Protein AF-A0AAD6D9A3-F1 (afdb_monomer)

Mean predicted aligned error: 15.15 Å

Nearest PDB structures (foldseek):
  5equ-assembly3_C  TM=4.553E-01  e=7.707E-03  Streptomyces nogalater
  7dt0-assembly3_D  TM=5.065E-01  e=2.645E-02  uncultured bacterium esnapd13
  7jm5-assembly1_A  TM=3.868E-01  e=4.249E-02  Homo sapiens
  2w2i-assembly2_B  TM=4.807E-01  e=2.343E-01  Homo sapiens

Solvent-accessible surface area (backbone atoms only — not comparable to full-atom values): 32080 Å² total; per-residue (Å²): 107,74,70,57,54,50,52,56,56,58,62,75,72,69,74,68,67,70,63,54,54,51,56,63,53,60,73,64,76,77,80,86,85,83,78,92,77,90,83,85,87,84,87,83,90,82,90,81,89,79,89,87,84,86,86,81,85,82,84,86,80,87,81,81,89,83,89,84,89,83,89,80,91,74,90,80,81,90,78,93,83,84,84,78,60,74,75,53,54,61,63,82,54,82,74,80,88,50,95,35,45,83,79,39,43,68,55,51,54,35,54,55,68,49,52,40,68,77,28,71,72,47,42,48,49,51,52,51,48,40,59,60,68,36,63,86,58,47,49,70,66,60,48,48,56,51,45,34,59,72,75,43,91,78,66,87,82,63,55,69,71,57,52,51,52,51,53,51,49,57,45,58,67,51,66,77,65,58,81,73,71,73,65,79,67,86,64,63,67,43,51,49,68,53,49,40,47,76,72,59,86,35,78,62,51,58,57,43,27,71,57,29,28,47,39,79,38,78,54,68,44,37,69,44,51,76,69,44,48,42,63,48,49,42,53,54,64,71,72,50,54,82,89,51,36,63,64,54,50,47,51,56,51,50,49,52,48,56,54,51,65,41,33,55,61,58,50,41,48,53,27,42,71,38,90,82,51,63,76,52,47,33,58,54,81,60,73,47,78,52,93,80,74,81,74,52,84,59,27,33,27,55,68,47,58,57,69,55,52,53,43,35,65,74,70,69,48,83,61,37,42,36,33,39,37,32,43,68,53,100,60,68,62,49,64,36,45,34,35,40,40,47,82,66,52,59,52,55,48,48,62,73,74,53,76,94,73,79,63,83,85,68,72,65,42,73,72,51,71,69,54,37,74,71,49,45,73,72,46,77,42,84,41,38,57,27,18,37,36,40,33,39,32,71,22,33,30,30,54,66,46,59,64,41,93,41,40,48,73,47,41,36,38,52,41,37,92,84,61,43,34,39,62,84,67,58,57,41,41,43,66,48,74,30,40,70,90,42,42,94,84,34,50,68,66,40,56,26,82,84,62,57,96,60,71,55,58,57,80,83,73,72,54,81,90,64,62,79,75,66,72,41,55,45,20,24,22,27,52,31,74,34,59,67,80,38,68,62,22,41,52,46,46,38,36,56,43,21,72,50,65,65,57,19,51,52,51,38,50,52,40,52,51,58,45,52,55,49,50,52,52,46,53,51,51,53,62,72,67,51,92,75,88,125

pLDDT: mean 73.83, std 22.61, range [26.81, 98.12]

Sequence (534 aa):
MANDVQRLLDGISGTSAHERNRKRNASRSLVAKDKCGTCRLEQNEEGSNLDEQPSIQQHLGESSSMTFGKEGIGNVQTESSHLVSLTSIAHGADLPCCDCSSICFPLITLISTGYLAKSSIMKYRTVRWIQIVSWQCVCDFHLRALADIIMGPSLDNPCRVRLIRALETYYGCHITISPTKSVPALTGMASRQQLFARLTDLSLSLEMWEQTGVLYMPAFFDYLREAGIFQRVELILSKIRPEERVSITQKCYDLLCETIKQDPAYYALVVACREDQNWKLLHRPEITAPHGSIMKLDDVTFSVANHQLQQMVEENEKGDIQSTVIFPSAVNTSKLRVLPCSGENWKTWIKNSHPSELSPNQWSWSWNENMASCFGDPLEISAHVGDLIITQPHTLRWPYTFASNNVINISQSRLDNNCETLENGLEGWWAQLAISKNSPRYGEICFGTRHGTLNYHMRDHIHDELRIGAKSALGEALTGLRKWTDKKVISECNLVLGLDDIAAATFIRRVRTDVLLELNQVLNMLENSTPGQF

Structure (mmCIF, N/CA/C/O backbone):
data_AF-A0AAD6D9A3-F1
#
_entry.id   AF-A0AAD6D9A3-F1
#
loop_
_atom_site.group_PDB
_atom_site.id
_atom_site.type_symbol
_atom_site.label_atom_id
_atom_site.label_alt_id
_atom_site.label_comp_id
_atom_site.label_asym_id
_atom_site.label_entity_id
_atom_site.label_seq_id
_atom_site.pdbx_PDB_ins_code
_atom_site.Cartn_x
_atom_site.Cartn_y
_atom_site.Cartn_z
_atom_site.occupancy
_atom_site.B_iso_or_equiv
_atom_site.auth_seq_id
_atom_site.auth_comp_id
_atom_site.auth_asym_id
_atom_site.auth_atom_id
_atom_site.pdbx_PDB_model_num
ATOM 1 N N . MET A 1 1 ? -8.253 29.884 -11.101 1.00 41.47 1 MET A N 1
ATOM 2 C CA . MET A 1 1 ? -8.716 29.111 -9.922 1.00 41.47 1 MET A CA 1
ATOM 3 C C . MET A 1 1 ? -10.149 28.599 -10.071 1.00 41.47 1 MET A C 1
ATOM 5 O O . MET A 1 1 ? -10.278 27.409 -10.298 1.00 41.47 1 MET A O 1
ATOM 9 N N . ALA A 1 2 ? -11.217 29.413 -10.028 1.00 28.91 2 ALA A N 1
ATOM 10 C CA . ALA A 1 2 ? -12.596 28.886 -10.156 1.00 28.91 2 ALA A CA 1
ATOM 11 C C . ALA A 1 2 ? -12.890 28.215 -11.522 1.00 28.91 2 ALA A C 1
ATOM 13 O O . ALA A 1 2 ? -13.521 27.164 -11.574 1.00 28.91 2 ALA A O 1
ATOM 14 N N . ASN A 1 3 ? -12.351 28.762 -12.618 1.00 31.81 3 ASN A N 1
ATOM 15 C CA . ASN A 1 3 ? -12.524 28.196 -13.964 1.00 31.81 3 ASN A CA 1
ATOM 16 C C . ASN A 1 3 ? -11.700 26.919 -14.217 1.00 31.81 3 ASN A C 1
ATOM 18 O O . ASN A 1 3 ? -12.071 26.120 -15.074 1.00 31.81 3 ASN A O 1
ATOM 22 N N . ASP A 1 4 ? -10.613 26.704 -13.472 1.00 38.03 4 ASP A N 1
ATOM 23 C CA . ASP A 1 4 ? -9.765 25.509 -13.610 1.00 38.03 4 ASP A CA 1
ATOM 24 C C . ASP A 1 4 ? -10.363 24.328 -12.837 1.00 38.03 4 ASP A C 1
ATOM 26 O O . ASP A 1 4 ? -10.355 23.201 -13.325 1.00 38.03 4 ASP A O 1
ATOM 30 N N . VAL A 1 5 ? -10.980 24.605 -11.680 1.00 39.50 5 VAL A N 1
ATOM 31 C CA . VAL A 1 5 ? -11.753 23.621 -10.906 1.00 39.50 5 VAL A CA 1
ATOM 32 C C . VAL A 1 5 ? -12.999 23.178 -11.680 1.00 39.50 5 VAL A C 1
ATOM 34 O O . VAL A 1 5 ? -13.279 21.985 -11.736 1.00 39.50 5 VAL A O 1
ATOM 37 N N . GLN A 1 6 ? -13.703 24.098 -12.349 1.00 38.44 6 GLN A N 1
ATOM 38 C CA . GLN A 1 6 ? -14.875 23.744 -13.157 1.00 38.44 6 GLN A CA 1
ATOM 39 C C . GLN A 1 6 ? -14.503 22.884 -14.380 1.00 38.44 6 GLN A C 1
ATOM 41 O O . GLN A 1 6 ? -15.161 21.883 -14.641 1.00 38.44 6 GLN A O 1
ATOM 46 N N . ARG A 1 7 ? -13.387 23.179 -15.068 1.00 44.47 7 ARG A N 1
ATOM 47 C CA . ARG A 1 7 ? -12.877 22.334 -16.169 1.00 44.47 7 ARG A CA 1
ATOM 48 C C . ARG A 1 7 ? -12.436 20.940 -15.708 1.00 44.47 7 ARG A C 1
ATOM 50 O O . ARG A 1 7 ? -12.625 19.977 -16.448 1.00 44.47 7 ARG A O 1
ATOM 57 N N . LEU A 1 8 ? -11.887 20.822 -14.496 1.00 41.78 8 LEU A N 1
ATOM 58 C CA . LEU A 1 8 ? -11.573 19.538 -13.857 1.00 41.78 8 LEU A CA 1
ATOM 59 C C . LEU A 1 8 ? -12.842 18.721 -13.564 1.00 41.78 8 LEU A C 1
ATOM 61 O O . LEU A 1 8 ? -12.860 17.519 -13.804 1.00 41.78 8 LEU A O 1
ATOM 65 N N . LEU A 1 9 ? -13.918 19.362 -13.100 1.00 40.59 9 LEU A N 1
ATOM 66 C CA . LEU A 1 9 ? -15.198 18.697 -12.819 1.00 40.59 9 LEU A CA 1
ATOM 67 C C . LEU A 1 9 ? -15.950 18.285 -14.099 1.00 40.59 9 LEU A C 1
ATOM 69 O O . LEU A 1 9 ? -16.542 17.202 -14.151 1.00 40.59 9 LEU A O 1
ATOM 73 N N . ASP A 1 10 ? -15.871 19.102 -15.149 1.00 41.25 10 ASP A N 1
ATOM 74 C CA . ASP A 1 10 ? -16.540 18.841 -16.427 1.00 41.25 10 ASP A CA 1
ATOM 75 C C . ASP A 1 10 ? -15.812 17.753 -17.251 1.00 41.25 10 ASP A C 1
ATOM 77 O O . ASP A 1 10 ? -16.459 16.958 -17.935 1.00 41.25 10 ASP A O 1
ATOM 81 N N . GLY A 1 11 ? -14.481 17.638 -17.132 1.00 40.84 11 GLY A N 1
ATOM 82 C CA . GLY A 1 11 ? -13.681 16.590 -17.788 1.00 40.84 11 GLY A CA 1
ATOM 83 C C . GLY A 1 11 ? -13.859 15.184 -17.196 1.00 40.84 11 GLY A C 1
ATOM 84 O O . GLY A 1 11 ? -13.738 14.192 -17.913 1.00 40.84 11 GLY A O 1
ATOM 85 N N . ILE A 1 12 ? -14.216 15.085 -15.912 1.00 42.97 12 ILE A N 1
ATOM 86 C CA . ILE A 1 12 ? -14.445 13.808 -15.206 1.00 42.97 12 ILE A CA 1
ATOM 87 C C . ILE A 1 12 ? -15.835 13.219 -15.529 1.00 42.97 12 ILE A C 1
ATOM 89 O O . ILE A 1 12 ? -16.083 12.030 -15.321 1.00 42.97 12 ILE A O 1
ATOM 93 N N . SER A 1 13 ? -16.747 14.023 -16.083 1.00 37.25 13 SER A N 1
ATOM 94 C CA . SER A 1 13 ? -18.152 13.644 -16.290 1.00 37.25 13 SER A CA 1
ATOM 95 C C . SER A 1 13 ? -18.464 13.053 -17.676 1.00 37.25 13 SER A C 1
ATOM 97 O O . SER A 1 13 ? -19.612 12.699 -17.936 1.00 37.25 13 SER A O 1
ATOM 99 N N . GLY A 1 14 ? -17.483 12.904 -18.576 1.00 37.72 14 GLY A N 1
ATOM 100 C CA . GLY A 1 14 ? -17.780 12.615 -19.984 1.00 37.72 14 GLY A CA 1
ATOM 101 C C . GLY A 1 14 ? -16.706 11.848 -20.746 1.00 37.72 14 GLY A C 1
ATOM 102 O O . GLY A 1 14 ? -16.023 12.414 -21.587 1.00 37.72 14 GLY A O 1
ATOM 103 N N . THR A 1 15 ? -16.562 10.551 -20.473 1.00 38.28 15 THR A N 1
ATOM 104 C CA . THR A 1 15 ? -16.339 9.445 -21.437 1.00 38.28 15 THR A CA 1
ATOM 105 C C . THR A 1 15 ? -15.990 8.205 -20.624 1.00 38.28 15 THR A C 1
ATOM 107 O O . THR A 1 15 ? -15.039 8.216 -19.851 1.00 38.28 15 THR A O 1
ATOM 110 N N . SER A 1 16 ? -16.771 7.129 -20.751 1.00 41.50 16 SER A N 1
ATOM 111 C CA . SER A 1 16 ? -16.500 5.922 -19.969 1.00 41.50 16 SER A CA 1
ATOM 112 C C . SER A 1 16 ? -15.110 5.369 -20.322 1.00 41.50 16 SER A C 1
ATOM 114 O O . SER A 1 16 ? -14.811 5.110 -21.493 1.00 41.50 16 SER A O 1
ATOM 116 N N . ALA A 1 17 ? -14.261 5.172 -19.308 1.00 46.41 17 ALA A N 1
ATOM 117 C CA . ALA A 1 17 ? -12.988 4.447 -19.414 1.00 46.41 17 ALA A CA 1
ATOM 118 C C . ALA A 1 17 ? -13.158 3.089 -20.136 1.00 46.41 17 ALA A C 1
ATOM 120 O O . ALA A 1 17 ? -12.257 2.611 -20.833 1.00 46.41 17 ALA A O 1
ATOM 121 N N . HIS A 1 18 ? -14.379 2.553 -20.067 1.00 44.69 18 HIS A N 1
ATOM 122 C CA . HIS A 1 18 ? -14.876 1.352 -20.720 1.00 44.69 18 HIS A CA 1
ATOM 123 C C . HIS A 1 18 ? -14.589 1.283 -22.233 1.00 44.69 18 HIS A C 1
ATOM 125 O O . HIS A 1 18 ? -14.196 0.230 -22.738 1.00 44.69 18 HIS A O 1
ATOM 131 N N . GLU A 1 19 ? -14.725 2.384 -22.982 1.00 41.53 19 GLU A N 1
ATOM 132 C CA . GLU A 1 19 ? -14.571 2.355 -24.447 1.00 41.53 19 GLU A CA 1
ATOM 133 C C . GLU A 1 19 ? -13.105 2.491 -24.901 1.00 41.53 19 GLU A C 1
ATOM 135 O O . GLU A 1 19 ? -12.712 1.974 -25.952 1.00 41.53 19 GLU A O 1
ATOM 140 N N . ARG A 1 20 ? -12.254 3.117 -24.076 1.00 52.19 20 ARG A N 1
ATOM 141 C CA . ARG A 1 20 ? -10.817 3.272 -24.361 1.00 52.19 20 ARG A CA 1
ATOM 142 C C . ARG A 1 20 ? -10.013 2.021 -23.997 1.00 52.19 20 ARG A C 1
ATOM 144 O O . ARG A 1 20 ? -9.158 1.624 -24.792 1.00 52.19 20 ARG A O 1
ATOM 151 N N . ASN A 1 21 ? -10.333 1.351 -22.884 1.00 47.00 21 ASN A N 1
ATOM 152 C CA . ASN A 1 21 ? -9.737 0.052 -22.535 1.00 47.00 21 ASN A CA 1
ATOM 153 C C . ASN A 1 21 ? -10.054 -1.013 -23.594 1.00 47.00 21 ASN A C 1
ATOM 155 O O . ASN A 1 21 ? -9.178 -1.783 -23.991 1.00 47.00 21 ASN A O 1
ATOM 159 N N . ARG A 1 22 ? -11.267 -0.984 -24.161 1.00 48.00 22 ARG A N 1
ATOM 160 C CA . ARG A 1 22 ? -11.660 -1.871 -25.263 1.00 48.00 22 ARG A CA 1
ATOM 161 C C . ARG A 1 22 ? -10.844 -1.620 -26.538 1.00 48.00 22 ARG A C 1
ATOM 163 O O . ARG A 1 22 ? -10.408 -2.580 -27.167 1.00 48.00 22 ARG A O 1
ATOM 170 N N . LYS A 1 23 ? -10.573 -0.355 -26.893 1.00 46.94 23 LYS A N 1
ATOM 171 C CA . LYS A 1 23 ? -9.744 0.004 -28.064 1.00 46.94 23 LYS A CA 1
ATOM 172 C C . LYS A 1 23 ? -8.260 -0.337 -27.886 1.00 46.94 23 LYS A C 1
ATOM 174 O O . LYS A 1 23 ? -7.646 -0.798 -28.841 1.00 46.94 23 LYS A O 1
ATOM 179 N N . ARG A 1 24 ? -7.680 -0.164 -26.690 1.00 51.62 24 ARG A N 1
ATOM 180 C CA . ARG A 1 24 ? -6.279 -0.556 -26.421 1.00 51.62 24 ARG A CA 1
ATOM 181 C C . ARG A 1 24 ? -6.085 -2.077 -26.403 1.00 51.62 24 ARG A C 1
ATOM 183 O O . ARG A 1 24 ? -5.089 -2.557 -26.938 1.00 51.62 24 ARG A O 1
ATOM 190 N N . ASN A 1 25 ? -7.045 -2.831 -25.864 1.00 45.28 25 ASN A N 1
ATOM 191 C CA . ASN A 1 25 ? -6.951 -4.294 -25.790 1.00 45.28 25 ASN A CA 1
ATOM 192 C C . ASN A 1 25 ? -7.296 -4.990 -27.120 1.00 45.28 25 ASN A C 1
ATOM 194 O O . ASN A 1 25 ? -6.674 -5.997 -27.452 1.00 45.28 25 ASN A O 1
ATOM 198 N N . ALA A 1 26 ? -8.203 -4.431 -27.934 1.00 42.03 26 ALA A N 1
ATOM 199 C CA . ALA A 1 26 ? -8.508 -4.963 -29.268 1.00 42.03 26 ALA A CA 1
ATOM 200 C C . ALA A 1 26 ? -7.289 -4.945 -30.212 1.00 42.03 26 ALA A C 1
ATOM 202 O O . ALA A 1 26 ? -7.118 -5.864 -31.011 1.00 42.03 26 ALA A O 1
ATOM 203 N N . SER A 1 27 ? -6.388 -3.968 -30.066 1.00 39.47 27 SER A N 1
ATOM 204 C CA . SER A 1 27 ? -5.149 -3.881 -30.853 1.00 39.47 27 SER A CA 1
ATOM 205 C C . SER A 1 27 ? -4.090 -4.935 -30.489 1.00 39.47 27 SER A C 1
ATOM 207 O O . SER A 1 27 ? -3.119 -5.084 -31.224 1.00 39.47 27 SER A O 1
ATOM 209 N N . ARG A 1 28 ? -4.252 -5.683 -29.385 1.00 43.69 28 ARG A N 1
ATOM 210 C CA . ARG A 1 28 ? -3.309 -6.737 -28.954 1.00 43.69 28 ARG A CA 1
ATOM 211 C C . ARG A 1 28 ? -3.729 -8.160 -29.344 1.00 43.69 28 ARG A C 1
ATOM 213 O O . ARG A 1 28 ? -2.902 -9.061 -29.294 1.00 43.69 28 ARG A O 1
ATOM 220 N N . SER A 1 29 ? -4.966 -8.372 -29.798 1.00 33.06 29 SER A N 1
ATOM 221 C CA . SER A 1 29 ? -5.498 -9.707 -30.132 1.00 33.06 29 SER A CA 1
ATOM 222 C C . SER A 1 29 ? -5.136 -10.218 -31.543 1.00 33.06 29 SER A C 1
ATOM 224 O O . SER A 1 29 ? -5.596 -11.291 -31.928 1.00 33.06 29 SER A O 1
ATOM 226 N N . LEU A 1 30 ? -4.345 -9.482 -32.333 1.00 30.80 30 LEU A N 1
ATOM 227 C CA . LEU A 1 30 ? -4.098 -9.787 -33.755 1.00 30.80 30 LEU A CA 1
ATOM 228 C C . LEU A 1 30 ? -2.642 -10.120 -34.122 1.00 30.80 30 LEU A C 1
ATOM 230 O O . LEU A 1 30 ? -2.318 -10.178 -35.303 1.00 30.80 30 LEU A O 1
ATOM 234 N N . VAL A 1 31 ? -1.769 -10.407 -33.153 1.00 37.91 31 VAL A N 1
ATOM 235 C CA . VAL A 1 31 ? -0.396 -10.862 -33.443 1.00 37.91 31 VAL A CA 1
ATOM 236 C C . VAL A 1 31 ? -0.137 -12.204 -32.768 1.00 37.91 31 VAL A C 1
ATOM 238 O O . VAL A 1 31 ? 0.454 -12.285 -31.698 1.00 37.91 31 VAL A O 1
ATOM 241 N N . ALA A 1 32 ? -0.606 -13.274 -33.405 1.00 35.81 32 ALA A N 1
ATOM 242 C CA . ALA A 1 32 ? -0.166 -14.634 -33.117 1.00 35.81 32 ALA A CA 1
ATOM 243 C C . ALA A 1 32 ? -0.307 -15.494 -34.376 1.00 35.81 32 ALA A C 1
ATOM 245 O O . ALA A 1 32 ? -1.321 -16.161 -34.577 1.00 35.81 32 ALA A O 1
ATOM 246 N N . LYS A 1 33 ? 0.721 -15.419 -35.226 1.00 36.72 33 LYS A N 1
ATOM 247 C CA . LYS A 1 33 ? 1.265 -16.456 -36.119 1.00 36.72 33 LYS A CA 1
ATOM 248 C C . LYS A 1 33 ? 1.955 -15.744 -37.271 1.00 36.72 33 LYS A C 1
ATOM 250 O O . LYS A 1 33 ? 1.293 -15.361 -38.220 1.00 36.72 33 LYS A O 1
ATOM 255 N N . ASP A 1 34 ? 3.276 -15.636 -37.200 1.00 31.72 34 ASP A N 1
ATOM 256 C CA . ASP A 1 34 ? 4.059 -15.897 -38.397 1.00 31.72 34 ASP A CA 1
ATOM 257 C C . ASP A 1 34 ? 5.424 -16.481 -38.062 1.00 31.72 34 ASP A C 1
ATOM 259 O O . ASP A 1 34 ? 5.999 -16.273 -36.994 1.00 31.72 34 ASP A O 1
ATOM 263 N N . LYS A 1 35 ? 5.826 -17.368 -38.964 1.00 33.12 35 LYS A N 1
ATOM 264 C CA . LYS A 1 35 ? 6.856 -18.381 -38.804 1.00 33.12 35 LYS A CA 1
ATOM 265 C C . LYS A 1 35 ? 8.262 -17.799 -38.923 1.00 33.12 35 LYS A C 1
ATOM 267 O O . LYS A 1 35 ? 8.531 -16.918 -39.728 1.00 33.12 35 LYS A O 1
ATOM 272 N N . CYS A 1 36 ? 9.140 -18.435 -38.153 1.00 31.38 36 CYS A N 1
ATOM 273 C CA . CYS A 1 36 ? 10.573 -18.624 -38.348 1.00 31.38 36 CYS A CA 1
ATOM 274 C C . CYS A 1 36 ? 11.073 -18.378 -39.789 1.00 31.38 36 CYS A C 1
ATOM 276 O O . CYS A 1 36 ? 10.655 -19.063 -40.724 1.00 31.38 36 CYS A O 1
ATOM 278 N N . GLY A 1 37 ? 12.020 -17.446 -39.921 1.00 27.98 37 GLY A N 1
ATOM 279 C CA . GLY A 1 37 ? 12.795 -17.178 -41.127 1.00 27.98 37 GLY A CA 1
ATOM 280 C C . GLY A 1 37 ? 14.183 -16.651 -40.753 1.00 27.98 37 GLY A C 1
ATOM 281 O O . GLY A 1 37 ? 14.322 -15.600 -40.142 1.00 27.98 37 GLY A O 1
ATOM 282 N N . THR A 1 38 ? 15.181 -17.455 -41.082 1.00 34.44 38 THR A N 1
ATOM 283 C CA . THR A 1 38 ? 16.637 -17.353 -40.911 1.00 34.44 38 THR A CA 1
ATOM 284 C C . THR A 1 38 ? 17.266 -16.019 -41.347 1.00 34.44 38 THR A C 1
ATOM 286 O O . THR A 1 38 ? 16.927 -15.556 -42.425 1.00 34.44 38 THR A O 1
ATOM 289 N N . CYS A 1 39 ? 18.254 -15.505 -40.588 1.00 28.75 39 CYS A N 1
ATOM 290 C CA . CYS A 1 39 ? 19.415 -14.669 -41.006 1.00 28.75 39 CYS A CA 1
ATOM 291 C C . CYS A 1 39 ? 20.336 -14.509 -39.769 1.00 28.75 39 CYS A C 1
ATOM 293 O O . CYS A 1 39 ? 19.919 -13.919 -38.782 1.00 28.75 39 CYS A O 1
ATOM 295 N N . ARG A 1 40 ? 21.432 -15.257 -39.584 1.00 29.08 40 ARG A N 1
ATOM 296 C CA . ARG A 1 40 ? 22.797 -15.164 -40.154 1.00 29.08 40 ARG A CA 1
ATOM 297 C C . ARG A 1 40 ? 23.509 -13.810 -39.936 1.00 29.08 40 ARG A C 1
ATOM 299 O O . ARG A 1 40 ? 23.244 -12.861 -40.652 1.00 29.08 40 ARG A O 1
ATOM 306 N N . LEU A 1 41 ? 24.410 -13.842 -38.942 1.00 31.73 41 LEU A N 1
ATOM 307 C CA . LEU A 1 41 ? 25.717 -13.181 -38.769 1.00 31.73 41 LEU A CA 1
ATOM 308 C C . LEU A 1 41 ? 25.976 -11.856 -39.495 1.00 31.73 41 LEU A C 1
ATOM 310 O O . LEU A 1 41 ? 26.114 -11.860 -40.710 1.00 31.73 41 LEU A O 1
ATOM 314 N N . GLU A 1 42 ? 26.297 -10.824 -38.714 1.00 30.52 42 GLU A N 1
ATOM 315 C CA . GLU A 1 42 ? 27.498 -10.014 -38.941 1.00 30.52 42 GLU A CA 1
ATOM 316 C C . GLU A 1 42 ? 28.030 -9.499 -37.594 1.00 30.52 42 GLU A C 1
ATOM 318 O O . GLU A 1 42 ? 27.304 -8.927 -36.781 1.00 30.52 42 GLU A O 1
ATOM 323 N N . GLN A 1 43 ? 29.293 -9.834 -37.337 1.00 32.56 43 GLN A N 1
ATOM 324 C CA . GLN A 1 43 ? 30.109 -9.371 -36.223 1.00 32.56 43 GLN A CA 1
ATOM 325 C C . GLN A 1 43 ? 30.563 -7.944 -36.528 1.00 32.56 43 GLN A C 1
ATOM 327 O O . GLN A 1 43 ? 30.951 -7.677 -37.660 1.00 32.56 43 GLN A O 1
ATOM 332 N N . ASN A 1 44 ? 30.592 -7.069 -35.525 1.00 29.48 44 ASN A N 1
ATOM 333 C CA . ASN A 1 44 ? 31.546 -5.966 -35.501 1.00 29.48 44 ASN A CA 1
ATOM 334 C C . ASN A 1 44 ? 32.061 -5.794 -34.073 1.00 29.48 44 ASN A C 1
ATOM 336 O O . ASN A 1 44 ? 31.306 -5.522 -33.140 1.00 29.48 44 ASN A O 1
ATOM 340 N N . GLU A 1 45 ? 33.359 -6.049 -33.949 1.00 35.28 45 GLU A N 1
ATOM 341 C CA . GLU A 1 45 ? 34.210 -5.773 -32.804 1.00 35.28 45 GLU A CA 1
ATOM 342 C C . GLU A 1 45 ? 34.574 -4.287 -32.798 1.00 35.28 45 GLU A C 1
ATOM 344 O O . GLU A 1 45 ? 34.979 -3.763 -33.826 1.00 35.28 45 GLU A O 1
ATOM 349 N N . GLU A 1 46 ? 34.466 -3.642 -31.641 1.00 33.34 46 GLU A N 1
ATOM 350 C CA . GLU A 1 46 ? 35.198 -2.437 -31.218 1.00 33.34 46 GLU A CA 1
ATOM 351 C C . GLU A 1 46 ? 34.863 -2.304 -29.714 1.00 33.34 46 GLU A C 1
ATOM 353 O O . GLU A 1 46 ? 33.700 -2.196 -29.345 1.00 33.34 46 GLU A O 1
ATOM 358 N N . GLY A 1 47 ? 35.751 -2.440 -28.730 1.00 30.58 47 GLY A N 1
ATOM 359 C CA . GLY A 1 47 ? 37.193 -2.253 -28.720 1.00 30.58 47 GLY A CA 1
ATOM 360 C C . GLY A 1 47 ? 37.541 -0.963 -27.978 1.00 30.58 47 GLY A C 1
ATOM 361 O O . GLY A 1 47 ? 38.000 -0.020 -28.606 1.00 30.58 47 GLY A O 1
ATOM 362 N N . SER A 1 48 ? 37.349 -0.900 -26.653 1.00 33.00 48 SER A N 1
ATOM 363 C CA . SER A 1 48 ? 38.015 0.120 -25.826 1.00 33.00 48 SER A CA 1
ATOM 364 C C . SER A 1 48 ? 38.145 -0.311 -24.361 1.00 33.00 48 SER A C 1
ATOM 366 O O . SER A 1 48 ? 37.190 -0.253 -23.586 1.00 33.00 48 SER A O 1
ATOM 368 N N . ASN A 1 49 ? 39.366 -0.726 -24.018 1.00 33.12 49 ASN A N 1
ATOM 369 C CA . ASN A 1 49 ? 39.919 -0.815 -22.669 1.00 33.12 49 ASN A CA 1
ATOM 370 C C . ASN A 1 49 ? 39.988 0.572 -22.025 1.00 33.12 49 ASN A C 1
ATOM 372 O O . ASN A 1 49 ? 40.512 1.481 -22.663 1.00 33.12 49 ASN A O 1
ATOM 376 N N . LEU A 1 50 ? 39.602 0.686 -20.754 1.00 36.84 50 LEU A N 1
ATOM 377 C CA . LEU A 1 50 ? 40.202 1.624 -19.800 1.00 36.84 50 LEU A CA 1
ATOM 378 C C . LEU A 1 50 ? 40.159 0.986 -18.402 1.00 36.84 50 LEU A C 1
ATOM 380 O O . LEU A 1 50 ? 39.141 1.018 -17.713 1.00 36.84 50 LEU A O 1
ATOM 384 N N . ASP A 1 51 ? 41.286 0.378 -18.035 1.00 30.30 51 ASP A N 1
ATOM 385 C CA . ASP A 1 51 ? 41.708 0.168 -16.653 1.00 30.30 51 ASP A CA 1
ATOM 386 C C . ASP A 1 51 ? 42.081 1.523 -16.041 1.00 30.30 51 ASP A C 1
ATOM 388 O O . ASP A 1 51 ? 42.769 2.302 -16.693 1.00 30.30 51 ASP A O 1
ATOM 392 N N . GLU A 1 52 ? 41.671 1.774 -14.795 1.00 34.19 52 GLU A N 1
ATOM 393 C CA . GLU A 1 52 ? 42.485 2.448 -13.767 1.00 34.19 52 GLU A CA 1
ATOM 394 C C . GLU A 1 52 ? 41.717 2.467 -12.428 1.00 34.19 52 GLU A C 1
ATOM 396 O O . GLU A 1 52 ? 40.805 3.262 -12.202 1.00 34.19 52 GLU A O 1
ATOM 401 N N . GLN A 1 53 ? 42.095 1.567 -11.513 1.00 34.06 53 GLN A N 1
ATOM 402 C CA . GLN A 1 53 ? 41.815 1.685 -10.078 1.00 34.06 53 GLN A CA 1
ATOM 403 C C . GLN A 1 53 ? 43.082 2.172 -9.362 1.00 34.06 53 GLN A C 1
ATOM 405 O O . GLN A 1 53 ? 44.146 1.590 -9.581 1.00 34.06 53 GLN A O 1
ATOM 410 N N . PRO A 1 54 ? 42.997 3.146 -8.440 1.00 38.22 54 PRO A N 1
ATOM 411 C CA . PRO A 1 54 ? 44.073 3.401 -7.499 1.00 38.22 54 PRO A CA 1
ATOM 412 C C . PRO A 1 54 ? 43.861 2.635 -6.186 1.00 38.22 54 PRO A C 1
ATOM 414 O O . PRO A 1 54 ? 42.848 2.763 -5.497 1.00 38.22 54 PRO A O 1
ATOM 417 N N . SER A 1 55 ? 44.881 1.858 -5.838 1.00 30.95 55 SER A N 1
ATOM 418 C CA . SER A 1 55 ? 45.075 1.148 -4.577 1.00 30.95 55 SER A CA 1
ATOM 419 C C . SER A 1 55 ? 45.266 2.122 -3.407 1.00 30.95 55 SER A C 1
ATOM 421 O O . SER A 1 55 ? 46.185 2.939 -3.430 1.00 30.95 55 SER A O 1
ATOM 423 N N . ILE A 1 56 ? 44.463 1.998 -2.344 1.00 35.06 56 ILE A N 1
ATOM 424 C CA . ILE A 1 56 ? 44.712 2.668 -1.056 1.00 35.06 56 ILE A CA 1
ATOM 425 C C . ILE A 1 56 ? 45.298 1.648 -0.076 1.00 35.06 56 ILE A C 1
ATOM 427 O O . ILE A 1 56 ? 44.651 0.672 0.300 1.00 35.06 56 ILE A O 1
ATOM 431 N N . GLN A 1 57 ? 46.545 1.895 0.329 1.00 30.80 57 GLN A N 1
ATOM 432 C CA . GLN A 1 57 ? 47.256 1.184 1.390 1.00 30.80 57 GLN A CA 1
ATOM 433 C C . GLN A 1 57 ? 46.664 1.536 2.763 1.00 30.80 57 GLN A C 1
ATOM 435 O O . GLN A 1 57 ? 46.596 2.706 3.137 1.00 30.80 57 GLN A O 1
ATOM 440 N N . GLN A 1 58 ? 46.284 0.520 3.540 1.00 32.22 58 GLN A N 1
ATOM 441 C CA . GLN A 1 58 ? 45.999 0.653 4.968 1.00 32.22 58 GLN A CA 1
ATOM 442 C C . GLN A 1 58 ? 47.293 0.461 5.769 1.00 32.22 58 GLN A C 1
ATOM 444 O O . GLN A 1 58 ? 47.921 -0.596 5.718 1.00 32.22 58 GLN A O 1
ATOM 449 N N . HIS A 1 59 ? 47.681 1.493 6.518 1.00 32.03 59 HIS A N 1
ATOM 450 C CA . HIS A 1 59 ? 48.724 1.421 7.536 1.00 32.03 59 HIS A CA 1
ATOM 451 C C . HIS A 1 59 ? 48.145 0.824 8.827 1.00 32.03 59 HIS A C 1
ATOM 453 O O . HIS A 1 59 ? 47.290 1.428 9.473 1.00 32.03 59 HIS A O 1
ATOM 459 N N . LEU A 1 60 ? 48.642 -0.354 9.206 1.00 32.88 60 LEU A N 1
ATOM 460 C CA . LEU A 1 60 ? 48.527 -0.918 10.550 1.00 32.88 60 LEU A CA 1
ATOM 461 C C . LEU A 1 60 ? 49.507 -0.194 11.481 1.00 32.88 60 LEU A C 1
ATOM 463 O O . LEU A 1 60 ? 50.704 -0.134 11.202 1.00 32.88 60 LEU A O 1
ATOM 467 N N . GLY A 1 61 ? 48.989 0.342 12.584 1.00 28.19 61 GLY A N 1
ATOM 468 C CA . GLY A 1 61 ? 49.768 0.878 13.694 1.00 28.19 61 GLY A CA 1
ATOM 469 C C . GLY A 1 61 ? 49.320 0.229 14.998 1.00 28.19 61 GLY A C 1
ATOM 470 O O . GLY A 1 61 ? 48.394 0.706 15.645 1.00 28.19 61 GLY A O 1
ATOM 471 N N . GLU A 1 62 ? 49.976 -0.868 15.366 1.00 32.44 62 GLU A N 1
ATOM 472 C CA . GLU A 1 62 ? 50.018 -1.378 16.736 1.00 3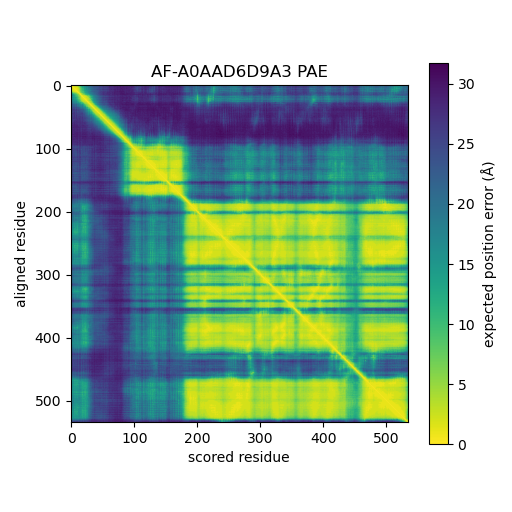2.44 62 GLU A CA 1
ATOM 473 C C . GLU A 1 62 ? 50.973 -0.510 17.564 1.00 32.44 62 GLU A C 1
ATOM 475 O O . GLU A 1 62 ? 52.057 -0.187 17.080 1.00 32.44 62 GLU A O 1
ATOM 480 N N . SER A 1 63 ? 50.619 -0.177 18.812 1.00 29.64 63 SER A N 1
ATOM 481 C CA . SER A 1 63 ? 51.576 0.086 19.906 1.00 29.64 63 SER A CA 1
ATOM 482 C C . SER A 1 63 ? 50.880 0.181 21.274 1.00 29.64 63 SER A C 1
ATOM 484 O O . SER A 1 63 ? 50.272 1.187 21.620 1.00 29.64 63 SER A O 1
ATOM 486 N N . SER A 1 64 ? 50.997 -0.911 22.030 1.00 28.69 64 SER A N 1
ATOM 487 C CA . SER A 1 64 ? 51.352 -1.031 23.453 1.00 28.69 64 SER A CA 1
ATOM 488 C C . SER A 1 64 ? 51.085 0.097 24.468 1.00 28.69 64 SER A C 1
ATOM 490 O O . SER A 1 64 ? 51.688 1.162 24.432 1.00 28.69 64 SER A O 1
ATOM 492 N N . SER A 1 65 ? 50.341 -0.292 25.514 1.00 28.83 65 SER A N 1
ATOM 493 C CA . SER A 1 65 ? 50.796 -0.411 26.917 1.00 28.83 65 SER A CA 1
ATOM 494 C C . SER A 1 65 ? 51.695 0.692 27.503 1.00 28.83 65 SER A C 1
ATOM 496 O O . SER A 1 65 ? 52.893 0.713 27.233 1.00 28.83 65 SER A O 1
ATOM 498 N N . MET A 1 66 ? 51.184 1.393 28.526 1.00 26.81 66 MET A N 1
ATOM 499 C CA . MET A 1 66 ? 51.917 1.592 29.785 1.00 26.81 66 MET A CA 1
ATOM 500 C C . MET A 1 66 ? 50.973 1.690 30.994 1.00 26.81 66 MET A C 1
ATOM 502 O O . MET A 1 66 ? 50.104 2.552 31.085 1.00 26.81 66 MET A O 1
ATOM 506 N N . THR A 1 67 ? 51.200 0.782 31.938 1.00 33.34 67 THR A N 1
ATOM 507 C CA . THR A 1 67 ? 50.814 0.825 33.351 1.00 33.34 67 THR A CA 1
ATOM 508 C C . THR A 1 67 ? 51.588 1.904 34.109 1.00 33.34 67 THR A C 1
ATOM 510 O O . THR A 1 67 ? 52.793 1.987 33.916 1.00 33.34 67 THR A O 1
ATOM 513 N N . PHE A 1 68 ? 50.958 2.604 35.057 1.00 29.64 68 PHE A N 1
ATOM 514 C CA . PHE A 1 68 ? 51.537 2.922 36.376 1.00 29.64 68 PHE A CA 1
ATOM 515 C C . PHE A 1 68 ? 50.421 3.363 37.335 1.00 29.64 68 PHE A C 1
ATOM 517 O O . PHE A 1 68 ? 49.590 4.200 36.995 1.00 29.64 68 PHE A O 1
ATOM 524 N N . GLY A 1 69 ? 50.385 2.750 38.519 1.00 29.55 69 GLY A N 1
ATOM 525 C CA . GLY A 1 69 ? 49.381 3.006 39.549 1.00 29.55 69 GLY A CA 1
ATOM 526 C C . GLY A 1 69 ? 49.734 4.148 40.498 1.00 29.55 69 GLY A C 1
ATOM 527 O O . GLY A 1 69 ? 50.845 4.677 40.471 1.00 29.55 69 GLY A O 1
ATOM 528 N N . LYS A 1 70 ? 48.798 4.457 41.399 1.00 33.72 70 LYS A N 1
ATOM 529 C CA . LYS A 1 70 ? 49.098 4.768 42.800 1.00 33.72 70 LYS A CA 1
ATOM 530 C C . LYS A 1 70 ? 47.843 4.734 43.664 1.00 33.72 70 LYS A C 1
ATOM 532 O O . LYS A 1 70 ? 46.750 5.082 43.235 1.00 33.72 70 LYS A O 1
ATOM 537 N N . GLU A 1 71 ? 48.081 4.250 44.870 1.00 33.88 71 GLU A N 1
ATOM 538 C CA . GLU A 1 71 ? 47.166 3.967 45.963 1.00 33.88 71 GLU A CA 1
ATOM 539 C C . GLU A 1 71 ? 46.421 5.207 46.470 1.00 33.88 71 GLU A C 1
ATOM 541 O O . GLU A 1 71 ? 46.946 6.320 46.473 1.00 33.88 71 GLU A O 1
ATOM 546 N N . GLY A 1 72 ? 45.217 4.972 46.988 1.00 29.25 72 GLY A N 1
ATOM 547 C CA . GLY A 1 72 ? 44.433 5.937 47.747 1.00 29.25 72 GLY A CA 1
ATOM 548 C C . GLY A 1 72 ? 43.455 5.203 48.655 1.00 29.25 72 GLY A C 1
ATOM 549 O O . GLY A 1 72 ? 42.316 4.953 48.280 1.00 29.25 72 GLY A O 1
ATOM 550 N N . ILE A 1 73 ? 43.947 4.810 49.828 1.00 36.09 73 ILE A N 1
ATOM 551 C CA . ILE A 1 73 ? 43.187 4.234 50.941 1.00 36.09 73 ILE A CA 1
ATOM 552 C C . ILE A 1 73 ? 42.172 5.276 51.436 1.00 36.09 73 ILE A C 1
ATOM 554 O O . ILE A 1 73 ? 42.554 6.397 51.763 1.00 36.09 73 ILE A O 1
ATOM 558 N N . GLY A 1 74 ? 40.896 4.900 51.541 1.00 29.34 74 GLY A N 1
ATOM 559 C CA . GLY A 1 74 ? 39.859 5.746 52.130 1.00 29.34 74 GLY A CA 1
ATOM 560 C C . GLY A 1 74 ? 38.599 4.956 52.477 1.00 29.34 74 GLY A C 1
ATOM 561 O O . GLY A 1 74 ? 37.893 4.490 51.592 1.00 29.34 74 GLY A O 1
ATOM 562 N N . ASN A 1 75 ? 38.364 4.797 53.779 1.00 32.88 75 ASN A N 1
ATOM 563 C CA . ASN A 1 75 ? 37.251 4.101 54.427 1.00 32.88 75 ASN A CA 1
ATOM 564 C C . ASN A 1 75 ? 35.871 4.352 53.793 1.00 32.88 75 ASN A C 1
ATOM 566 O O . ASN A 1 75 ? 35.451 5.499 53.668 1.00 32.88 75 ASN A O 1
ATOM 570 N N . VAL A 1 76 ? 35.108 3.279 53.560 1.00 28.67 76 VAL A N 1
ATOM 571 C CA . VAL A 1 76 ? 33.649 3.351 53.389 1.00 28.67 76 VAL A CA 1
ATOM 572 C C . VAL A 1 76 ? 33.001 2.674 54.590 1.00 28.67 76 VAL A C 1
ATOM 574 O O . VAL A 1 76 ? 32.982 1.450 54.707 1.00 28.67 76 VAL A O 1
ATOM 577 N N . GLN A 1 77 ? 32.504 3.506 55.505 1.00 29.58 77 GLN A N 1
ATOM 578 C CA . GLN A 1 77 ? 31.524 3.104 56.501 1.00 29.58 77 GLN A CA 1
ATOM 579 C C . GLN A 1 77 ? 30.188 2.843 55.804 1.00 29.58 77 GLN A C 1
ATOM 581 O O . GLN A 1 77 ? 29.697 3.632 55.001 1.00 29.58 77 GLN A O 1
ATOM 586 N N . THR A 1 78 ? 29.624 1.696 56.143 1.00 34.44 78 THR A N 1
ATOM 587 C CA . THR A 1 78 ? 28.242 1.294 55.925 1.00 34.44 78 THR A CA 1
ATOM 588 C C . THR A 1 78 ? 27.276 2.253 56.615 1.00 34.44 78 THR A C 1
ATOM 590 O O . THR A 1 78 ? 27.220 2.256 57.841 1.00 34.44 78 THR A O 1
ATOM 593 N N . GLU A 1 79 ? 26.445 2.962 55.851 1.00 27.77 79 GLU A N 1
ATOM 594 C CA . GLU A 1 79 ? 25.156 3.457 56.342 1.00 27.77 79 GLU A CA 1
ATOM 595 C C . GLU A 1 79 ? 24.044 3.163 55.331 1.00 27.77 79 GLU A C 1
ATOM 597 O O . GLU A 1 79 ? 23.959 3.699 54.229 1.00 27.77 79 GLU A O 1
ATOM 602 N N . SER A 1 80 ? 23.194 2.232 55.752 1.00 34.06 80 SER A N 1
ATOM 603 C CA . SER A 1 80 ? 21.909 1.881 55.172 1.00 34.06 80 SER A CA 1
ATOM 604 C C . SER A 1 80 ? 20.872 2.888 55.669 1.00 34.06 80 SER A C 1
ATOM 606 O O . SER A 1 80 ? 20.442 2.787 56.817 1.00 34.06 80 SER A O 1
ATOM 608 N N . SER A 1 81 ? 20.435 3.825 54.826 1.00 36.16 81 SER A N 1
ATOM 609 C CA . SER A 1 81 ? 19.143 4.511 55.002 1.00 36.16 81 SER A CA 1
ATOM 610 C C . SER A 1 81 ? 18.716 5.289 53.750 1.00 36.16 81 SER A C 1
ATOM 612 O O . SER A 1 81 ? 18.955 6.478 53.631 1.00 36.16 81 SER A O 1
ATOM 614 N N . HIS A 1 82 ? 18.021 4.642 52.811 1.00 31.28 82 HIS A N 1
ATOM 615 C CA . HIS A 1 82 ? 17.222 5.362 51.807 1.00 31.28 82 HIS A CA 1
ATOM 616 C C . HIS A 1 82 ? 15.987 4.546 51.410 1.00 31.28 82 HIS A C 1
ATOM 618 O O . HIS A 1 82 ? 15.933 3.917 50.359 1.00 31.28 82 HIS A O 1
ATOM 624 N N . LEU A 1 83 ? 14.964 4.592 52.262 1.00 32.22 83 LEU A N 1
ATOM 625 C CA . LEU A 1 83 ? 13.575 4.409 51.847 1.00 32.22 83 LEU A CA 1
ATOM 626 C C . LEU A 1 83 ? 12.900 5.776 51.953 1.00 32.22 83 LEU A C 1
ATOM 628 O O . LEU A 1 83 ? 12.313 6.133 52.971 1.00 32.22 83 LEU A O 1
ATOM 632 N N . VAL A 1 84 ? 13.051 6.578 50.897 1.00 40.66 84 VAL A N 1
ATOM 633 C CA . VAL A 1 84 ? 12.256 7.794 50.715 1.00 40.66 84 VAL A CA 1
ATOM 634 C C . VAL A 1 84 ? 10.849 7.338 50.344 1.00 40.66 84 VAL A C 1
ATOM 636 O O . VAL A 1 84 ? 10.630 6.751 49.287 1.00 40.66 84 VAL A O 1
ATOM 639 N N . SER A 1 85 ? 9.903 7.567 51.251 1.00 39.22 85 SER A N 1
ATOM 640 C CA . SER A 1 85 ? 8.485 7.305 51.023 1.00 39.22 85 SER A CA 1
ATOM 641 C C . SER A 1 85 ? 8.012 8.106 49.807 1.00 39.22 85 SER A C 1
ATOM 643 O O . SER A 1 85 ? 8.052 9.334 49.826 1.00 39.22 85 SER A O 1
ATOM 645 N N . LEU A 1 86 ? 7.528 7.430 48.760 1.00 43.22 86 LEU A N 1
ATOM 646 C CA . LEU A 1 86 ? 7.025 8.039 47.515 1.00 43.22 86 LEU A CA 1
ATOM 647 C C . LEU A 1 86 ? 5.898 9.069 47.736 1.00 43.22 86 LEU A C 1
ATOM 649 O O . LEU A 1 86 ? 5.613 9.878 46.856 1.00 43.22 86 LEU A O 1
ATOM 653 N N . THR A 1 87 ? 5.290 9.104 48.923 1.00 41.06 87 THR A N 1
ATOM 654 C CA . THR A 1 87 ? 4.363 10.166 49.330 1.00 41.06 87 THR A CA 1
ATOM 655 C C . THR A 1 87 ? 5.026 11.539 49.494 1.00 41.06 87 THR A C 1
ATOM 657 O O . THR A 1 87 ? 4.328 12.540 49.363 1.00 41.06 87 THR A O 1
ATOM 660 N N . SER A 1 88 ? 6.346 11.633 49.718 1.00 44.81 88 SER A N 1
ATOM 661 C CA . SER A 1 88 ? 7.044 12.927 49.818 1.00 44.81 88 SER A CA 1
ATOM 662 C C . SER A 1 88 ? 7.321 13.574 48.456 1.00 44.81 88 SER A C 1
ATOM 664 O O . SER A 1 88 ? 7.530 14.780 48.387 1.00 44.81 88 SER A O 1
ATOM 666 N N . ILE A 1 89 ? 7.270 12.811 47.357 1.00 50.41 89 ILE A N 1
ATOM 667 C CA . ILE A 1 89 ? 7.480 13.330 45.992 1.00 50.41 89 ILE A CA 1
ATOM 668 C C . ILE A 1 89 ? 6.265 14.147 45.516 1.00 50.41 89 ILE A C 1
ATOM 670 O O . ILE A 1 89 ? 6.400 15.058 44.705 1.00 50.41 89 ILE A O 1
ATOM 674 N N . ALA A 1 90 ? 5.080 13.908 46.087 1.00 45.19 90 ALA A N 1
ATOM 675 C CA . ALA A 1 90 ? 3.888 14.714 45.818 1.00 45.19 90 ALA A CA 1
ATOM 676 C C . ALA A 1 90 ? 3.948 16.126 46.443 1.00 45.19 90 ALA A C 1
ATOM 678 O O . ALA A 1 90 ? 3.052 16.936 46.205 1.00 45.19 90 ALA A O 1
ATOM 679 N N . HIS A 1 91 ? 4.964 16.436 47.258 1.00 43.06 91 HIS A N 1
ATOM 680 C CA . HIS A 1 91 ? 5.155 17.736 47.909 1.00 43.06 91 HIS A CA 1
ATOM 681 C C . HIS A 1 91 ? 6.525 18.329 47.549 1.00 43.06 91 HIS A C 1
ATOM 683 O O . HIS A 1 91 ? 7.410 18.447 48.388 1.00 43.06 91 HIS A O 1
ATOM 689 N N . GLY A 1 92 ? 6.688 18.719 46.282 1.00 46.12 92 GLY A N 1
ATOM 690 C CA . GLY A 1 92 ? 7.659 19.745 45.878 1.00 46.12 92 GLY A CA 1
ATOM 691 C C . GLY A 1 92 ? 9.146 19.380 45.922 1.00 46.12 92 GLY A C 1
ATOM 692 O O . GLY A 1 92 ? 9.964 20.288 45.837 1.00 46.12 92 GLY A O 1
ATOM 693 N N . ALA A 1 93 ? 9.517 18.104 46.039 1.00 51.44 93 ALA A N 1
ATOM 694 C CA . ALA A 1 93 ? 10.902 17.695 45.813 1.00 51.44 93 ALA A CA 1
ATOM 695 C C . ALA A 1 93 ? 11.197 17.695 44.304 1.00 51.44 93 ALA A C 1
ATOM 697 O O . ALA A 1 93 ? 10.475 17.048 43.540 1.00 51.44 93 ALA A O 1
ATOM 698 N N . ASP A 1 94 ? 12.239 18.420 43.891 1.00 57.78 94 ASP A N 1
ATOM 699 C CA . ASP A 1 94 ? 12.707 18.482 42.506 1.00 57.78 94 ASP A CA 1
ATOM 700 C C . ASP A 1 94 ? 12.912 17.064 41.958 1.00 57.78 94 ASP A C 1
ATOM 702 O O . ASP A 1 94 ? 13.768 16.311 42.432 1.00 57.78 94 ASP A O 1
ATOM 706 N N . LEU A 1 95 ? 12.096 16.668 40.973 1.00 61.69 95 LEU A N 1
ATOM 707 C CA . LEU A 1 95 ? 12.325 15.410 40.271 1.00 61.69 95 LEU A CA 1
ATOM 708 C C . LEU A 1 95 ? 13.699 15.494 39.590 1.00 61.69 95 LEU A C 1
ATOM 710 O O . LEU A 1 95 ? 13.964 16.482 38.901 1.00 61.69 95 LEU A O 1
ATOM 714 N N . PRO A 1 96 ? 14.559 14.471 39.723 1.00 67.75 96 PRO A N 1
ATOM 715 C CA . PRO A 1 96 ? 15.840 14.463 39.037 1.00 67.75 96 PRO A CA 1
ATOM 716 C C . PRO A 1 96 ? 15.612 14.591 37.526 1.00 67.75 96 PRO A C 1
ATOM 718 O O . PRO A 1 96 ? 14.878 13.801 36.925 1.00 67.75 96 PRO A O 1
ATOM 721 N N . CYS A 1 97 ? 16.235 15.598 36.912 1.00 72.94 97 CYS A N 1
ATOM 722 C CA . CYS A 1 97 ? 16.207 15.797 35.468 1.00 72.94 97 CYS A CA 1
ATOM 723 C C . CYS A 1 97 ? 16.822 14.570 34.776 1.00 72.94 97 CYS A C 1
ATOM 725 O O . CYS A 1 97 ? 18.037 14.402 34.777 1.00 72.94 97 CYS A O 1
ATOM 727 N N . CYS A 1 98 ? 15.990 13.697 34.199 1.00 84.19 98 CYS A N 1
ATOM 728 C CA . CYS A 1 98 ? 16.448 12.658 33.274 1.00 84.19 98 CYS A CA 1
ATOM 729 C C . CYS A 1 98 ? 16.422 13.179 31.832 1.00 84.19 98 CYS A C 1
ATOM 731 O O . CYS A 1 98 ? 15.570 13.998 31.470 1.00 84.19 98 CYS A O 1
ATOM 733 N N . ASP A 1 99 ? 17.236 12.574 30.968 1.00 76.44 99 ASP A N 1
ATOM 734 C CA . ASP A 1 99 ? 17.183 12.777 29.509 1.00 76.44 99 ASP A CA 1
ATOM 735 C C . ASP A 1 99 ? 15.824 12.386 28.901 1.00 76.44 99 ASP A C 1
ATOM 737 O O . ASP A 1 99 ? 15.441 12.833 27.822 1.00 76.44 99 ASP A O 1
ATOM 741 N N . CYS A 1 100 ? 15.052 11.575 29.625 1.00 83.06 100 CYS A N 1
ATOM 742 C CA . CYS A 1 100 ? 13.710 11.155 29.255 1.00 83.06 100 CYS A CA 1
ATOM 743 C C . CYS A 1 100 ? 12.612 12.193 29.548 1.00 83.06 100 CYS A C 1
ATOM 745 O O . CYS A 1 100 ? 11.454 11.953 29.214 1.00 83.06 100 CYS A O 1
ATOM 747 N N . SER A 1 101 ? 12.937 13.323 30.185 1.00 75.81 101 SER A N 1
ATOM 748 C CA . SER A 1 101 ? 11.967 14.295 30.718 1.00 75.81 101 SER A CA 1
ATOM 749 C C . SER A 1 101 ? 11.050 14.903 29.656 1.00 75.81 101 SER A C 1
ATOM 751 O O . SER A 1 101 ? 9.857 15.054 29.907 1.00 75.81 101 SER A O 1
ATOM 753 N N . SER A 1 102 ? 11.560 15.176 28.453 1.00 76.12 102 SER A N 1
ATOM 754 C CA . SER A 1 102 ? 10.767 15.709 27.335 1.00 76.12 102 SER A CA 1
ATOM 755 C C . SER A 1 102 ? 9.700 14.724 26.849 1.00 76.12 102 SER A C 1
ATOM 757 O O . SER A 1 102 ? 8.563 15.113 26.594 1.00 76.12 102 SER A O 1
ATOM 759 N N . ILE A 1 103 ? 10.038 13.433 26.791 1.00 71.62 103 ILE A N 1
ATOM 760 C CA . ILE A 1 103 ? 9.115 12.357 26.410 1.00 71.62 103 ILE A CA 1
ATOM 761 C C . ILE A 1 103 ? 8.170 12.040 27.573 1.00 71.62 103 ILE A C 1
ATOM 763 O O . ILE A 1 103 ? 6.975 11.845 27.375 1.00 71.62 103 ILE A O 1
ATOM 767 N N . CYS A 1 104 ? 8.694 12.026 28.799 1.00 82.06 104 CYS A N 1
ATOM 768 C CA . CYS A 1 104 ? 7.974 11.656 30.013 1.00 82.06 104 CYS A CA 1
ATOM 769 C C . CYS A 1 104 ? 7.170 12.808 30.621 1.00 82.06 104 CYS A C 1
ATOM 771 O O . CYS A 1 104 ? 6.525 12.591 31.641 1.00 82.06 104 CYS A O 1
ATOM 773 N N . PHE A 1 105 ? 7.151 14.004 30.027 1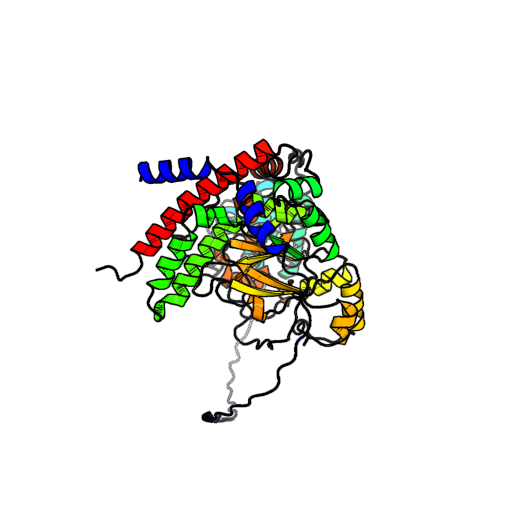.00 83.25 105 PHE A N 1
ATOM 774 C CA . PHE A 1 105 ? 6.437 15.158 30.581 1.00 83.25 105 PHE A CA 1
ATOM 775 C C . PHE A 1 105 ? 4.961 14.866 30.925 1.00 83.25 105 PHE A C 1
ATOM 777 O O . PHE A 1 105 ? 4.537 15.211 32.034 1.00 83.25 105 PHE A O 1
ATOM 784 N N . PRO A 1 106 ? 4.172 14.166 30.077 1.00 81.81 106 PRO A N 1
ATOM 785 C CA . PRO A 1 106 ? 2.808 13.785 30.439 1.00 81.81 106 PRO A CA 1
ATOM 786 C C . PRO A 1 106 ? 2.758 12.873 31.671 1.00 81.81 106 PRO A C 1
ATOM 788 O O . PRO A 1 106 ? 1.913 13.060 32.543 1.00 81.81 106 PRO A O 1
ATOM 791 N N . LEU A 1 107 ? 3.683 11.913 31.773 1.00 87.06 107 LEU A N 1
ATOM 792 C CA . LEU A 1 107 ? 3.792 11.014 32.920 1.00 87.06 107 LEU A CA 1
ATOM 793 C C . LEU A 1 107 ? 4.178 11.780 34.188 1.00 87.06 107 LEU A C 1
ATOM 795 O O . LEU A 1 107 ? 3.494 11.637 35.195 1.00 87.06 107 LEU A O 1
ATOM 799 N N . ILE A 1 108 ? 5.209 12.625 34.126 1.00 87.69 108 ILE A N 1
ATOM 800 C CA . ILE A 1 108 ? 5.659 13.474 35.238 1.00 87.69 108 ILE A CA 1
ATOM 801 C C . ILE A 1 108 ? 4.488 14.318 35.747 1.00 87.69 108 ILE A C 1
ATOM 803 O O . ILE A 1 108 ? 4.162 14.271 36.927 1.00 87.69 108 ILE A O 1
ATOM 807 N N . THR A 1 109 ? 3.773 14.991 34.844 1.00 87.00 109 THR A N 1
ATOM 808 C CA . THR A 1 109 ? 2.598 15.810 35.181 1.00 87.00 109 THR A CA 1
ATOM 809 C C . THR A 1 109 ? 1.505 14.989 35.878 1.00 87.00 109 THR A C 1
ATOM 811 O O . THR A 1 109 ? 0.924 15.417 36.879 1.00 87.00 109 THR A O 1
ATOM 814 N N . LEU A 1 110 ? 1.222 13.780 35.384 1.00 87.75 110 LEU A N 1
ATOM 815 C CA . LEU A 1 110 ? 0.209 12.889 35.961 1.00 87.75 110 LEU A CA 1
ATOM 816 C C . LEU A 1 110 ? 0.614 12.322 37.329 1.00 87.75 110 LEU A C 1
ATOM 818 O O . LEU A 1 110 ? -0.255 12.111 38.181 1.00 87.75 110 LEU A O 1
ATOM 822 N N . ILE A 1 111 ? 1.911 12.086 37.539 1.00 87.88 111 ILE A N 1
ATOM 823 C CA . ILE A 1 111 ? 2.478 11.652 38.818 1.00 87.88 111 ILE A CA 1
ATOM 824 C C . ILE A 1 111 ? 2.416 12.803 39.828 1.00 87.88 111 ILE A C 1
ATOM 826 O O . ILE A 1 111 ? 1.838 12.634 40.900 1.00 87.88 111 ILE A O 1
ATOM 830 N N . SER A 1 112 ? 2.928 13.985 39.473 1.00 86.25 112 SER A N 1
ATOM 831 C CA . SER A 1 112 ? 3.009 15.152 40.363 1.00 86.25 112 SER A CA 1
ATOM 832 C C . SER A 1 112 ? 1.639 15.659 40.815 1.00 86.25 112 SER A C 1
ATOM 834 O O . SER A 1 112 ? 1.482 16.099 41.948 1.00 86.25 112 SER A O 1
ATOM 836 N N . THR A 1 113 ? 0.615 15.561 39.963 1.00 88.88 113 THR A N 1
ATOM 837 C CA . THR A 1 113 ? -0.763 15.945 40.323 1.00 88.88 113 THR A CA 1
ATOM 838 C C . THR A 1 113 ? -1.476 14.910 41.203 1.00 88.88 113 THR A C 1
ATOM 840 O O . THR A 1 113 ? -2.585 15.159 41.681 1.00 88.88 113 THR A O 1
ATOM 843 N N . GLY A 1 114 ? -0.897 13.716 41.381 1.00 86.75 114 GLY A N 1
ATOM 844 C CA . GLY A 1 114 ? -1.534 12.586 42.062 1.00 86.75 114 GLY A CA 1
ATOM 845 C C . GLY A 1 114 ? -2.792 12.063 41.354 1.00 86.75 114 GLY A C 1
ATOM 846 O O . GLY A 1 114 ? -3.497 11.206 41.893 1.00 86.75 114 GLY A O 1
ATOM 847 N N . TYR A 1 115 ? -3.103 12.559 40.151 1.00 85.81 115 TYR A N 1
ATOM 848 C CA . TYR A 1 115 ? -4.305 12.184 39.408 1.00 85.81 115 TYR A CA 1
ATOM 849 C C . TYR A 1 115 ? -4.256 10.715 38.983 1.00 85.81 115 TYR A C 1
ATOM 851 O O . TYR A 1 115 ? -5.264 10.004 39.028 1.00 85.81 115 TYR A O 1
ATOM 859 N N . LEU A 1 116 ? -3.052 10.238 38.660 1.00 86.19 116 LEU A N 1
ATOM 860 C CA . LEU A 1 116 ? -2.808 8.854 38.284 1.00 86.19 116 LEU A CA 1
ATOM 861 C C . LEU A 1 116 ? -3.148 7.870 39.412 1.00 86.19 116 LEU A C 1
ATOM 863 O O . LEU A 1 116 ? -3.701 6.806 39.152 1.00 86.19 116 LEU A O 1
ATOM 867 N N . ALA A 1 117 ? -2.902 8.238 40.672 1.00 87.69 117 ALA A N 1
ATOM 868 C CA . ALA A 1 117 ? -3.216 7.387 41.819 1.00 87.69 117 ALA A CA 1
ATOM 869 C C . ALA A 1 117 ? -4.730 7.184 42.008 1.00 87.69 117 ALA A C 1
ATOM 871 O O . ALA A 1 117 ? -5.157 6.112 42.439 1.00 87.69 117 ALA A O 1
ATOM 872 N N . LYS A 1 118 ? -5.539 8.187 41.642 1.00 87.94 118 LYS A N 1
ATOM 873 C CA . LYS A 1 118 ? -6.984 8.243 41.915 1.00 87.94 118 LYS A CA 1
ATOM 874 C C . LYS A 1 118 ? -7.858 7.596 40.839 1.00 87.94 118 LYS A C 1
ATOM 876 O O . LYS A 1 118 ? -9.032 7.346 41.091 1.00 87.94 118 LYS A O 1
ATOM 881 N N . SER A 1 119 ? -7.330 7.351 39.639 1.00 90.12 119 SER A N 1
ATOM 882 C CA . SER A 1 119 ? -8.146 7.000 38.472 1.00 90.12 119 SER A CA 1
ATOM 883 C C . SER A 1 119 ? -7.612 5.777 37.731 1.00 90.12 119 SER A C 1
ATOM 885 O O . SER A 1 119 ? -6.602 5.852 37.034 1.00 90.12 119 SER A O 1
ATOM 887 N N . SER A 1 120 ? -8.321 4.647 37.827 1.00 85.81 120 SER A N 1
ATOM 888 C CA . SER A 1 120 ? -7.975 3.401 37.119 1.00 85.81 120 SER A CA 1
ATOM 889 C C . SER A 1 120 ? -7.939 3.580 35.598 1.00 85.81 120 SER A C 1
ATOM 891 O O . SER A 1 120 ? -7.045 3.062 34.933 1.00 85.81 120 SER A O 1
ATOM 893 N N . ILE A 1 121 ? -8.851 4.384 35.040 1.00 83.25 121 ILE A N 1
ATOM 894 C CA . ILE A 1 121 ? -8.854 4.704 33.607 1.00 83.25 121 ILE A CA 1
ATOM 895 C C . ILE A 1 121 ? -7.613 5.503 33.195 1.00 83.25 121 ILE A C 1
ATOM 897 O O . ILE A 1 121 ? -7.110 5.312 32.089 1.00 83.25 121 ILE A O 1
ATOM 901 N N . MET A 1 122 ? -7.092 6.370 34.069 1.00 87.19 122 MET A N 1
ATOM 902 C CA . MET A 1 122 ? -5.838 7.074 33.798 1.00 87.19 122 MET A CA 1
ATOM 903 C C . MET A 1 122 ? -4.641 6.148 33.930 1.00 87.19 122 MET A C 1
ATOM 905 O O . MET A 1 122 ? -3.818 6.153 33.027 1.00 87.19 122 MET A O 1
ATOM 909 N N . LYS A 1 123 ? -4.581 5.295 34.964 1.00 91.56 123 LYS A N 1
ATOM 910 C CA . LYS A 1 123 ? -3.535 4.260 35.093 1.00 91.56 123 LYS A CA 1
ATOM 911 C C . LYS A 1 123 ? -3.428 3.439 33.811 1.00 91.56 123 LYS A C 1
ATOM 913 O O . LYS A 1 123 ? -2.360 3.363 33.213 1.00 91.56 123 LYS A O 1
ATOM 918 N N . TYR A 1 124 ? -4.563 2.931 33.333 1.00 87.19 124 TYR A N 1
ATOM 919 C CA . TYR A 1 124 ? -4.660 2.206 32.069 1.00 87.19 124 TYR A CA 1
ATOM 920 C C . TYR A 1 124 ? -4.166 3.028 30.869 1.00 87.19 124 TYR A C 1
ATOM 922 O O . TYR A 1 124 ? -3.329 2.561 30.098 1.00 87.19 124 TYR A O 1
ATOM 930 N N . ARG A 1 125 ? -4.656 4.265 30.700 1.00 82.50 125 ARG A N 1
ATOM 931 C CA . ARG A 1 125 ? -4.261 5.131 29.575 1.00 82.50 125 ARG A CA 1
ATOM 932 C C . ARG A 1 125 ? -2.779 5.488 29.601 1.00 82.50 125 ARG A C 1
ATOM 934 O O . ARG A 1 125 ? -2.178 5.558 28.537 1.00 82.50 125 ARG A O 1
ATOM 941 N N . THR A 1 126 ? -2.202 5.698 30.778 1.00 89.81 126 THR A N 1
ATOM 942 C CA . THR A 1 126 ? -0.786 6.023 30.948 1.00 89.81 126 THR A CA 1
ATOM 943 C C . THR A 1 126 ? 0.096 4.824 30.641 1.00 89.81 126 THR A C 1
ATOM 945 O O . THR A 1 126 ? 1.048 4.978 29.886 1.00 89.81 126 THR A O 1
ATOM 948 N N . VAL A 1 127 ? -0.247 3.628 31.132 1.00 89.62 127 VAL A N 1
ATOM 949 C CA . VAL A 1 127 ? 0.451 2.382 30.761 1.00 89.62 127 VAL A CA 1
ATOM 950 C C . VAL A 1 127 ? 0.411 2.173 29.255 1.00 89.62 127 VAL A C 1
ATOM 952 O O . VAL A 1 127 ? 1.450 1.979 28.635 1.00 89.62 127 VAL A O 1
ATOM 955 N N . ARG A 1 128 ? -0.777 2.305 28.656 1.00 83.62 128 ARG A N 1
ATOM 956 C CA . ARG A 1 128 ? -0.958 2.192 27.208 1.00 83.62 128 ARG A CA 1
ATOM 957 C C . ARG A 1 128 ? -0.145 3.228 26.440 1.00 83.62 128 ARG A C 1
ATOM 959 O O . ARG A 1 128 ? 0.438 2.914 25.414 1.00 83.62 128 ARG A O 1
ATOM 966 N N . TRP A 1 129 ? -0.122 4.471 26.910 1.00 86.12 129 TRP A N 1
ATOM 967 C CA . TRP A 1 129 ? 0.658 5.531 26.280 1.00 86.12 129 TRP A CA 1
ATOM 968 C C . TRP A 1 129 ? 2.159 5.228 26.336 1.00 86.12 129 TRP A C 1
ATOM 970 O O . TRP A 1 129 ? 2.814 5.341 25.307 1.00 86.12 129 TRP A O 1
ATOM 980 N N . ILE A 1 130 ? 2.692 4.767 27.474 1.00 87.31 130 ILE A N 1
ATOM 981 C CA . ILE A 1 130 ? 4.104 4.357 27.555 1.00 87.31 130 ILE A CA 1
ATOM 982 C C . ILE A 1 130 ? 4.385 3.176 26.628 1.00 87.31 130 ILE A C 1
ATOM 984 O O . ILE A 1 130 ? 5.400 3.173 25.940 1.00 87.31 130 ILE A O 1
ATOM 988 N N . GLN A 1 131 ? 3.478 2.203 26.564 1.00 78.50 131 GLN A N 1
ATOM 989 C CA . GLN A 1 131 ? 3.604 1.078 25.645 1.00 78.50 131 GLN A CA 1
ATOM 990 C C . GLN A 1 131 ? 3.671 1.552 24.183 1.00 78.50 131 GLN A C 1
ATOM 992 O O . GLN A 1 131 ? 4.540 1.104 23.439 1.00 78.50 131 GLN A O 1
ATOM 997 N N . ILE A 1 132 ? 2.831 2.521 23.796 1.00 70.06 132 ILE A N 1
ATOM 998 C CA . ILE A 1 132 ? 2.862 3.154 22.468 1.00 70.06 132 ILE A CA 1
ATOM 999 C C . ILE A 1 132 ? 4.175 3.913 22.243 1.00 70.06 132 ILE A C 1
ATOM 1001 O O . ILE A 1 132 ? 4.751 3.810 21.169 1.00 70.06 132 ILE A O 1
ATOM 1005 N N . VAL A 1 133 ? 4.683 4.647 23.232 1.00 71.44 133 VAL A N 1
ATOM 1006 C CA . VAL A 1 133 ? 5.930 5.430 23.115 1.00 71.44 133 VAL A CA 1
ATOM 1007 C C . VAL A 1 133 ? 7.196 4.562 23.234 1.00 71.44 133 VAL A C 1
ATOM 1009 O O . VAL A 1 133 ? 8.284 5.038 22.942 1.00 71.44 133 VAL A O 1
ATOM 1012 N N . SER A 1 134 ? 7.055 3.272 23.554 1.00 78.00 134 SER A N 1
ATOM 1013 C CA . SER A 1 134 ? 8.104 2.318 23.940 1.00 78.00 134 SER A CA 1
ATOM 1014 C C . SER A 1 134 ? 8.566 2.457 25.388 1.00 78.00 134 SER A C 1
ATOM 1016 O O . SER A 1 134 ? 8.986 3.518 25.857 1.00 78.00 134 SER A O 1
ATOM 1018 N N . TRP A 1 135 ? 8.603 1.313 26.079 1.00 85.94 135 TRP A N 1
ATOM 1019 C CA . TRP A 1 135 ? 9.168 1.195 27.418 1.00 85.94 135 TRP A CA 1
ATOM 1020 C C . TRP A 1 135 ? 10.601 1.716 27.483 1.00 85.94 135 TRP A C 1
ATOM 1022 O O . TRP A 1 135 ? 10.962 2.341 28.473 1.00 85.94 135 TRP A O 1
ATOM 1032 N N . GLN A 1 136 ? 11.406 1.494 26.435 1.00 78.31 136 GLN A N 1
ATOM 1033 C CA . GLN A 1 136 ? 12.826 1.868 26.366 1.00 78.31 136 GLN A CA 1
ATOM 1034 C C . GLN A 1 136 ? 13.069 3.372 26.541 1.00 78.31 136 GLN A C 1
ATOM 1036 O O . GLN A 1 136 ? 14.102 3.758 27.079 1.00 78.31 136 GLN A O 1
ATOM 1041 N N . CYS A 1 137 ? 12.096 4.209 26.184 1.00 80.56 137 CYS A N 1
ATOM 1042 C CA . CYS A 1 137 ? 12.203 5.665 26.284 1.00 80.56 137 CYS A CA 1
ATOM 1043 C C . CYS A 1 137 ? 11.915 6.212 27.685 1.00 80.56 137 CYS A C 1
ATOM 1045 O O . CYS A 1 137 ? 12.098 7.403 27.941 1.00 80.56 137 CYS A O 1
ATOM 1047 N N . VAL A 1 138 ? 11.484 5.349 28.605 1.00 87.94 138 VAL A N 1
ATOM 1048 C CA . VAL A 1 138 ? 11.221 5.689 30.002 1.00 87.94 138 VAL A CA 1
ATOM 1049 C C . VAL A 1 138 ? 12.364 5.157 30.855 1.00 87.94 138 VAL A C 1
ATOM 1051 O O . VAL A 1 138 ? 12.612 3.949 30.884 1.00 87.94 138 VAL A O 1
ATOM 1054 N N . CYS A 1 139 ? 13.071 6.040 31.562 1.00 91.31 139 CYS A N 1
ATOM 1055 C CA . CYS A 1 139 ? 14.154 5.624 32.454 1.00 91.31 139 CYS A CA 1
ATOM 1056 C C . CYS A 1 139 ? 13.629 4.741 33.600 1.00 91.31 139 CYS A C 1
ATOM 1058 O O . CYS A 1 139 ? 12.436 4.736 33.915 1.00 91.31 139 CYS A O 1
ATOM 1060 N N . ASP A 1 140 ? 14.527 4.007 34.257 1.00 90.88 140 ASP A N 1
ATOM 1061 C CA . ASP A 1 140 ? 14.157 3.099 35.350 1.00 90.88 140 ASP A CA 1
ATOM 1062 C C . ASP A 1 140 ? 13.439 3.809 36.501 1.00 90.88 140 ASP A C 1
ATOM 1064 O O . ASP A 1 140 ? 12.530 3.238 37.100 1.00 90.88 140 ASP A O 1
ATOM 1068 N N . PHE A 1 141 ? 13.790 5.068 36.775 1.00 91.31 141 PHE A N 1
ATOM 1069 C CA . PHE A 1 141 ? 13.138 5.868 37.810 1.00 91.31 141 PHE A CA 1
ATOM 1070 C C . PHE A 1 141 ? 11.651 6.101 37.505 1.00 91.31 141 PHE A C 1
ATOM 1072 O O . PHE A 1 141 ? 10.794 5.761 38.319 1.00 91.31 141 PHE A O 1
ATOM 1079 N N . HIS A 1 142 ? 11.322 6.613 36.316 1.00 92.25 142 HIS A N 1
ATOM 1080 C CA . HIS A 1 142 ? 9.932 6.865 35.927 1.00 92.25 142 HIS A CA 1
ATOM 1081 C C . HIS A 1 142 ? 9.122 5.580 35.754 1.00 92.25 142 HIS A C 1
ATOM 1083 O O . HIS A 1 142 ? 7.931 5.553 36.066 1.00 92.25 142 HIS A O 1
ATOM 1089 N N . LEU A 1 143 ? 9.767 4.506 35.294 1.00 93.31 143 LEU A N 1
ATOM 1090 C CA . LEU A 1 143 ? 9.122 3.207 35.160 1.00 93.31 143 LEU A CA 1
ATOM 1091 C C . LEU A 1 143 ? 8.757 2.614 36.529 1.00 93.31 143 LEU A C 1
ATOM 1093 O O . LEU A 1 143 ? 7.645 2.112 36.694 1.00 93.31 143 LEU A O 1
ATOM 1097 N N . ARG A 1 144 ? 9.658 2.715 37.518 1.00 92.50 144 ARG A N 1
ATOM 1098 C CA . ARG A 1 144 ? 9.378 2.337 38.914 1.00 92.50 144 ARG A CA 1
ATOM 1099 C C . ARG A 1 144 ? 8.267 3.191 39.506 1.00 92.50 144 ARG A C 1
ATOM 1101 O O . ARG A 1 144 ? 7.299 2.635 40.002 1.00 92.50 144 ARG A O 1
ATOM 1108 N N . ALA A 1 145 ? 8.339 4.514 39.354 1.00 91.94 145 ALA A N 1
ATOM 1109 C CA . ALA A 1 145 ? 7.307 5.412 39.867 1.00 91.94 145 ALA A CA 1
ATOM 1110 C C . ALA A 1 145 ? 5.913 5.074 39.306 1.00 91.94 145 ALA A C 1
ATOM 1112 O O . ALA A 1 145 ? 4.933 5.036 40.049 1.00 91.94 145 ALA A O 1
ATOM 1113 N N . LEU A 1 146 ? 5.814 4.770 38.005 1.00 93.25 146 LEU A N 1
ATOM 1114 C CA . LEU A 1 146 ? 4.563 4.298 37.413 1.00 93.25 146 LEU A CA 1
ATOM 1115 C C . LEU A 1 146 ? 4.112 2.963 38.023 1.00 93.25 146 LEU A C 1
ATOM 1117 O O . LEU A 1 146 ? 2.943 2.816 38.382 1.00 93.25 146 LEU A O 1
ATOM 1121 N N . ALA A 1 147 ? 5.019 1.992 38.117 1.00 93.81 147 ALA A N 1
ATOM 1122 C CA . ALA A 1 147 ? 4.741 0.681 38.690 1.00 93.81 147 ALA A CA 1
ATOM 1123 C C . ALA A 1 147 ? 4.236 0.777 40.133 1.00 93.81 147 ALA A C 1
ATOM 1125 O O . ALA A 1 147 ? 3.217 0.165 40.446 1.00 93.81 147 ALA A O 1
ATOM 1126 N N . ASP A 1 148 ? 4.859 1.609 40.962 1.00 92.50 148 ASP A N 1
ATOM 1127 C CA . ASP A 1 148 ? 4.468 1.821 42.355 1.00 92.50 148 ASP A CA 1
ATOM 1128 C C . ASP A 1 148 ? 3.069 2.442 42.468 1.00 92.50 148 ASP A C 1
ATOM 1130 O O . ASP A 1 148 ? 2.270 2.051 43.317 1.00 92.50 148 ASP A O 1
ATOM 1134 N N . ILE A 1 149 ? 2.710 3.368 41.572 1.00 92.81 149 ILE A N 1
ATOM 1135 C CA . ILE A 1 149 ? 1.367 3.975 41.542 1.00 92.81 149 ILE A CA 1
ATOM 1136 C C . ILE A 1 149 ? 0.286 2.960 41.142 1.00 92.81 149 ILE A C 1
ATOM 1138 O O . ILE A 1 149 ? -0.878 3.062 41.560 1.00 92.81 149 ILE A O 1
ATOM 1142 N N . ILE A 1 150 ? 0.639 2.004 40.286 1.00 92.19 150 ILE A N 1
ATOM 1143 C CA . ILE A 1 150 ? -0.309 1.052 39.707 1.00 92.19 150 ILE A CA 1
ATOM 1144 C C . ILE A 1 150 ? -0.474 -0.183 40.579 1.00 92.19 150 ILE A C 1
ATOM 1146 O O . ILE A 1 150 ? -1.607 -0.569 40.862 1.00 92.19 150 ILE A O 1
ATOM 1150 N N . MET A 1 151 ? 0.637 -0.773 41.002 1.00 91.25 151 MET A N 1
ATOM 1151 C CA . MET A 1 151 ? 0.692 -2.050 41.711 1.00 91.25 151 MET A CA 1
ATOM 1152 C C . MET A 1 151 ? 0.878 -1.882 43.222 1.00 91.25 151 MET A C 1
ATOM 1154 O O . MET A 1 151 ? 0.704 -2.843 43.965 1.00 91.25 151 MET A O 1
ATOM 1158 N N . GLY A 1 152 ? 1.178 -0.665 43.681 1.00 90.50 152 GLY A N 1
ATOM 1159 C CA . GLY A 1 152 ? 1.545 -0.381 45.063 1.00 90.50 152 GLY A CA 1
ATOM 1160 C C . GLY A 1 152 ? 3.047 -0.572 45.319 1.00 90.50 152 GLY A C 1
ATOM 1161 O O . GLY A 1 152 ? 3.743 -1.208 44.524 1.00 90.50 152 GLY A O 1
ATOM 1162 N N . PRO A 1 153 ? 3.560 -0.037 46.440 1.00 83.31 153 PRO A N 1
ATOM 1163 C CA . PRO A 1 153 ? 4.950 -0.207 46.851 1.00 83.31 153 PRO A CA 1
ATOM 1164 C C . PRO A 1 153 ? 5.158 -1.652 47.325 1.00 83.31 153 PRO A C 1
ATOM 1166 O O . PRO A 1 153 ? 4.867 -1.979 48.471 1.00 83.31 153 PRO A O 1
ATOM 1169 N N . SER A 1 154 ? 5.562 -2.555 46.432 1.00 59.47 154 SER A N 1
ATOM 1170 C CA . SER A 1 154 ? 5.600 -3.993 46.758 1.00 59.47 154 SER A CA 1
ATOM 1171 C C . SER A 1 154 ? 6.721 -4.778 46.077 1.00 59.47 154 SER A C 1
ATOM 1173 O O . SER A 1 154 ? 6.792 -5.998 46.238 1.00 59.47 154 SER A O 1
ATOM 1175 N N . LEU A 1 155 ? 7.596 -4.135 45.307 1.00 63.06 155 LEU A N 1
ATOM 1176 C CA . LEU A 1 155 ? 8.682 -4.840 44.637 1.00 63.06 155 LEU A CA 1
ATOM 1177 C C . LEU A 1 155 ? 10.017 -4.343 45.188 1.00 63.06 155 LEU A C 1
ATOM 1179 O O . LEU A 1 155 ? 10.417 -3.212 44.921 1.00 63.06 155 LEU A O 1
ATOM 1183 N N . ASP A 1 156 ? 10.718 -5.207 45.923 1.00 76.44 156 ASP A N 1
ATOM 1184 C CA . ASP A 1 156 ? 12.118 -4.984 46.284 1.00 76.44 156 ASP A CA 1
ATOM 1185 C C . ASP A 1 156 ? 12.947 -4.894 44.997 1.00 76.44 156 ASP A C 1
ATOM 1187 O O . ASP A 1 156 ? 13.201 -5.897 44.326 1.00 76.44 156 ASP A O 1
ATOM 1191 N N . ASN A 1 157 ? 13.292 -3.658 44.625 1.00 76.00 157 ASN A N 1
ATOM 1192 C CA . ASN A 1 157 ? 14.145 -3.269 43.500 1.00 76.00 157 ASN A CA 1
ATOM 1193 C C . ASN A 1 157 ? 14.045 -4.188 42.258 1.00 76.00 157 ASN A C 1
ATOM 1195 O O . ASN A 1 157 ? 15.031 -4.813 41.851 1.00 76.00 157 ASN A O 1
ATOM 1199 N N . PRO A 1 158 ? 12.858 -4.305 41.636 1.00 84.50 158 PRO A N 1
ATOM 1200 C CA . PRO A 1 158 ? 12.670 -5.171 40.486 1.00 84.50 158 PRO A CA 1
ATOM 1201 C C . PRO A 1 158 ? 13.542 -4.682 39.331 1.00 84.50 158 PRO A C 1
ATOM 1203 O O . PRO A 1 158 ? 13.611 -3.485 39.029 1.00 84.50 158 PRO A O 1
ATOM 1206 N N . CYS A 1 159 ? 14.183 -5.624 38.639 1.00 90.56 159 CYS A N 1
ATOM 1207 C CA . CYS A 1 159 ? 14.845 -5.296 37.388 1.00 90.56 159 CYS A CA 1
ATOM 1208 C C . CYS A 1 159 ? 13.812 -4.775 36.375 1.00 90.56 159 CYS A C 1
ATOM 1210 O O . CYS A 1 159 ? 12.640 -5.166 36.382 1.00 90.56 159 CYS A O 1
ATOM 1212 N N . ARG A 1 160 ? 14.266 -3.909 35.470 1.00 91.50 160 ARG A N 1
ATOM 1213 C CA . ARG A 1 160 ? 13.453 -3.246 34.445 1.00 91.50 160 ARG A CA 1
ATOM 1214 C C . ARG A 1 160 ? 12.494 -4.182 33.703 1.00 91.50 160 ARG A C 1
ATOM 1216 O O . ARG A 1 160 ? 11.320 -3.868 33.542 1.00 91.50 160 ARG A O 1
ATOM 1223 N N . VAL A 1 161 ? 12.971 -5.363 33.305 1.00 84.75 161 VAL A N 1
ATOM 1224 C CA . VAL A 1 161 ? 12.170 -6.369 32.583 1.00 84.75 161 VAL A CA 1
ATOM 1225 C C . VAL A 1 161 ? 10.960 -6.830 33.402 1.00 84.75 161 VAL A C 1
ATOM 1227 O O . VAL A 1 161 ? 9.877 -7.014 32.850 1.00 84.75 161 VAL A O 1
ATOM 1230 N N . ARG A 1 162 ? 11.109 -6.993 34.723 1.00 85.81 162 ARG A N 1
ATOM 1231 C CA . ARG A 1 162 ? 9.997 -7.387 35.602 1.00 85.81 162 ARG A CA 1
ATOM 1232 C C . ARG A 1 162 ? 8.972 -6.268 35.753 1.00 85.81 162 ARG A C 1
ATOM 1234 O O . ARG A 1 162 ? 7.784 -6.566 35.751 1.00 85.81 162 ARG A O 1
ATOM 1241 N N . LEU A 1 163 ? 9.418 -5.012 35.832 1.00 92.12 163 LEU A N 1
ATOM 1242 C CA . LEU A 1 163 ? 8.524 -3.848 35.862 1.00 92.12 163 LEU A CA 1
ATOM 1243 C C . LEU A 1 163 ? 7.672 -3.768 34.595 1.00 92.12 163 LEU A C 1
ATOM 1245 O O . LEU A 1 163 ? 6.454 -3.652 34.692 1.00 92.12 163 LEU A O 1
ATOM 1249 N N . ILE A 1 164 ? 8.307 -3.895 33.424 1.00 89.00 164 ILE A N 1
ATOM 1250 C CA . ILE A 1 164 ? 7.621 -3.883 32.124 1.00 89.00 164 ILE A CA 1
ATOM 1251 C C . ILE A 1 164 ? 6.563 -4.985 32.074 1.00 89.00 164 ILE A C 1
ATOM 1253 O O . ILE A 1 164 ? 5.389 -4.689 31.881 1.00 89.00 164 ILE A O 1
ATOM 1257 N N . ARG A 1 165 ? 6.947 -6.239 32.351 1.00 81.50 165 ARG A N 1
ATOM 1258 C CA . ARG A 1 165 ? 6.004 -7.370 32.326 1.00 81.50 165 ARG A CA 1
ATOM 1259 C C . ARG A 1 165 ? 4.830 -7.180 33.279 1.00 81.50 165 ARG A C 1
ATOM 1261 O O . ARG A 1 165 ? 3.706 -7.546 32.949 1.00 81.50 165 ARG A O 1
ATOM 1268 N N . ALA A 1 166 ? 5.072 -6.633 34.466 1.00 88.19 166 ALA A N 1
ATOM 1269 C CA . ALA A 1 166 ? 4.022 -6.431 35.453 1.00 88.19 166 ALA A CA 1
ATOM 1270 C C . ALA A 1 166 ? 3.038 -5.323 35.022 1.00 88.19 166 ALA A C 1
ATOM 1272 O O . ALA A 1 166 ? 1.825 -5.495 35.144 1.00 88.19 166 ALA A O 1
ATOM 127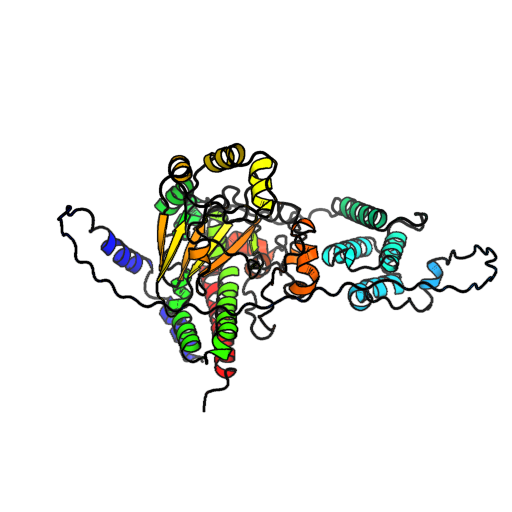3 N N . LEU A 1 167 ? 3.538 -4.238 34.421 1.00 92.56 167 LEU A N 1
ATOM 1274 C CA . LEU A 1 167 ? 2.710 -3.188 33.819 1.00 92.56 167 LEU A CA 1
ATOM 1275 C C . LEU A 1 167 ? 1.924 -3.692 32.597 1.00 92.56 167 LEU A C 1
ATOM 1277 O O . LEU A 1 167 ? 0.746 -3.372 32.451 1.00 92.56 167 LEU A O 1
ATOM 1281 N N . GLU A 1 168 ? 2.536 -4.523 31.754 1.00 86.06 168 GLU A N 1
ATOM 1282 C CA . GLU A 1 168 ? 1.866 -5.180 30.623 1.00 86.06 168 GLU A CA 1
ATOM 1283 C C . GLU A 1 168 ? 0.782 -6.155 31.092 1.00 86.06 168 GLU A C 1
ATOM 1285 O O . GLU A 1 168 ? -0.308 -6.189 30.525 1.00 86.06 168 GLU A O 1
ATOM 1290 N N . THR A 1 169 ? 1.038 -6.891 32.177 1.00 84.81 169 THR A N 1
ATOM 1291 C CA . THR A 1 169 ? 0.043 -7.772 32.806 1.00 84.81 169 THR A CA 1
ATOM 1292 C C . THR A 1 169 ? -1.139 -6.958 33.331 1.00 84.81 169 THR A C 1
ATOM 1294 O O . THR A 1 169 ? -2.290 -7.299 33.063 1.00 84.81 169 THR A O 1
ATOM 1297 N N . TYR A 1 170 ? -0.874 -5.843 34.024 1.00 88.00 170 TYR A N 1
ATOM 1298 C CA . TYR A 1 170 ? -1.917 -4.917 34.472 1.00 88.00 170 TYR A CA 1
ATOM 1299 C C . TYR A 1 170 ? -2.763 -4.403 33.297 1.00 88.00 170 TYR A C 1
ATOM 1301 O O . TYR A 1 170 ? -3.992 -4.400 33.375 1.00 88.00 170 TYR A O 1
ATOM 1309 N N . TYR A 1 171 ? -2.120 -4.014 32.192 1.00 82.88 171 TYR A N 1
ATOM 1310 C CA . TYR A 1 171 ? -2.813 -3.594 30.975 1.00 82.88 171 TYR A CA 1
ATOM 1311 C C . TYR A 1 171 ? -3.700 -4.707 30.406 1.00 82.88 171 TYR A C 1
ATOM 1313 O O . TYR A 1 171 ? -4.896 -4.484 30.213 1.00 82.88 171 TYR A O 1
ATOM 1321 N N . GLY A 1 172 ? -3.150 -5.910 30.213 1.00 73.88 172 GLY A N 1
ATOM 1322 C CA . GLY A 1 172 ? -3.872 -7.066 29.675 1.00 73.88 172 GLY A CA 1
ATOM 1323 C C . GLY A 1 172 ? -5.117 -7.429 30.489 1.00 73.88 172 GLY A C 1
ATOM 1324 O O . GLY A 1 172 ? -6.183 -7.658 29.917 1.00 73.88 172 GLY A O 1
ATOM 1325 N N . CYS A 1 173 ? -5.029 -7.375 31.821 1.00 78.50 173 CYS A N 1
ATOM 1326 C CA . CYS A 1 173 ? -6.162 -7.617 32.721 1.00 78.50 173 CYS A CA 1
ATOM 1327 C C . CYS A 1 173 ? -7.277 -6.562 32.615 1.00 78.50 173 CYS A C 1
ATOM 1329 O O . CYS A 1 173 ? -8.417 -6.842 32.975 1.00 78.50 173 CYS A O 1
ATOM 1331 N N . HIS A 1 174 ? -6.977 -5.350 32.143 1.00 70.69 174 HIS A N 1
ATOM 1332 C CA . HIS A 1 174 ? -7.960 -4.272 32.003 1.00 70.69 174 HIS A CA 1
ATOM 1333 C C . HIS A 1 174 ? -8.599 -4.189 30.610 1.00 70.69 174 HIS A C 1
ATOM 1335 O O . HIS A 1 174 ? -9.666 -3.582 30.477 1.00 70.69 174 HIS A O 1
ATOM 1341 N N . ILE A 1 175 ? -8.017 -4.835 29.594 1.00 61.56 175 ILE A N 1
ATOM 1342 C CA . ILE A 1 175 ? -8.619 -4.955 28.253 1.00 61.56 175 ILE A CA 1
ATOM 1343 C C . ILE A 1 175 ? -9.947 -5.724 28.317 1.00 61.56 175 ILE A C 1
ATOM 1345 O O . ILE A 1 175 ? -10.884 -5.401 27.590 1.00 61.56 175 ILE A O 1
ATOM 1349 N N . THR A 1 176 ? -10.077 -6.680 29.239 1.00 52.06 176 THR A N 1
ATOM 1350 C CA . THR A 1 176 ? -11.276 -7.521 29.387 1.00 52.06 176 THR A CA 1
ATOM 1351 C C . THR A 1 176 ? -12.452 -6.830 30.088 1.00 52.06 176 THR A C 1
ATOM 1353 O O . THR A 1 176 ? -13.559 -7.361 30.060 1.00 52.06 176 THR A O 1
ATOM 1356 N N . ILE A 1 177 ? -12.255 -5.651 30.699 1.00 48.22 177 ILE A N 1
ATOM 1357 C CA . ILE A 1 177 ? -13.255 -5.023 31.589 1.00 48.22 177 ILE A CA 1
ATOM 1358 C C . ILE A 1 177 ? -13.976 -3.828 30.941 1.00 48.22 177 ILE A C 1
ATOM 1360 O O . ILE A 1 177 ? -14.973 -3.347 31.479 1.00 48.22 177 ILE A O 1
ATOM 1364 N N . SER A 1 178 ? -13.565 -3.345 29.763 1.00 44.91 178 SER A N 1
ATOM 1365 C CA . SER A 1 178 ? -14.432 -2.398 29.049 1.00 44.91 178 SER A CA 1
ATOM 1366 C C . SER A 1 178 ? -15.645 -3.153 28.507 1.00 44.91 178 SER A C 1
ATOM 1368 O O . SER A 1 178 ? -15.447 -4.034 27.671 1.00 44.91 178 SER A O 1
ATOM 1370 N N . PRO A 1 179 ? -16.888 -2.820 28.919 1.00 42.00 179 PRO A N 1
ATOM 1371 C CA . PRO A 1 179 ? -18.064 -3.344 28.251 1.00 42.00 179 PRO A CA 1
ATOM 1372 C C . PRO A 1 179 ? -17.932 -2.910 26.800 1.00 42.00 179 PRO A C 1
ATOM 1374 O O . PRO A 1 179 ? -17.989 -1.718 26.483 1.00 42.00 179 PRO A O 1
ATOM 1377 N N . THR A 1 180 ? -17.660 -3.879 25.933 1.00 46.25 180 THR A N 1
ATOM 1378 C CA . THR A 1 180 ? -17.620 -3.697 24.496 1.00 46.25 180 THR A CA 1
ATOM 1379 C C . THR A 1 180 ? -18.997 -3.185 24.106 1.00 46.25 180 THR A C 1
ATOM 1381 O O . THR A 1 180 ? -19.916 -3.965 23.869 1.00 46.25 180 THR A O 1
ATOM 1384 N N . LYS A 1 181 ? -19.171 -1.858 24.049 1.00 47.09 181 LYS A N 1
ATOM 1385 C CA . LYS A 1 181 ? -20.107 -1.277 23.092 1.00 47.09 181 LYS A CA 1
ATOM 1386 C C . LYS A 1 181 ? -19.664 -1.901 21.789 1.00 47.09 181 LYS A C 1
ATOM 1388 O O . LYS A 1 181 ? -18.551 -1.599 21.358 1.00 47.09 181 LYS A O 1
ATOM 1393 N N . SER A 1 182 ? -20.448 -2.859 21.295 1.00 49.03 182 SER A N 1
ATOM 1394 C CA . SER A 1 182 ? -20.119 -3.630 20.109 1.00 49.03 182 SER A CA 1
ATOM 1395 C C . SER A 1 182 ? -19.629 -2.641 19.068 1.00 49.03 182 SER A C 1
ATOM 1397 O O . SER A 1 182 ? -20.340 -1.713 18.667 1.00 49.03 182 SER A O 1
ATOM 1399 N N . VAL A 1 183 ? -18.341 -2.748 18.752 1.00 57.62 183 VAL A N 1
ATOM 1400 C CA . VAL A 1 183 ? -17.775 -2.020 17.628 1.00 57.62 183 VAL A CA 1
ATOM 1401 C C . VAL A 1 183 ? -18.672 -2.407 16.455 1.00 57.62 183 VAL A C 1
ATOM 1403 O O . VAL A 1 183 ? -18.940 -3.605 16.312 1.00 57.62 183 VAL A O 1
ATOM 1406 N N . PRO A 1 184 ? -19.239 -1.441 15.706 1.00 59.31 184 PRO A N 1
ATOM 1407 C CA . PRO A 1 184 ? -20.097 -1.777 14.584 1.00 59.31 184 PRO A CA 1
ATOM 1408 C C . PRO A 1 184 ? -19.339 -2.782 13.720 1.00 59.31 184 PRO A C 1
ATOM 1410 O O . PRO A 1 184 ? -18.218 -2.506 13.298 1.00 59.31 184 PRO A O 1
ATOM 1413 N N . ALA A 1 185 ? -19.883 -3.985 13.566 1.00 71.25 185 ALA A N 1
ATOM 1414 C CA . ALA A 1 185 ? -19.237 -4.982 12.735 1.00 71.25 185 ALA A CA 1
ATOM 1415 C C . ALA A 1 185 ? -19.271 -4.497 11.281 1.00 71.25 185 ALA A C 1
ATOM 1417 O O . ALA A 1 185 ? -20.173 -3.751 10.890 1.00 71.25 185 ALA A O 1
ATOM 1418 N N . LEU A 1 186 ? -18.296 -4.922 10.480 1.00 79.38 186 LEU A N 1
ATOM 1419 C CA . LEU A 1 186 ? -18.383 -4.768 9.033 1.00 79.38 186 LEU A CA 1
ATOM 1420 C C . LEU A 1 186 ? -19.626 -5.547 8.565 1.00 79.38 186 LEU A C 1
ATOM 1422 O O . LEU A 1 186 ? -19.724 -6.753 8.797 1.00 79.38 186 LEU A O 1
ATOM 1426 N N . THR A 1 187 ? -20.615 -4.867 7.989 1.00 79.81 187 THR A N 1
ATOM 1427 C CA . THR A 1 187 ? -21.895 -5.487 7.614 1.00 79.81 187 THR A CA 1
ATOM 1428 C C . THR A 1 187 ? -21.931 -5.727 6.115 1.00 79.81 187 THR A C 1
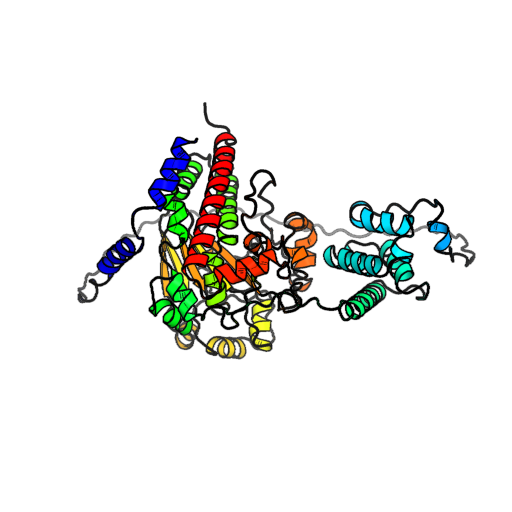ATOM 1430 O O . THR A 1 187 ? -21.936 -4.765 5.353 1.00 79.81 187 THR A O 1
ATOM 1433 N N . GLY A 1 188 ? -22.016 -6.993 5.697 1.00 83.25 188 GLY A N 1
ATOM 1434 C CA . GLY A 1 188 ? -22.268 -7.342 4.296 1.00 83.25 188 GLY A CA 1
ATOM 1435 C C . GLY A 1 188 ? -21.136 -6.929 3.356 1.00 83.25 188 GLY A C 1
ATOM 1436 O O . GLY A 1 188 ? -21.368 -6.184 2.407 1.00 83.25 188 GLY A O 1
ATOM 1437 N N . MET A 1 189 ? -19.916 -7.399 3.626 1.00 92.88 189 MET A N 1
ATOM 1438 C CA . MET A 1 189 ? -18.801 -7.230 2.695 1.00 92.88 189 MET A CA 1
ATOM 1439 C C . MET A 1 189 ? -19.103 -7.953 1.377 1.00 92.88 189 MET A C 1
ATOM 1441 O O . MET A 1 189 ? -19.552 -9.101 1.379 1.00 92.88 189 MET A O 1
ATOM 1445 N N . ALA A 1 190 ? -18.868 -7.269 0.261 1.00 94.06 190 ALA A N 1
ATOM 1446 C CA . ALA A 1 190 ? -18.968 -7.831 -1.073 1.00 94.06 190 ALA A CA 1
ATOM 1447 C C . ALA A 1 190 ? -17.989 -8.999 -1.249 1.00 94.06 190 ALA A C 1
ATOM 1449 O O . ALA A 1 190 ? -16.921 -9.046 -0.635 1.00 94.06 190 ALA A O 1
ATOM 1450 N N . SER A 1 191 ? -18.352 -9.953 -2.108 1.00 94.25 191 SER A N 1
ATOM 1451 C CA . SER A 1 191 ? -17.457 -11.063 -2.438 1.00 94.25 191 SER A CA 1
ATOM 1452 C C . SER A 1 191 ? -16.205 -10.556 -3.161 1.00 94.25 191 SER A C 1
ATOM 1454 O O . SER A 1 191 ? -16.227 -9.502 -3.802 1.00 94.25 191 SER A O 1
ATOM 1456 N N . ARG A 1 192 ? -15.115 -11.337 -3.130 1.00 93.25 192 ARG A N 1
ATOM 1457 C CA . ARG A 1 192 ? -13.903 -11.036 -3.917 1.00 93.25 192 ARG A CA 1
ATOM 1458 C C . ARG A 1 192 ? -14.252 -10.840 -5.390 1.00 93.25 192 ARG A C 1
ATOM 1460 O O . ARG A 1 192 ? -13.812 -9.868 -5.987 1.00 93.25 192 ARG A O 1
ATOM 1467 N N . GLN A 1 193 ? -15.108 -11.698 -5.945 1.00 92.25 193 GLN A N 1
ATOM 1468 C CA . GLN A 1 193 ? -15.589 -11.588 -7.323 1.00 92.25 193 GLN A CA 1
ATOM 1469 C C . GLN A 1 193 ? -16.249 -10.232 -7.586 1.00 92.25 193 GLN A C 1
ATOM 1471 O O . GLN A 1 193 ? -15.946 -9.596 -8.591 1.00 92.25 193 GLN A O 1
ATOM 1476 N N . GLN A 1 194 ? -17.117 -9.770 -6.682 1.00 92.56 194 GLN A N 1
ATOM 1477 C CA . GLN A 1 194 ? -17.793 -8.485 -6.836 1.00 92.56 194 GLN A CA 1
ATOM 1478 C C . GLN A 1 194 ? -16.814 -7.308 -6.709 1.00 92.56 194 GLN A C 1
ATOM 1480 O O . GLN A 1 194 ? -16.874 -6.388 -7.520 1.00 92.56 194 GLN A O 1
ATOM 1485 N N . LEU A 1 195 ? -15.879 -7.345 -5.753 1.00 93.06 195 LEU A N 1
ATOM 1486 C CA . LEU A 1 195 ? -14.850 -6.305 -5.611 1.00 93.06 195 LEU A CA 1
ATOM 1487 C C . LEU A 1 195 ? -13.941 -6.231 -6.848 1.00 93.06 195 LEU A C 1
ATOM 1489 O O . LEU A 1 195 ? -13.680 -5.140 -7.351 1.00 93.06 195 LEU A O 1
ATOM 1493 N N . PHE A 1 196 ? -13.509 -7.376 -7.384 1.00 91.38 196 PHE A N 1
ATOM 1494 C CA . PHE A 1 196 ? -12.745 -7.429 -8.632 1.00 91.38 196 PHE A CA 1
ATOM 1495 C C . PHE A 1 196 ? -13.563 -6.910 -9.812 1.00 91.38 196 PHE A C 1
ATOM 1497 O O . PHE A 1 196 ? -13.073 -6.068 -10.560 1.00 91.38 196 PHE A O 1
ATOM 1504 N N . ALA A 1 197 ? -14.811 -7.354 -9.972 1.00 89.88 197 ALA A N 1
ATOM 1505 C CA . ALA A 1 197 ? -15.675 -6.900 -11.059 1.00 89.88 197 ALA A CA 1
ATOM 1506 C C . ALA A 1 197 ? -15.901 -5.380 -11.015 1.00 89.88 197 ALA A C 1
ATOM 1508 O O . ALA A 1 197 ? -15.882 -4.732 -12.056 1.00 89.88 197 ALA A O 1
ATOM 1509 N N . ARG A 1 198 ? -16.038 -4.806 -9.811 1.00 90.44 198 ARG A N 1
ATOM 1510 C CA . ARG A 1 198 ? -16.190 -3.361 -9.594 1.00 90.44 198 ARG A CA 1
ATOM 1511 C C . ARG A 1 198 ? -14.954 -2.559 -10.009 1.00 90.44 198 ARG A C 1
ATOM 1513 O O . ARG A 1 198 ? -15.096 -1.420 -10.442 1.00 90.44 198 ARG A O 1
ATOM 1520 N N . LEU A 1 199 ? -13.756 -3.110 -9.811 1.00 87.44 199 LEU A N 1
ATOM 1521 C CA . LEU A 1 199 ? -12.499 -2.356 -9.906 1.00 87.44 199 LEU A CA 1
ATOM 1522 C C . LEU A 1 199 ? -11.679 -2.660 -11.158 1.00 87.44 199 LEU A C 1
ATOM 1524 O O . LEU A 1 199 ? -10.856 -1.835 -11.543 1.00 87.44 199 LEU A O 1
ATOM 1528 N N . THR A 1 200 ? -11.853 -3.837 -11.761 1.00 78.31 200 THR A N 1
ATOM 1529 C CA . THR A 1 200 ? -10.909 -4.357 -12.760 1.00 78.31 200 THR A CA 1
ATOM 1530 C C . THR A 1 200 ? -11.459 -4.459 -14.178 1.00 78.31 200 THR A C 1
ATOM 1532 O O . THR A 1 200 ? -10.686 -4.781 -15.071 1.00 78.31 200 THR A O 1
ATOM 1535 N N . ASP A 1 201 ? -12.747 -4.177 -14.422 1.00 71.62 201 ASP A N 1
ATOM 1536 C CA . ASP A 1 201 ? -13.447 -4.385 -15.712 1.00 71.62 201 ASP A CA 1
ATOM 1537 C C . ASP A 1 201 ? -13.281 -5.809 -16.315 1.00 71.62 201 ASP A C 1
ATOM 1539 O O . ASP A 1 201 ? -13.761 -6.091 -17.415 1.00 71.62 201 ASP A O 1
ATOM 1543 N N . LEU A 1 202 ? -12.607 -6.726 -15.613 1.00 68.12 202 LEU A N 1
ATOM 1544 C CA . LEU A 1 202 ? -12.070 -7.976 -16.135 1.00 68.12 202 LEU A CA 1
ATOM 1545 C C . LEU A 1 202 ? -12.406 -9.107 -15.164 1.00 68.12 202 LEU A C 1
ATOM 1547 O O . LEU A 1 202 ? -11.730 -9.339 -14.166 1.00 68.12 202 LEU A O 1
ATOM 1551 N N . SER A 1 203 ? -13.431 -9.883 -15.498 1.00 68.25 203 SER A N 1
ATOM 1552 C CA . SER A 1 203 ? -13.769 -11.118 -14.780 1.00 68.25 203 SER A CA 1
ATOM 1553 C C . SER A 1 203 ? -12.606 -12.123 -14.734 1.00 68.25 203 SER A C 1
ATOM 1555 O O . SER A 1 203 ? -12.492 -12.873 -13.769 1.00 68.25 203 SER A O 1
ATOM 1557 N N . LEU A 1 204 ? -11.706 -12.090 -15.725 1.00 72.50 204 LEU A N 1
ATOM 1558 C CA . LEU A 1 204 ? -10.504 -12.933 -15.798 1.00 72.50 204 LEU A CA 1
ATOM 1559 C C . LEU A 1 204 ? -9.416 -12.549 -14.780 1.00 72.50 204 LEU A C 1
ATOM 1561 O O . LEU A 1 204 ? -8.528 -13.351 -14.502 1.00 72.50 204 LEU A O 1
ATOM 1565 N N . SER A 1 205 ? -9.466 -11.344 -14.203 1.00 81.12 205 SER A N 1
ATOM 1566 C CA . SER A 1 205 ? -8.414 -10.861 -13.302 1.00 81.12 205 SER A CA 1
ATOM 1567 C C . SER A 1 205 ? -8.350 -11.626 -11.984 1.00 81.12 205 SER A C 1
ATOM 1569 O O . SER A 1 205 ? -7.256 -11.811 -11.457 1.00 81.12 205 SER A O 1
ATOM 1571 N N . LEU A 1 206 ? -9.489 -12.098 -11.461 1.00 88.12 206 LEU A N 1
ATOM 1572 C CA . LEU A 1 206 ? -9.490 -12.905 -10.239 1.00 88.12 206 LEU A CA 1
ATOM 1573 C C . LEU A 1 206 ? -8.909 -14.298 -10.494 1.00 88.12 206 LEU A C 1
ATOM 1575 O O . LEU A 1 206 ? -8.100 -14.766 -9.702 1.00 88.12 206 LEU A O 1
ATOM 1579 N N . GLU A 1 207 ? -9.283 -14.934 -11.603 1.00 88.81 207 GLU A N 1
ATOM 1580 C CA . GLU A 1 207 ? -8.757 -16.251 -11.972 1.00 88.81 207 GLU A CA 1
ATOM 1581 C C . GLU A 1 207 ? -7.240 -16.191 -12.188 1.00 88.81 207 GLU A C 1
ATOM 1583 O O . GLU A 1 207 ? -6.500 -16.988 -11.618 1.00 88.81 207 GLU A O 1
ATOM 1588 N N . MET A 1 208 ? -6.759 -15.190 -12.933 1.00 88.69 208 MET A N 1
ATOM 1589 C CA . MET A 1 208 ? -5.323 -14.969 -13.112 1.00 88.69 208 MET A CA 1
ATOM 1590 C C . MET A 1 208 ? -4.603 -14.721 -11.786 1.00 88.69 208 MET A C 1
ATOM 1592 O O . MET A 1 208 ? -3.511 -15.250 -11.578 1.00 88.69 208 MET A O 1
ATOM 1596 N N . TRP A 1 209 ? -5.199 -13.932 -10.889 1.00 91.94 209 TRP A N 1
ATOM 1597 C CA . TRP A 1 209 ? -4.648 -13.695 -9.559 1.00 91.94 209 TRP A CA 1
ATOM 1598 C C . TRP A 1 209 ? -4.540 -14.992 -8.752 1.00 91.94 209 TRP A C 1
ATOM 1600 O O . TRP A 1 209 ? -3.499 -15.252 -8.159 1.00 91.94 209 TRP A O 1
ATOM 1610 N N . GLU A 1 210 ? -5.580 -15.824 -8.753 1.00 90.56 210 GLU A N 1
ATOM 1611 C CA . GLU A 1 210 ? -5.591 -17.103 -8.034 1.00 90.56 210 GLU A CA 1
ATOM 1612 C C . GLU A 1 210 ? -4.609 -18.119 -8.628 1.00 90.56 210 GLU A C 1
ATOM 1614 O O . GLU A 1 210 ? -4.016 -18.901 -7.889 1.00 90.56 210 GLU A O 1
ATOM 1619 N N . GLN A 1 211 ? -4.399 -18.084 -9.945 1.00 88.94 211 GLN A N 1
ATOM 1620 C CA . GLN A 1 211 ? -3.477 -18.984 -10.636 1.00 88.94 211 GLN A CA 1
ATOM 1621 C C . GLN A 1 211 ? -2.016 -18.557 -10.517 1.00 88.94 211 GLN A C 1
ATOM 1623 O O . GLN A 1 211 ? -1.152 -19.409 -10.367 1.00 88.94 211 GLN A O 1
ATOM 1628 N N . THR A 1 212 ? -1.715 -17.264 -10.627 1.00 91.06 212 THR A N 1
ATOM 1629 C CA . THR A 1 212 ? -0.328 -16.781 -10.774 1.00 91.06 212 THR A CA 1
ATOM 1630 C C . THR A 1 212 ? 0.190 -16.038 -9.548 1.00 91.06 212 THR A C 1
ATOM 1632 O O . THR A 1 212 ? 1.395 -15.833 -9.405 1.00 91.06 212 THR A O 1
ATOM 1635 N N . GLY A 1 213 ? -0.711 -15.576 -8.682 1.00 91.81 213 GLY A N 1
ATOM 1636 C CA . GLY A 1 213 ? -0.378 -14.646 -7.612 1.00 91.81 213 GLY A CA 1
ATOM 1637 C C . GLY A 1 213 ? 0.052 -13.267 -8.107 1.00 91.81 213 GLY A C 1
ATOM 1638 O O . GLY A 1 213 ? 0.618 -12.496 -7.337 1.00 91.81 213 GLY A O 1
ATOM 1639 N N . VAL A 1 214 ? -0.180 -12.944 -9.383 1.00 94.25 214 VAL A N 1
ATOM 1640 C CA . VAL A 1 214 ? 0.187 -11.667 -9.997 1.00 94.25 214 VAL A CA 1
ATOM 1641 C C . VAL A 1 214 ? -1.042 -11.049 -10.648 1.00 94.25 214 VAL A C 1
ATOM 1643 O O . VAL A 1 214 ? -1.719 -11.663 -11.469 1.00 94.25 214 VAL A O 1
ATOM 1646 N N . LEU A 1 215 ? -1.319 -9.798 -10.298 1.00 94.94 215 LEU A N 1
ATOM 1647 C CA . LEU A 1 215 ? -2.369 -8.992 -10.900 1.00 94.94 215 LEU A CA 1
ATOM 1648 C C . LEU A 1 215 ? -1.734 -7.767 -11.555 1.00 94.94 215 LEU A C 1
ATOM 1650 O O . LEU A 1 215 ? -1.151 -6.930 -10.873 1.00 94.94 215 LEU A O 1
ATOM 1654 N N . TYR A 1 216 ? -1.874 -7.648 -12.873 1.00 95.00 216 TYR A N 1
ATOM 1655 C CA . TYR A 1 216 ? -1.470 -6.464 -13.627 1.00 95.00 216 TYR A CA 1
ATOM 1656 C C . TYR A 1 216 ? -2.703 -5.681 -14.074 1.00 95.00 216 TYR A C 1
ATOM 1658 O O . TYR A 1 216 ? -3.587 -6.219 -14.742 1.00 95.00 216 TYR A O 1
ATOM 1666 N N . MET A 1 217 ? -2.745 -4.403 -13.713 1.00 94.44 217 MET A N 1
ATOM 1667 C CA . MET A 1 217 ? -3.833 -3.485 -14.007 1.00 94.44 217 MET A CA 1
ATOM 1668 C C . MET A 1 217 ? -3.314 -2.266 -14.770 1.00 94.44 217 MET A C 1
ATOM 1670 O O . MET A 1 217 ? -2.782 -1.332 -14.157 1.00 94.44 217 MET A O 1
ATOM 1674 N N . PRO A 1 218 ? -3.465 -2.249 -16.105 1.00 94.12 218 PRO A N 1
ATOM 1675 C CA . PRO A 1 218 ? -3.077 -1.093 -16.891 1.00 94.12 218 PRO A CA 1
ATOM 1676 C C . PRO A 1 218 ? -3.956 0.108 -16.539 1.00 94.12 218 PRO A C 1
ATOM 1678 O O . PRO A 1 218 ? -5.155 -0.049 -16.299 1.00 94.12 218 PRO A O 1
ATOM 1681 N N . ALA A 1 219 ? -3.373 1.307 -16.553 1.00 93.88 219 ALA A N 1
ATOM 1682 C CA . ALA A 1 219 ? -4.095 2.567 -16.382 1.00 93.88 219 ALA A CA 1
ATOM 1683 C C . ALA A 1 219 ? -4.891 2.696 -15.062 1.00 93.88 219 ALA A C 1
ATOM 1685 O O . ALA A 1 219 ? -5.804 3.517 -14.973 1.00 93.88 219 ALA A O 1
ATOM 1686 N N . PHE A 1 220 ? -4.562 1.930 -14.014 1.00 95.94 220 PHE A N 1
ATOM 1687 C CA . PHE A 1 220 ? -5.302 1.980 -12.744 1.00 95.94 220 PHE A CA 1
ATOM 1688 C C . PHE A 1 220 ? -5.318 3.392 -12.128 1.00 95.94 220 PHE A C 1
ATOM 1690 O O . PHE A 1 220 ? -6.342 3.849 -11.611 1.00 95.94 220 PHE A O 1
ATOM 1697 N N . PHE A 1 221 ? -4.196 4.107 -12.237 1.00 96.81 221 PHE A N 1
ATOM 1698 C CA . PHE A 1 221 ? -4.033 5.482 -11.768 1.00 96.81 221 PHE A CA 1
ATOM 1699 C C . PHE A 1 221 ? -4.128 6.526 -12.895 1.00 96.81 221 PHE A C 1
ATOM 1701 O O . PHE A 1 221 ? -3.670 7.655 -12.719 1.00 96.81 221 PHE A O 1
ATOM 1708 N N . ASP A 1 222 ? -4.747 6.212 -14.044 1.00 94.56 222 ASP A N 1
ATOM 1709 C CA . ASP A 1 222 ? -4.885 7.184 -15.145 1.00 94.56 222 ASP A CA 1
ATOM 1710 C C . ASP A 1 222 ? -5.716 8.417 -14.752 1.00 94.56 222 ASP A C 1
ATOM 1712 O O . ASP A 1 222 ? -5.555 9.466 -15.365 1.00 94.56 222 ASP A O 1
ATOM 1716 N N . TYR A 1 223 ? -6.507 8.372 -13.675 1.00 95.94 223 TYR A N 1
ATOM 1717 C CA . TYR A 1 223 ? -7.176 9.572 -13.155 1.00 95.94 223 TYR A CA 1
ATOM 1718 C C . TYR A 1 223 ? -6.180 10.679 -12.742 1.00 95.94 223 TYR A C 1
ATOM 1720 O O . TYR A 1 223 ? -6.506 11.862 -12.831 1.00 95.94 223 TYR A O 1
ATOM 1728 N N . LEU A 1 224 ? -4.951 10.325 -12.330 1.00 97.19 224 LEU A N 1
ATOM 1729 C CA . LEU A 1 224 ? -3.874 11.292 -12.071 1.00 97.19 224 LEU A CA 1
ATOM 1730 C C . LEU A 1 224 ? -3.394 11.930 -13.382 1.00 97.19 224 LEU A C 1
ATOM 1732 O O . LEU A 1 224 ? -3.178 13.140 -13.451 1.00 97.19 224 LEU A O 1
ATOM 1736 N N . ARG A 1 225 ? -3.274 11.126 -14.444 1.00 95.56 225 ARG A N 1
ATOM 1737 C CA . ARG A 1 225 ? -2.920 11.579 -15.797 1.00 95.56 225 ARG A CA 1
ATOM 1738 C C . ARG A 1 225 ? -3.990 12.496 -16.386 1.00 95.56 225 ARG A C 1
ATOM 1740 O O . ARG A 1 225 ? -3.659 13.510 -16.993 1.00 95.56 225 ARG A O 1
ATOM 1747 N N . GLU A 1 226 ? -5.260 12.135 -16.227 1.00 96.06 226 GLU A N 1
ATOM 1748 C CA . GLU A 1 226 ? -6.410 12.911 -16.703 1.00 96.06 226 GLU A CA 1
ATOM 1749 C C . GLU A 1 226 ? -6.521 14.252 -15.974 1.00 96.06 226 GLU A C 1
ATOM 1751 O O . GLU A 1 226 ? -6.843 15.265 -16.591 1.00 96.06 226 GLU A O 1
ATOM 1756 N N . ALA A 1 227 ? -6.156 14.285 -14.691 1.00 96.69 227 ALA A N 1
ATOM 1757 C CA . ALA A 1 227 ? -6.038 15.512 -13.913 1.00 96.69 227 ALA A CA 1
ATOM 1758 C C . ALA A 1 227 ? -4.769 16.338 -14.224 1.00 96.69 227 ALA A C 1
ATOM 1760 O O . ALA A 1 227 ? -4.554 17.373 -13.595 1.00 96.69 227 ALA A O 1
ATOM 1761 N N . GLY A 1 228 ? -3.917 15.900 -15.159 1.00 96.69 228 GLY A N 1
ATOM 1762 C CA . GLY A 1 228 ? -2.688 16.599 -15.551 1.00 96.69 228 GLY A CA 1
ATOM 1763 C C . GLY A 1 228 ? -1.514 16.451 -14.575 1.00 96.69 228 GLY A C 1
ATOM 1764 O O . GLY A 1 228 ? -0.479 17.087 -14.768 1.00 96.69 228 GLY A O 1
ATOM 1765 N N . ILE A 1 229 ? -1.648 15.629 -13.527 1.00 97.38 229 ILE A N 1
ATOM 1766 C CA . ILE A 1 229 ? -0.636 15.481 -12.470 1.00 97.38 229 ILE A CA 1
ATOM 1767 C C . ILE A 1 229 ? 0.653 14.879 -13.025 1.00 97.38 229 ILE A C 1
ATOM 1769 O O . ILE A 1 229 ? 1.734 15.383 -12.737 1.00 97.38 229 ILE A O 1
ATOM 1773 N N . PHE A 1 230 ? 0.562 13.814 -13.824 1.00 95.81 230 PHE A N 1
ATOM 1774 C CA . PHE A 1 230 ? 1.756 13.135 -14.337 1.00 95.81 230 PHE A CA 1
ATOM 1775 C C . PHE A 1 230 ? 2.578 14.027 -15.263 1.00 95.81 230 PHE A C 1
ATOM 1777 O O . PHE A 1 230 ? 3.780 14.153 -15.063 1.00 95.81 230 PHE A O 1
ATOM 1784 N N . GLN A 1 231 ? 1.928 14.723 -16.194 1.00 94.88 231 GLN A N 1
ATOM 1785 C CA . GLN A 1 231 ? 2.577 15.664 -17.109 1.00 94.88 231 GLN A CA 1
ATOM 1786 C C . GLN A 1 231 ? 3.232 16.814 -16.344 1.00 94.88 231 GLN A C 1
ATOM 1788 O O . GLN A 1 231 ? 4.302 17.299 -16.705 1.00 94.88 231 GLN A O 1
ATOM 1793 N N . ARG A 1 232 ? 2.591 17.254 -15.260 1.00 95.25 232 ARG A N 1
ATOM 1794 C CA . ARG A 1 232 ? 3.124 18.294 -14.392 1.00 95.25 232 ARG A CA 1
ATOM 1795 C C . ARG A 1 232 ? 4.357 17.829 -13.621 1.00 95.25 232 ARG A C 1
ATOM 1797 O O . ARG A 1 232 ? 5.348 18.549 -13.581 1.00 95.25 232 ARG A O 1
ATOM 1804 N N . VAL A 1 233 ? 4.330 16.617 -13.069 1.00 95.06 233 VAL A N 1
ATOM 1805 C CA . VAL A 1 233 ? 5.510 16.008 -12.442 1.00 95.06 233 VAL A CA 1
ATOM 1806 C C . VAL A 1 233 ? 6.637 15.867 -13.468 1.00 95.06 233 VAL A C 1
ATOM 1808 O O . VAL A 1 233 ? 7.740 16.316 -13.193 1.00 95.06 233 VAL A O 1
ATOM 1811 N N . GLU A 1 234 ? 6.376 15.362 -14.676 1.00 93.88 234 GLU A N 1
ATOM 1812 C CA . GLU A 1 234 ? 7.379 15.296 -15.757 1.00 93.88 234 GLU A CA 1
ATOM 1813 C C . GLU A 1 234 ? 7.996 16.669 -16.058 1.00 93.88 234 GLU A C 1
ATOM 1815 O O . GLU A 1 234 ? 9.218 16.794 -16.161 1.00 93.88 234 GLU A O 1
ATOM 1820 N N . LEU A 1 235 ? 7.165 17.715 -16.137 1.00 93.06 235 LEU A N 1
ATOM 1821 C CA . LEU A 1 235 ? 7.615 19.090 -16.343 1.00 93.06 235 LEU A CA 1
ATOM 1822 C C . LEU A 1 235 ? 8.549 19.545 -15.212 1.00 93.06 235 LEU A C 1
ATOM 1824 O O . LEU A 1 235 ? 9.623 20.075 -15.499 1.00 93.06 235 LEU A O 1
ATOM 1828 N N . ILE A 1 236 ? 8.166 19.321 -13.952 1.00 92.19 236 ILE A N 1
ATOM 1829 C CA . ILE A 1 236 ? 8.997 19.609 -12.775 1.00 92.19 236 ILE A CA 1
ATOM 1830 C C . ILE A 1 236 ? 10.339 18.873 -12.900 1.00 92.19 236 ILE A C 1
ATOM 1832 O O . ILE A 1 236 ? 11.387 19.517 -12.907 1.00 92.19 236 ILE A O 1
ATOM 1836 N N . LEU A 1 237 ? 10.315 17.552 -13.112 1.00 91.44 237 LEU A N 1
ATOM 1837 C CA . LEU A 1 237 ? 11.505 16.698 -13.241 1.00 91.44 237 LEU A CA 1
ATOM 1838 C C . LEU A 1 237 ? 12.446 17.125 -14.377 1.00 91.44 237 LEU A C 1
ATOM 1840 O O . LEU A 1 237 ? 13.669 17.027 -14.242 1.00 91.44 237 LEU A O 1
ATOM 1844 N N . SER A 1 238 ? 11.893 17.638 -15.478 1.00 91.12 238 SER A N 1
ATOM 1845 C CA . SER A 1 238 ? 12.670 18.101 -16.632 1.00 91.12 238 SER A CA 1
ATOM 1846 C C . SER A 1 238 ? 13.408 19.424 -16.399 1.00 91.12 238 SER A C 1
ATOM 1848 O O . SER A 1 238 ? 14.442 19.657 -17.022 1.00 91.12 238 SER A O 1
ATOM 1850 N N . LYS A 1 239 ? 12.908 20.280 -15.497 1.00 89.56 239 LYS A N 1
ATOM 1851 C CA . LYS A 1 239 ? 13.441 21.631 -15.242 1.00 89.56 239 LYS A CA 1
ATOM 1852 C C . LYS A 1 239 ? 14.512 21.680 -14.152 1.00 89.56 239 LYS A C 1
ATOM 1854 O O . LYS A 1 239 ? 15.182 22.698 -14.001 1.00 89.56 239 LYS A O 1
ATOM 1859 N N . ILE A 1 240 ? 14.657 20.612 -13.376 1.00 86.31 240 ILE A N 1
ATOM 1860 C CA . ILE A 1 240 ? 15.522 20.595 -12.195 1.00 86.31 240 ILE A CA 1
ATOM 1861 C C . ILE A 1 240 ? 16.988 20.388 -12.578 1.00 86.31 240 ILE A C 1
ATOM 1863 O O . ILE A 1 240 ? 17.322 19.545 -13.416 1.00 86.31 240 ILE A O 1
ATOM 1867 N N . ARG A 1 241 ? 17.871 21.136 -11.906 1.00 85.81 241 ARG A N 1
ATOM 1868 C CA . ARG A 1 241 ? 19.327 20.999 -12.031 1.00 85.81 241 ARG A CA 1
ATOM 1869 C C . ARG A 1 241 ? 19.783 19.607 -11.570 1.00 85.81 241 ARG A C 1
ATOM 1871 O O . ARG A 1 241 ? 19.202 19.066 -10.632 1.00 85.81 241 ARG A O 1
ATOM 1878 N N . PRO A 1 242 ? 20.847 19.030 -12.152 1.00 85.31 242 PRO A N 1
ATOM 1879 C CA . PRO A 1 242 ? 21.331 17.699 -11.770 1.00 85.31 242 PRO A CA 1
ATOM 1880 C C . PRO A 1 242 ? 21.559 17.517 -10.259 1.00 85.31 242 PRO A C 1
ATOM 1882 O O . PRO A 1 242 ? 21.239 16.462 -9.721 1.00 85.31 242 PRO A O 1
ATOM 1885 N N . GLU A 1 243 ? 22.040 18.562 -9.582 1.00 85.38 243 GLU A N 1
ATOM 1886 C CA . GLU A 1 243 ? 22.354 18.592 -8.145 1.00 85.38 243 GLU A CA 1
ATOM 1887 C C . GLU A 1 243 ? 21.117 18.404 -7.247 1.00 85.38 243 GLU A C 1
ATOM 1889 O O . GLU A 1 243 ? 21.170 17.714 -6.233 1.00 85.38 243 GLU A O 1
ATOM 1894 N N . GLU A 1 244 ? 19.979 18.979 -7.636 1.00 82.88 244 GLU A N 1
ATOM 1895 C CA . GLU A 1 244 ? 18.730 18.942 -6.862 1.00 82.88 244 GLU A CA 1
ATOM 1896 C C . GLU A 1 244 ? 17.800 17.804 -7.304 1.00 82.88 244 GLU A C 1
ATOM 1898 O O . GLU A 1 244 ? 16.812 17.492 -6.627 1.00 82.88 244 GLU A O 1
ATOM 1903 N N . ARG A 1 245 ? 18.109 17.168 -8.445 1.00 82.75 245 ARG A N 1
ATOM 1904 C CA . ARG A 1 245 ? 17.239 16.194 -9.111 1.00 82.75 245 ARG A CA 1
ATOM 1905 C C . ARG A 1 245 ? 16.833 15.069 -8.177 1.00 82.75 245 ARG A C 1
ATOM 1907 O O . ARG A 1 245 ? 15.653 14.744 -8.141 1.00 82.75 245 ARG A O 1
ATOM 1914 N N . VAL A 1 246 ? 17.761 14.501 -7.410 1.00 83.19 246 VAL A N 1
ATOM 1915 C CA . VAL A 1 246 ? 17.459 13.375 -6.510 1.00 83.19 246 VAL A CA 1
ATOM 1916 C C . VAL A 1 246 ? 16.446 13.790 -5.439 1.00 83.19 246 VAL A C 1
ATOM 1918 O O . VAL A 1 246 ? 15.418 13.135 -5.288 1.00 83.19 246 VAL A O 1
ATOM 1921 N N . SER A 1 247 ? 16.683 14.918 -4.762 1.00 84.75 247 SER A N 1
ATOM 1922 C CA . SER A 1 247 ? 15.819 15.404 -3.677 1.00 84.75 247 SER A CA 1
ATOM 1923 C C . SER A 1 247 ? 14.409 15.738 -4.167 1.00 84.75 247 SER A C 1
ATOM 1925 O O . SER A 1 247 ? 13.421 15.306 -3.576 1.00 84.75 247 SER A O 1
ATOM 1927 N N . ILE A 1 248 ? 14.286 16.466 -5.279 1.00 87.56 248 ILE A N 1
ATOM 1928 C CA . ILE A 1 248 ? 12.971 16.887 -5.776 1.00 87.56 248 ILE A CA 1
ATOM 1929 C C . ILE A 1 248 ? 12.223 15.733 -6.456 1.00 87.56 248 ILE A C 1
ATOM 1931 O O . ILE A 1 248 ? 11.006 15.627 -6.295 1.00 87.56 248 ILE A O 1
ATOM 1935 N N . THR A 1 249 ? 12.930 14.836 -7.156 1.00 89.44 249 THR A N 1
ATOM 1936 C CA . THR A 1 249 ? 12.326 13.600 -7.686 1.00 89.44 249 THR A CA 1
ATOM 1937 C C . THR A 1 249 ? 11.714 12.793 -6.554 1.00 89.44 249 THR A C 1
ATOM 1939 O O . THR A 1 249 ? 10.551 12.403 -6.636 1.00 89.44 249 THR A O 1
ATOM 1942 N N . GLN A 1 250 ? 12.466 12.629 -5.464 1.00 86.06 250 GLN A N 1
ATOM 1943 C CA . GLN A 1 250 ? 11.990 11.915 -4.292 1.00 86.06 250 GLN A CA 1
ATOM 1944 C C . GLN A 1 250 ? 10.749 12.581 -3.693 1.00 86.06 250 GLN A C 1
ATOM 1946 O O . GLN A 1 250 ? 9.748 11.902 -3.497 1.00 86.06 250 GLN A O 1
ATOM 1951 N N . LYS A 1 251 ? 10.754 13.909 -3.510 1.00 89.00 251 LYS A N 1
ATOM 1952 C CA . LYS A 1 251 ? 9.574 14.655 -3.035 1.00 89.00 251 LYS A CA 1
ATOM 1953 C C . LYS A 1 251 ? 8.349 14.436 -3.926 1.00 89.00 251 LYS A C 1
ATOM 1955 O O . LYS A 1 251 ? 7.264 14.189 -3.414 1.00 89.00 251 LYS A O 1
ATOM 1960 N N . CYS A 1 252 ? 8.504 14.494 -5.250 1.00 92.56 252 CYS A N 1
ATOM 1961 C CA . CYS A 1 252 ? 7.392 14.256 -6.176 1.00 92.56 252 CYS A CA 1
ATOM 1962 C C . CYS A 1 252 ? 6.829 12.837 -6.035 1.00 92.56 252 CYS A C 1
ATOM 1964 O O . CYS A 1 252 ? 5.614 12.650 -6.001 1.00 92.56 252 CYS A O 1
ATOM 1966 N N . TYR A 1 253 ? 7.699 11.832 -5.952 1.00 92.44 253 TYR A N 1
ATOM 1967 C CA . TYR A 1 253 ? 7.271 10.441 -5.824 1.00 92.44 253 TYR A CA 1
ATOM 1968 C C . TYR A 1 253 ? 6.685 10.136 -4.450 1.00 92.44 253 TYR A C 1
ATOM 1970 O O . TYR A 1 253 ? 5.715 9.390 -4.359 1.00 92.44 253 TYR A O 1
ATOM 1978 N N . ASP A 1 254 ? 7.191 10.765 -3.397 1.00 88.75 254 ASP A N 1
ATOM 1979 C CA . ASP A 1 254 ? 6.627 10.665 -2.059 1.00 88.75 254 ASP A CA 1
ATOM 1980 C C . ASP A 1 254 ? 5.193 11.226 -2.020 1.00 88.75 254 ASP A C 1
ATOM 1982 O O . ASP A 1 254 ? 4.291 10.552 -1.525 1.00 88.75 254 ASP A O 1
ATOM 1986 N N . LEU A 1 255 ? 4.940 12.382 -2.650 1.00 92.56 255 LEU A N 1
ATOM 1987 C CA . LEU A 1 255 ? 3.593 12.959 -2.803 1.00 92.56 255 LEU A CA 1
ATOM 1988 C C . LEU A 1 255 ? 2.633 12.033 -3.566 1.00 92.56 255 LEU A C 1
ATOM 1990 O O . LEU A 1 255 ? 1.478 11.834 -3.173 1.00 92.56 255 LEU A O 1
ATOM 1994 N N . LEU A 1 256 ? 3.099 11.447 -4.672 1.00 94.94 256 LEU A N 1
ATOM 1995 C CA . LEU A 1 256 ? 2.310 10.478 -5.436 1.00 94.94 256 LEU A CA 1
ATOM 1996 C C . LEU A 1 256 ? 2.038 9.212 -4.610 1.00 94.94 256 LEU A C 1
ATOM 1998 O O . LEU A 1 256 ? 0.929 8.681 -4.634 1.00 94.94 256 LEU A O 1
ATOM 2002 N N . CYS A 1 257 ? 3.017 8.750 -3.835 1.00 93.00 257 CYS A N 1
ATOM 2003 C CA . CYS A 1 257 ? 2.874 7.604 -2.946 1.00 93.00 257 CYS A CA 1
ATOM 2004 C C . CYS A 1 257 ? 1.854 7.880 -1.828 1.00 93.00 257 CYS A C 1
ATOM 2006 O O . CYS A 1 257 ? 0.973 7.051 -1.598 1.00 93.00 257 CYS A O 1
ATOM 2008 N N . GLU A 1 258 ? 1.893 9.053 -1.183 1.00 91.06 258 GLU A N 1
ATOM 2009 C CA . GLU A 1 258 ? 0.888 9.479 -0.192 1.00 91.06 258 GLU A CA 1
ATOM 2010 C C . GLU A 1 258 ? -0.521 9.541 -0.797 1.00 91.06 258 GLU A C 1
ATOM 2012 O O . GLU A 1 258 ? -1.491 9.113 -0.168 1.00 91.06 258 GLU A O 1
ATOM 2017 N N . THR A 1 259 ? -0.638 10.013 -2.041 1.00 94.69 259 THR A N 1
ATOM 2018 C CA . THR A 1 259 ? -1.901 10.035 -2.793 1.00 94.69 259 THR A CA 1
ATOM 2019 C C . THR A 1 259 ? -2.453 8.626 -3.012 1.00 94.69 259 THR A C 1
ATOM 2021 O O . THR A 1 259 ? -3.634 8.375 -2.775 1.00 94.69 259 THR A O 1
ATOM 2024 N N . ILE A 1 260 ? -1.602 7.687 -3.427 1.00 95.81 260 ILE A N 1
ATOM 2025 C CA . ILE A 1 260 ? -2.001 6.304 -3.709 1.00 95.81 260 ILE A CA 1
ATOM 2026 C C . ILE A 1 260 ? -2.351 5.548 -2.429 1.00 95.81 260 ILE A C 1
ATOM 2028 O O . ILE A 1 260 ? -3.354 4.839 -2.386 1.00 95.81 260 ILE A O 1
ATOM 2032 N N . LYS A 1 261 ? -1.566 5.718 -1.361 1.00 93.50 261 LYS A N 1
ATOM 2033 C CA . LYS A 1 261 ? -1.767 5.022 -0.081 1.00 93.50 261 LYS A CA 1
ATOM 2034 C C . LYS A 1 261 ? -3.141 5.294 0.543 1.00 93.50 261 LYS A C 1
ATOM 2036 O O . LYS A 1 261 ? -3.664 4.441 1.257 1.00 93.50 261 LYS A O 1
ATOM 2041 N N . GLN A 1 262 ? -3.757 6.435 0.256 1.00 94.19 262 GLN A N 1
ATOM 2042 C CA . GLN A 1 262 ? -5.097 6.767 0.748 1.00 94.19 262 GLN A CA 1
ATOM 2043 C C . GLN A 1 262 ? -6.230 6.521 -0.265 1.00 94.19 262 GLN A C 1
ATOM 2045 O O . GLN A 1 262 ? -7.384 6.808 0.058 1.00 94.19 262 GLN A O 1
ATOM 2050 N N . ASP A 1 263 ? -5.940 6.004 -1.467 1.00 97.62 263 ASP A N 1
ATOM 2051 C CA . ASP A 1 263 ? -6.953 5.734 -2.496 1.00 97.62 263 ASP A CA 1
ATOM 2052 C C . ASP A 1 263 ? -7.872 4.564 -2.074 1.00 97.62 263 ASP A C 1
ATOM 2054 O O . ASP A 1 263 ? -7.409 3.421 -1.957 1.00 97.62 263 ASP A O 1
ATOM 2058 N N . PRO A 1 264 ? -9.189 4.795 -1.882 1.00 98.00 264 PRO A N 1
ATOM 2059 C CA . PRO A 1 264 ? -10.096 3.741 -1.443 1.00 98.00 264 PRO A CA 1
ATOM 2060 C C . PRO A 1 264 ? -10.279 2.615 -2.471 1.00 98.00 264 PRO A C 1
ATOM 2062 O O . PRO A 1 264 ? -10.548 1.482 -2.077 1.00 98.00 264 PRO A O 1
ATOM 2065 N N . ALA A 1 265 ? -10.120 2.887 -3.772 1.00 97.50 265 ALA A N 1
ATOM 2066 C CA . ALA A 1 265 ? -10.207 1.855 -4.808 1.00 97.50 265 ALA A CA 1
ATOM 2067 C C . ALA A 1 265 ? -9.004 0.909 -4.751 1.00 97.50 265 ALA A C 1
ATOM 2069 O O . ALA A 1 265 ? -9.162 -0.307 -4.830 1.00 97.50 265 ALA A O 1
ATOM 2070 N N . TYR A 1 266 ? -7.806 1.470 -4.568 1.00 97.62 266 TYR A N 1
ATOM 2071 C CA . TYR A 1 266 ? -6.584 0.696 -4.367 1.00 97.62 266 TYR A CA 1
ATOM 2072 C C . TYR A 1 266 ? -6.679 -0.170 -3.107 1.00 97.62 266 TYR A C 1
ATOM 2074 O O . TYR A 1 266 ? -6.400 -1.367 -3.152 1.00 97.62 266 TYR A O 1
ATOM 2082 N N . TYR A 1 267 ? -7.155 0.406 -2.000 1.00 97.75 267 TYR A N 1
ATOM 2083 C CA . TYR A 1 267 ? -7.420 -0.339 -0.772 1.00 97.75 267 TYR A CA 1
ATOM 2084 C C . TYR A 1 267 ? -8.392 -1.507 -0.992 1.00 97.75 267 TYR A C 1
ATOM 2086 O O . TYR A 1 267 ? -8.082 -2.635 -0.612 1.00 97.75 267 TYR A O 1
ATOM 2094 N N . ALA A 1 268 ? -9.539 -1.261 -1.633 1.00 97.25 268 ALA A N 1
ATOM 2095 C CA . ALA A 1 268 ? -10.536 -2.296 -1.897 1.00 97.25 268 ALA A CA 1
ATOM 2096 C C . ALA A 1 268 ? -9.968 -3.453 -2.725 1.00 97.25 268 ALA A C 1
ATOM 2098 O O . ALA A 1 268 ? -10.245 -4.619 -2.441 1.00 97.25 268 ALA A O 1
ATOM 2099 N N . LEU A 1 269 ? -9.134 -3.129 -3.714 1.00 96.50 269 LEU A N 1
ATOM 2100 C CA . LEU A 1 269 ? -8.461 -4.117 -4.542 1.00 96.50 269 LEU A CA 1
ATOM 2101 C C . LEU A 1 269 ? -7.487 -4.969 -3.725 1.00 96.50 269 LEU A C 1
ATOM 2103 O O . LEU A 1 269 ? -7.494 -6.190 -3.842 1.00 96.50 269 LEU A O 1
ATOM 2107 N N . VAL A 1 270 ? -6.689 -4.349 -2.856 1.00 96.25 270 VAL A N 1
ATOM 2108 C CA . VAL A 1 270 ? -5.738 -5.065 -1.993 1.00 96.25 270 VAL A CA 1
ATOM 2109 C C . VAL A 1 270 ? -6.474 -6.002 -1.036 1.00 96.25 270 VAL A C 1
ATOM 2111 O O . VAL A 1 270 ? -6.074 -7.156 -0.896 1.00 96.25 270 VAL A O 1
ATOM 2114 N N . VAL A 1 271 ? -7.585 -5.558 -0.436 1.00 95.81 271 VAL A N 1
ATOM 2115 C CA . VAL A 1 271 ? -8.448 -6.420 0.394 1.00 95.81 271 VAL A CA 1
ATOM 2116 C C . VAL A 1 271 ? -8.988 -7.600 -0.418 1.00 95.81 271 VAL A C 1
ATOM 2118 O O . VAL A 1 271 ? -8.974 -8.728 0.069 1.00 95.81 271 VAL A O 1
ATOM 2121 N N . ALA A 1 272 ? -9.409 -7.375 -1.665 1.00 94.94 272 ALA A N 1
ATOM 2122 C CA . ALA A 1 272 ? -9.899 -8.438 -2.540 1.00 94.94 272 ALA A CA 1
ATOM 2123 C C . ALA A 1 272 ? -8.796 -9.434 -2.949 1.00 94.94 272 ALA A C 1
ATOM 2125 O O . ALA A 1 272 ? -9.057 -10.634 -3.085 1.00 94.94 272 ALA A O 1
ATOM 2126 N N . CYS A 1 273 ? -7.562 -8.959 -3.130 1.00 94.06 273 CYS A N 1
ATOM 2127 C CA . CYS A 1 273 ? -6.393 -9.791 -3.411 1.00 94.06 273 CYS A CA 1
ATOM 2128 C C . CYS A 1 273 ? -6.028 -10.694 -2.223 1.00 94.06 273 CYS A C 1
ATOM 2130 O O . CYS A 1 273 ? -5.531 -11.805 -2.421 1.00 94.06 273 CYS A O 1
ATOM 2132 N N . ARG A 1 274 ? -6.316 -10.272 -0.987 1.00 91.38 274 ARG A N 1
ATOM 2133 C CA . ARG A 1 274 ? -6.090 -11.109 0.191 1.00 91.38 274 ARG A CA 1
ATOM 2134 C C . ARG A 1 274 ? -7.085 -12.261 0.258 1.00 91.38 274 ARG A C 1
ATOM 2136 O O . ARG A 1 274 ? -8.300 -12.089 0.257 1.00 91.38 274 ARG A O 1
ATOM 2143 N N . GLU A 1 275 ? -6.555 -13.463 0.420 1.00 88.25 275 GLU A N 1
ATOM 2144 C CA . GLU A 1 275 ? -7.369 -14.662 0.603 1.00 88.25 275 GLU A CA 1
ATOM 2145 C C . GLU A 1 275 ? -8.147 -14.669 1.930 1.00 88.25 275 GLU A C 1
ATOM 2147 O O . GLU A 1 275 ? -9.219 -15.258 2.004 1.00 88.25 275 GLU A O 1
ATOM 2152 N N . ASP A 1 276 ? -7.604 -14.056 2.993 1.00 88.88 276 ASP A N 1
ATOM 2153 C CA . ASP A 1 276 ? -8.290 -13.920 4.291 1.00 88.88 276 ASP A CA 1
ATOM 2154 C C . ASP A 1 276 ? -9.312 -12.773 4.317 1.00 88.88 276 ASP A C 1
ATOM 2156 O O . ASP A 1 276 ? -10.016 -12.608 5.312 1.00 88.88 276 ASP A O 1
ATOM 2160 N N . GLN A 1 277 ? -9.372 -11.978 3.241 1.00 89.44 277 GLN A N 1
ATOM 2161 C CA . GLN A 1 277 ? -10.188 -10.774 3.121 1.00 89.44 277 GLN A CA 1
ATOM 2162 C C . GLN A 1 277 ? -10.051 -9.827 4.325 1.00 89.44 277 GLN A C 1
ATOM 2164 O O . GLN A 1 277 ? -11.002 -9.127 4.685 1.00 89.44 277 GLN A O 1
ATOM 2169 N N . ASN A 1 278 ? -8.886 -9.804 4.989 1.00 91.56 278 ASN A N 1
ATOM 2170 C CA . ASN A 1 278 ? -8.717 -8.888 6.103 1.00 91.56 278 ASN A CA 1
ATOM 2171 C C . ASN A 1 278 ? -8.735 -7.451 5.577 1.00 91.56 278 ASN A C 1
ATOM 2173 O O . ASN A 1 278 ? -7.920 -7.046 4.751 1.00 91.56 278 ASN A O 1
ATOM 2177 N N . TRP A 1 279 ? -9.695 -6.691 6.086 1.00 93.12 279 TRP A N 1
ATOM 2178 C CA . TRP A 1 279 ? -9.952 -5.313 5.713 1.00 93.12 279 TRP A CA 1
ATOM 2179 C C . TRP A 1 279 ? -9.142 -4.312 6.550 1.00 93.12 279 TRP A C 1
ATOM 2181 O O . TRP A 1 279 ? -9.054 -3.146 6.187 1.00 93.12 279 TRP A O 1
ATOM 2191 N N . LYS A 1 280 ? -8.520 -4.732 7.652 1.00 93.00 280 LYS A N 1
ATOM 2192 C CA . LYS A 1 280 ? -7.694 -3.881 8.516 1.00 93.00 280 LYS A CA 1
ATOM 2193 C C . LYS A 1 280 ? -6.248 -3.949 8.044 1.00 93.00 280 LYS A C 1
ATOM 2195 O O . LYS A 1 280 ? -5.521 -4.889 8.375 1.00 93.00 280 LYS A O 1
ATOM 2200 N N . LEU A 1 281 ? -5.853 -2.960 7.255 1.00 92.12 281 LEU A N 1
ATOM 2201 C CA . LEU A 1 281 ? -4.545 -2.915 6.609 1.00 92.12 281 LEU A CA 1
ATOM 2202 C C . LEU A 1 281 ? -3.743 -1.702 7.076 1.00 92.12 281 LEU A C 1
ATOM 2204 O O . LEU A 1 281 ? -4.300 -0.679 7.464 1.00 92.12 281 LEU A O 1
ATOM 2208 N N . LEU A 1 282 ? -2.424 -1.802 7.011 1.00 88.94 282 LEU A N 1
ATOM 2209 C CA . LEU A 1 282 ? -1.519 -0.698 7.284 1.00 88.94 282 LEU A CA 1
ATOM 2210 C C . LEU A 1 282 ? -0.438 -0.661 6.210 1.00 88.94 282 LEU A C 1
ATOM 2212 O O . LEU A 1 282 ? 0.162 -1.690 5.897 1.00 88.94 282 LEU A O 1
ATOM 2216 N N . HIS A 1 283 ? -0.177 0.518 5.650 1.00 86.94 283 HIS A N 1
ATOM 2217 C CA . HIS A 1 283 ? 0.969 0.688 4.760 1.00 86.94 283 HIS A CA 1
ATOM 2218 C C . HIS A 1 283 ? 2.256 0.627 5.557 1.00 86.94 283 HIS A C 1
ATOM 2220 O O . HIS A 1 283 ? 2.418 1.350 6.543 1.00 86.94 283 HIS A O 1
ATOM 2226 N N . ARG A 1 284 ? 3.204 -0.183 5.094 1.00 77.75 284 ARG A N 1
ATOM 2227 C CA . ARG A 1 284 ? 4.535 -0.165 5.678 1.00 77.75 284 ARG A CA 1
ATOM 2228 C C . ARG A 1 284 ? 5.313 1.058 5.205 1.00 77.75 284 ARG A C 1
ATOM 2230 O O . ARG A 1 284 ? 5.190 1.467 4.042 1.00 77.75 284 ARG A O 1
ATOM 2237 N N . PRO A 1 285 ? 6.148 1.629 6.083 1.00 69.56 285 PRO A N 1
ATOM 2238 C CA . PRO A 1 285 ? 7.229 2.496 5.654 1.00 69.56 285 PRO A CA 1
ATOM 2239 C C . PRO A 1 285 ? 8.089 1.767 4.621 1.00 69.56 285 PRO A C 1
ATOM 2241 O O . PRO A 1 285 ? 8.338 0.567 4.744 1.00 69.56 285 PRO A O 1
ATOM 2244 N N . GLU A 1 286 ? 8.518 2.487 3.591 1.00 66.81 286 GLU A N 1
ATOM 2245 C CA . GLU A 1 286 ? 9.430 1.921 2.607 1.00 66.81 286 GLU A CA 1
ATOM 2246 C C . GLU A 1 286 ? 10.797 1.741 3.266 1.00 66.81 286 GLU A C 1
ATOM 2248 O O . GLU A 1 286 ? 11.409 2.703 3.734 1.00 66.81 286 GLU A O 1
ATOM 2253 N N . ILE A 1 287 ? 11.244 0.492 3.334 1.00 61.31 287 ILE A N 1
ATOM 2254 C CA . ILE A 1 287 ? 12.559 0.131 3.839 1.00 61.31 287 ILE A CA 1
ATOM 2255 C C . ILE A 1 287 ? 13.463 0.014 2.615 1.00 61.31 287 ILE A C 1
ATOM 2257 O O . ILE A 1 287 ? 13.384 -0.958 1.864 1.00 61.31 287 ILE A O 1
ATOM 2261 N N . THR A 1 288 ? 14.293 1.025 2.369 1.00 57.16 288 THR A N 1
ATOM 2262 C CA . THR A 1 288 ? 15.312 0.940 1.321 1.00 57.16 288 THR A CA 1
ATOM 2263 C C . THR A 1 288 ? 16.404 -0.015 1.784 1.00 57.16 288 THR A C 1
ATOM 2265 O O . THR A 1 288 ? 16.905 0.095 2.903 1.00 57.16 288 THR A O 1
ATOM 2268 N N . ALA A 1 289 ? 16.761 -0.988 0.943 1.00 56.16 289 ALA A N 1
ATOM 2269 C CA . ALA A 1 289 ? 17.882 -1.867 1.244 1.00 56.16 289 ALA A CA 1
ATOM 2270 C C . ALA A 1 289 ? 19.140 -1.012 1.506 1.00 56.16 289 ALA A C 1
ATOM 2272 O O . ALA A 1 289 ? 19.363 -0.033 0.783 1.00 56.16 289 ALA A O 1
ATOM 2273 N N . PRO A 1 290 ? 19.953 -1.351 2.522 1.00 52.91 290 PRO A N 1
ATOM 2274 C CA . PRO A 1 290 ? 21.136 -0.575 2.852 1.00 52.91 290 PRO A CA 1
ATOM 2275 C C . PRO A 1 290 ? 22.039 -0.460 1.625 1.00 52.91 290 PRO A C 1
ATOM 2277 O O . PRO A 1 290 ? 22.291 -1.443 0.919 1.00 52.91 290 PRO A O 1
ATOM 2280 N N . HIS A 1 291 ? 22.502 0.762 1.366 1.00 46.28 291 HIS A N 1
ATOM 2281 C CA . HIS A 1 291 ? 23.450 1.061 0.301 1.00 46.28 291 HIS A CA 1
ATOM 2282 C C . HIS A 1 291 ? 24.678 0.150 0.449 1.00 46.28 291 HIS A C 1
ATOM 2284 O O . HIS A 1 291 ? 25.455 0.302 1.386 1.00 46.28 291 HIS A O 1
ATOM 2290 N N . GLY A 1 292 ? 24.819 -0.834 -0.445 1.00 52.62 292 GLY A N 1
ATOM 2291 C CA . GLY A 1 292 ? 25.930 -1.791 -0.419 1.00 52.62 292 GLY A CA 1
ATOM 2292 C C . GLY A 1 292 ? 25.550 -3.251 -0.664 1.00 52.62 292 GLY A C 1
ATOM 2293 O O . GLY A 1 292 ? 26.439 -4.046 -0.960 1.00 52.62 292 GLY A O 1
ATOM 2294 N N . SER A 1 293 ? 24.265 -3.625 -0.609 1.00 62.25 293 SER A N 1
ATOM 2295 C CA . SER A 1 293 ? 23.856 -4.952 -1.092 1.00 62.25 293 SER A CA 1
ATOM 2296 C C . SER A 1 293 ? 23.901 -4.969 -2.622 1.00 62.25 293 SER A C 1
ATOM 2298 O O . SER A 1 293 ? 22.978 -4.507 -3.293 1.00 62.25 293 SER A O 1
ATOM 2300 N N . ILE A 1 294 ? 25.017 -5.440 -3.182 1.00 66.38 294 ILE A N 1
ATOM 2301 C CA . ILE A 1 294 ? 25.162 -5.654 -4.624 1.00 66.38 294 ILE A CA 1
ATOM 2302 C C . ILE A 1 294 ? 24.307 -6.872 -4.982 1.00 66.38 294 ILE A C 1
ATOM 2304 O O . ILE A 1 294 ? 24.767 -8.010 -4.906 1.00 66.38 294 ILE A O 1
ATOM 2308 N N . MET A 1 295 ? 23.047 -6.636 -5.344 1.00 75.06 295 MET A N 1
ATOM 2309 C CA . MET A 1 295 ? 22.209 -7.674 -5.938 1.00 75.06 295 MET A CA 1
ATOM 2310 C C . MET A 1 295 ? 22.667 -7.925 -7.370 1.00 75.06 295 MET A C 1
ATOM 2312 O O . MET A 1 295 ? 22.837 -6.980 -8.146 1.00 75.06 295 MET A O 1
ATOM 2316 N N . LYS A 1 296 ? 22.895 -9.193 -7.723 1.00 83.62 296 LYS A N 1
ATOM 2317 C CA . LYS A 1 296 ? 23.244 -9.551 -9.099 1.00 83.62 296 LYS A CA 1
ATOM 2318 C C . LYS A 1 296 ? 22.012 -9.406 -9.987 1.00 83.62 296 LYS A C 1
ATOM 2320 O O . LYS A 1 296 ? 20.878 -9.512 -9.527 1.00 83.62 296 LYS A O 1
ATOM 2325 N N . LEU A 1 297 ? 22.248 -9.192 -11.279 1.00 85.25 297 LEU A N 1
ATOM 2326 C CA . LEU A 1 297 ? 21.191 -8.971 -12.270 1.00 85.25 297 LEU A CA 1
ATOM 2327 C C . LEU A 1 297 ? 20.153 -10.109 -12.305 1.00 85.25 297 LEU A C 1
ATOM 2329 O O . LEU A 1 297 ? 18.964 -9.846 -12.468 1.00 85.25 297 LEU A O 1
ATOM 2333 N N . ASP A 1 298 ? 20.604 -11.349 -12.105 1.00 88.38 298 ASP A N 1
ATOM 2334 C CA . ASP A 1 298 ? 19.772 -12.558 -12.141 1.00 88.38 298 ASP A CA 1
ATOM 2335 C C . ASP A 1 298 ? 19.340 -13.060 -10.758 1.00 88.38 298 ASP A C 1
ATOM 2337 O O . ASP A 1 298 ? 18.786 -14.159 -10.647 1.00 88.38 298 ASP A O 1
ATOM 2341 N N . ASP A 1 299 ? 19.584 -12.283 -9.701 1.00 88.81 299 ASP A N 1
ATOM 2342 C CA . ASP A 1 299 ? 19.103 -12.654 -8.378 1.00 88.81 299 ASP A CA 1
ATOM 2343 C C . ASP A 1 299 ? 17.583 -12.461 -8.291 1.00 88.81 299 ASP A C 1
ATOM 2345 O O . ASP A 1 299 ? 17.023 -11.447 -8.719 1.00 88.81 299 ASP A O 1
ATOM 2349 N N . VAL A 1 300 ? 16.921 -13.448 -7.697 1.00 87.25 300 VAL A N 1
ATOM 2350 C CA . VAL A 1 300 ? 15.512 -13.426 -7.321 1.00 87.25 300 VAL A CA 1
ATOM 2351 C C . VAL A 1 300 ? 15.381 -13.378 -5.809 1.00 87.25 300 VAL A C 1
ATOM 2353 O O . VAL A 1 300 ? 16.154 -14.002 -5.078 1.00 87.25 300 VAL A O 1
ATOM 2356 N N . THR A 1 301 ? 14.380 -12.648 -5.331 1.00 86.62 301 THR A N 1
ATOM 2357 C CA . THR A 1 301 ? 14.009 -12.607 -3.913 1.00 86.62 301 THR A CA 1
ATOM 2358 C C . THR A 1 301 ? 12.504 -12.687 -3.770 1.00 86.62 301 THR A C 1
ATOM 2360 O O . THR A 1 301 ? 11.750 -12.386 -4.700 1.00 86.62 301 THR A O 1
ATOM 2363 N N . PHE A 1 302 ? 12.042 -13.053 -2.580 1.00 84.12 302 PHE A N 1
ATOM 2364 C CA . PHE A 1 302 ? 10.638 -12.861 -2.253 1.00 84.12 302 PHE A CA 1
ATOM 2365 C C . PHE A 1 302 ? 10.315 -11.374 -2.134 1.00 84.12 302 PHE A C 1
ATOM 2367 O O . PHE A 1 302 ? 11.190 -10.528 -1.935 1.00 84.12 302 PHE A O 1
ATOM 2374 N N . SER A 1 303 ? 9.030 -11.072 -2.281 1.00 74.75 303 SER A N 1
ATOM 2375 C CA . SER A 1 303 ? 8.516 -9.708 -2.169 1.00 74.75 303 SER A CA 1
ATOM 2376 C C . SER A 1 303 ? 8.410 -9.242 -0.707 1.00 74.75 303 SER A C 1
ATOM 2378 O O . SER A 1 303 ? 8.193 -8.062 -0.454 1.00 74.75 303 SER A O 1
ATOM 2380 N N . VAL A 1 304 ? 8.533 -10.164 0.251 1.00 74.50 304 VAL A N 1
ATOM 2381 C CA . VAL A 1 304 ? 8.458 -9.924 1.698 1.00 74.50 304 VAL A CA 1
ATOM 2382 C C . VAL A 1 304 ? 9.836 -9.925 2.348 1.00 74.50 304 VAL A C 1
ATOM 2384 O O . VAL A 1 304 ? 10.796 -10.464 1.799 1.00 74.50 304 VAL A O 1
ATOM 2387 N N . ALA A 1 305 ? 9.922 -9.351 3.546 1.00 72.44 305 ALA A N 1
ATOM 2388 C CA . ALA A 1 305 ? 11.144 -9.387 4.334 1.00 72.44 305 ALA A CA 1
ATOM 2389 C C . ALA A 1 305 ? 11.457 -10.810 4.839 1.00 72.44 305 ALA A C 1
ATOM 2391 O O . ALA A 1 305 ? 10.561 -11.622 5.077 1.00 72.44 305 ALA A O 1
ATOM 2392 N N . ASN A 1 306 ? 12.742 -11.107 5.035 1.00 73.06 306 ASN A N 1
ATOM 2393 C CA . ASN A 1 306 ? 13.237 -12.459 5.323 1.00 73.06 306 ASN A CA 1
ATOM 2394 C C . ASN A 1 306 ? 12.626 -13.092 6.584 1.00 73.06 306 ASN A C 1
ATOM 2396 O O . ASN A 1 306 ? 12.342 -14.287 6.606 1.00 73.06 306 ASN A O 1
ATOM 2400 N N . HIS A 1 307 ? 12.391 -12.308 7.637 1.00 69.00 307 HIS A N 1
ATOM 2401 C CA . HIS A 1 307 ? 11.758 -12.811 8.861 1.00 69.00 307 HIS A CA 1
ATOM 2402 C C . HIS A 1 307 ? 10.296 -13.200 8.639 1.00 69.00 307 HIS A C 1
ATOM 2404 O O . HIS A 1 307 ? 9.850 -14.204 9.185 1.00 69.00 307 HIS A O 1
ATOM 2410 N N . GLN A 1 308 ? 9.566 -12.448 7.810 1.00 73.00 308 GLN A N 1
ATOM 2411 C CA . GLN A 1 308 ? 8.187 -12.786 7.455 1.00 73.00 308 GLN A CA 1
ATOM 2412 C C . GLN A 1 308 ? 8.147 -14.066 6.637 1.00 73.00 308 GLN A C 1
ATOM 2414 O O . GLN A 1 308 ? 7.261 -14.888 6.820 1.00 73.00 308 GLN A O 1
ATOM 2419 N N . LEU A 1 309 ? 9.126 -14.262 5.756 1.00 77.19 309 LEU A N 1
ATOM 2420 C CA . LEU A 1 309 ? 9.214 -15.474 4.963 1.00 77.19 309 LEU A CA 1
ATOM 2421 C C . LEU A 1 309 ? 9.360 -16.720 5.843 1.00 77.19 309 LEU A C 1
ATOM 2423 O O . LEU A 1 309 ? 8.688 -17.718 5.594 1.00 77.19 309 LEU A O 1
ATOM 2427 N N . GLN A 1 310 ? 10.170 -16.645 6.902 1.00 76.06 310 GLN A N 1
ATOM 2428 C CA . GLN A 1 310 ? 10.283 -17.726 7.879 1.00 76.06 310 GLN A CA 1
ATOM 2429 C C . GLN A 1 310 ? 8.934 -18.019 8.558 1.00 76.06 310 GLN A C 1
ATOM 2431 O O . GLN A 1 310 ? 8.496 -19.169 8.570 1.00 76.06 310 GLN A O 1
ATOM 2436 N N . GLN A 1 311 ? 8.228 -16.988 9.030 1.00 75.81 311 GLN A N 1
ATOM 2437 C CA . GLN A 1 311 ? 6.895 -17.149 9.628 1.00 75.81 311 GLN A CA 1
ATOM 2438 C C . GLN A 1 311 ? 5.882 -17.732 8.640 1.00 75.81 311 GLN A C 1
ATOM 2440 O O . GLN A 1 311 ? 5.138 -18.650 8.971 1.00 75.81 311 GLN A O 1
ATOM 2445 N N . MET A 1 312 ? 5.891 -17.282 7.386 1.00 78.38 312 MET A N 1
ATOM 2446 C CA . MET A 1 312 ? 4.999 -17.816 6.356 1.00 78.38 312 MET A CA 1
ATOM 2447 C C . MET A 1 312 ? 5.247 -19.312 6.085 1.00 78.38 312 MET A C 1
ATOM 2449 O O . MET A 1 312 ? 4.314 -20.040 5.731 1.00 78.38 312 MET A O 1
ATOM 2453 N N . VAL A 1 313 ? 6.489 -19.787 6.232 1.00 80.31 313 VAL A N 1
ATOM 2454 C CA . VAL A 1 313 ? 6.847 -21.209 6.082 1.00 80.31 313 VAL A CA 1
ATOM 2455 C C . VAL A 1 313 ? 6.416 -22.033 7.299 1.00 80.31 313 VAL A C 1
ATOM 2457 O O . VAL A 1 313 ? 5.973 -23.173 7.126 1.00 80.31 313 VAL A O 1
ATOM 2460 N N . GLU A 1 314 ? 6.550 -21.475 8.503 1.00 79.00 314 GLU A N 1
ATOM 2461 C CA . GLU A 1 314 ? 6.319 -22.162 9.782 1.00 79.00 314 GLU A CA 1
ATOM 2462 C C . GLU A 1 314 ? 4.845 -22.137 10.224 1.00 79.00 314 GLU A C 1
ATOM 2464 O O . GLU A 1 314 ? 4.289 -23.171 10.593 1.00 79.00 314 GLU A O 1
ATOM 2469 N N . GLU A 1 315 ? 4.194 -20.979 10.146 1.00 70.94 315 GLU A N 1
ATOM 2470 C CA . GLU A 1 315 ? 2.902 -20.690 10.786 1.00 70.94 315 GLU A CA 1
ATOM 2471 C C . GLU A 1 315 ? 1.740 -20.613 9.784 1.00 70.94 315 GLU A C 1
ATOM 2473 O O . GLU A 1 315 ? 0.591 -20.384 10.160 1.00 70.94 315 GLU A O 1
ATOM 2478 N N . ASN A 1 316 ? 2.019 -20.842 8.494 1.00 70.19 316 ASN A N 1
ATOM 2479 C CA . ASN A 1 316 ? 1.053 -20.674 7.404 1.00 70.19 316 ASN A CA 1
ATOM 2480 C C . ASN A 1 316 ? 0.439 -19.257 7.373 1.00 70.19 316 ASN A C 1
ATOM 2482 O O . ASN A 1 316 ? -0.690 -19.063 6.910 1.00 70.19 316 ASN A O 1
ATOM 2486 N N . GLU A 1 317 ? 1.180 -18.274 7.891 1.00 68.12 317 GLU A N 1
ATOM 2487 C CA . GLU A 1 317 ? 0.761 -16.880 7.917 1.00 68.12 317 GLU A CA 1
ATOM 2488 C C . GLU A 1 317 ? 0.699 -16.292 6.505 1.00 68.12 317 GLU A C 1
ATOM 2490 O O . GLU A 1 317 ? 1.449 -16.664 5.596 1.00 68.12 317 GLU A O 1
ATOM 2495 N N . LYS A 1 318 ? -0.223 -15.344 6.316 1.00 74.69 318 LYS A N 1
ATOM 2496 C CA . LYS A 1 318 ? -0.397 -14.635 5.048 1.00 74.69 318 LYS A CA 1
ATOM 2497 C C . LYS A 1 318 ? 0.387 -13.334 5.113 1.00 74.69 318 LYS A C 1
ATOM 2499 O O . LYS A 1 318 ? -0.097 -12.360 5.684 1.00 74.69 318 LYS A O 1
ATOM 2504 N N . GLY A 1 319 ? 1.577 -13.342 4.512 1.00 79.44 319 GLY A N 1
ATOM 2505 C CA . GLY A 1 319 ? 2.469 -12.185 4.464 1.00 79.44 319 GLY A CA 1
ATOM 2506 C C . GLY A 1 319 ? 1.876 -10.943 3.788 1.00 79.44 319 GLY A C 1
ATOM 2507 O O . GLY A 1 319 ? 0.703 -10.885 3.395 1.00 79.44 319 GLY A O 1
ATOM 2508 N N . ASP A 1 320 ? 2.720 -9.929 3.643 1.00 87.31 320 ASP A N 1
ATOM 2509 C CA . ASP A 1 320 ? 2.310 -8.632 3.115 1.00 87.31 320 ASP A CA 1
ATOM 2510 C C . ASP A 1 320 ? 1.993 -8.688 1.620 1.00 87.31 320 ASP A C 1
ATOM 2512 O O . ASP A 1 320 ? 2.733 -9.274 0.826 1.00 87.31 320 ASP A O 1
ATOM 2516 N N . ILE A 1 321 ? 0.903 -8.025 1.226 1.00 91.38 321 ILE A N 1
ATOM 2517 C CA . ILE A 1 321 ? 0.617 -7.798 -0.191 1.00 91.38 321 ILE A CA 1
ATOM 2518 C C . ILE A 1 321 ? 1.542 -6.695 -0.687 1.00 91.38 321 ILE A C 1
ATOM 2520 O O . ILE A 1 321 ? 1.719 -5.674 -0.022 1.00 91.38 321 ILE A O 1
ATOM 2524 N N . GLN A 1 322 ? 2.128 -6.919 -1.859 1.00 92.88 322 GLN A N 1
ATOM 2525 C CA . GLN A 1 322 ? 3.131 -6.035 -2.425 1.00 92.88 322 GLN A CA 1
ATOM 2526 C C . GLN A 1 322 ? 2.607 -5.460 -3.725 1.00 92.88 322 GLN A C 1
ATOM 2528 O O . GLN A 1 322 ? 2.335 -6.182 -4.684 1.00 92.88 322 GLN A O 1
ATOM 2533 N N . SER A 1 323 ? 2.497 -4.145 -3.761 1.00 95.88 323 SER A N 1
ATOM 2534 C CA . SER A 1 323 ? 2.014 -3.399 -4.908 1.00 95.88 323 SER A CA 1
ATOM 2535 C C . SER A 1 323 ? 3.154 -2.599 -5.518 1.00 95.88 323 SER A C 1
ATOM 2537 O O . SER A 1 323 ? 4.013 -2.085 -4.809 1.00 95.88 323 SER A O 1
ATOM 2539 N N . THR A 1 324 ? 3.168 -2.475 -6.833 1.00 96.69 324 THR A N 1
ATOM 2540 C CA . THR A 1 324 ? 4.175 -1.734 -7.580 1.00 96.69 324 THR A CA 1
ATOM 2541 C C . THR A 1 324 ? 3.478 -0.785 -8.537 1.00 96.69 324 THR A C 1
ATOM 2543 O O . THR A 1 324 ? 2.593 -1.197 -9.289 1.00 96.69 324 THR A O 1
ATOM 2546 N N . VAL A 1 325 ? 3.876 0.484 -8.507 1.00 96.56 325 VAL A N 1
ATOM 2547 C CA . VAL A 1 325 ? 3.317 1.537 -9.359 1.00 96.56 325 VAL A CA 1
ATOM 2548 C C . VAL A 1 325 ? 4.435 2.212 -10.134 1.00 96.56 325 VAL A C 1
ATOM 2550 O O . VAL A 1 325 ? 5.498 2.499 -9.582 1.00 96.56 325 VAL A O 1
ATOM 2553 N N . ILE A 1 326 ? 4.190 2.466 -11.418 1.00 96.00 326 ILE A N 1
ATOM 2554 C CA . ILE A 1 326 ? 5.139 3.165 -12.285 1.00 96.00 326 ILE A CA 1
ATOM 2555 C C . ILE A 1 326 ? 4.813 4.654 -12.294 1.00 96.00 326 ILE A C 1
ATOM 2557 O O . ILE A 1 326 ? 3.702 5.060 -12.643 1.00 96.00 326 ILE A O 1
ATOM 2561 N N . PHE A 1 327 ? 5.793 5.471 -11.942 1.00 94.81 327 PHE A N 1
ATOM 2562 C CA . PHE A 1 327 ? 5.700 6.922 -11.918 1.00 94.81 327 PHE A CA 1
ATOM 2563 C C . PHE A 1 327 ? 6.346 7.574 -13.138 1.00 94.81 327 PHE A C 1
ATOM 2565 O O . PHE A 1 327 ? 7.113 6.927 -13.865 1.00 94.81 327 PHE A O 1
ATOM 2572 N N . PRO A 1 328 ? 5.997 8.846 -13.402 1.00 94.69 328 PRO A N 1
ATOM 2573 C CA . PRO A 1 328 ? 6.494 9.556 -14.566 1.00 94.69 328 PRO A CA 1
ATOM 2574 C C . PRO A 1 328 ? 8.012 9.705 -14.521 1.00 94.69 328 PRO A C 1
ATOM 2576 O O . PRO A 1 328 ? 8.566 10.072 -13.492 1.00 94.69 328 PRO A O 1
ATOM 2579 N N . SER A 1 329 ? 8.688 9.425 -15.633 1.00 92.31 329 SER A N 1
ATOM 2580 C CA . SER A 1 329 ? 10.145 9.521 -15.747 1.00 92.31 329 SER A CA 1
ATOM 2581 C C . SER A 1 329 ? 10.557 9.772 -17.198 1.00 92.31 329 SER A C 1
ATOM 2583 O O . SER A 1 329 ? 9.710 9.782 -18.085 1.00 92.31 329 SER A O 1
ATOM 2585 N N . ALA A 1 330 ? 11.857 9.930 -17.470 1.00 86.19 330 ALA A N 1
ATOM 2586 C CA . ALA A 1 330 ? 12.355 10.008 -18.848 1.00 86.19 330 ALA A CA 1
ATOM 2587 C C . ALA A 1 330 ? 12.058 8.733 -19.665 1.00 86.19 330 ALA A C 1
ATOM 2589 O O . ALA A 1 330 ? 11.996 8.778 -20.892 1.00 86.19 330 ALA A O 1
ATOM 2590 N N . VAL A 1 331 ? 11.878 7.597 -18.983 1.00 87.44 331 VAL A N 1
ATOM 2591 C CA . VAL A 1 331 ? 11.486 6.327 -19.586 1.00 87.44 331 VAL A CA 1
ATOM 2592 C C . VAL A 1 331 ? 9.995 6.101 -19.332 1.00 87.44 331 VAL A C 1
ATOM 2594 O O . VAL A 1 331 ? 9.542 6.036 -18.190 1.00 87.44 331 VAL A O 1
ATOM 2597 N N . ASN A 1 332 ? 9.230 5.948 -20.413 1.00 83.44 332 ASN A N 1
ATOM 2598 C CA . ASN A 1 332 ? 7.769 5.803 -20.352 1.00 83.44 332 ASN A CA 1
ATOM 2599 C C . ASN A 1 332 ? 7.298 4.387 -19.986 1.00 83.44 332 ASN A C 1
ATOM 2601 O O . ASN A 1 332 ? 6.115 4.183 -19.705 1.00 83.44 332 ASN A O 1
ATOM 2605 N N . THR A 1 333 ? 8.205 3.409 -20.031 1.00 93.62 333 THR A N 1
ATOM 2606 C CA . THR A 1 333 ? 7.911 1.989 -19.823 1.00 93.62 333 THR A CA 1
ATOM 2607 C C . THR A 1 333 ? 8.979 1.323 -18.971 1.00 93.62 333 THR A C 1
ATOM 2609 O O . THR A 1 333 ? 10.156 1.361 -19.327 1.00 93.62 333 THR A O 1
ATOM 2612 N N . SER A 1 334 ? 8.565 0.632 -17.916 1.00 94.75 334 SER A N 1
ATOM 2613 C CA . SER A 1 334 ? 9.443 -0.198 -17.093 1.00 94.75 334 SER A CA 1
ATOM 2614 C C . SER A 1 334 ? 9.179 -1.671 -17.391 1.00 94.75 334 SER A C 1
ATOM 2616 O O . SER A 1 334 ? 8.028 -2.104 -17.463 1.00 94.75 334 SER A O 1
ATOM 2618 N N . LYS A 1 335 ? 10.248 -2.452 -17.572 1.00 96.31 335 LYS A N 1
ATOM 2619 C CA . LYS A 1 335 ? 10.160 -3.911 -17.669 1.00 96.31 335 LYS A CA 1
ATOM 2620 C C . LYS A 1 335 ? 10.361 -4.501 -16.283 1.00 96.31 335 LYS A C 1
ATOM 2622 O O . LYS A 1 335 ? 11.449 -4.395 -15.730 1.00 96.31 335 LYS A O 1
ATOM 2627 N N . LEU A 1 336 ? 9.313 -5.101 -15.739 1.00 96.31 336 LEU A N 1
ATOM 2628 C CA . LEU A 1 336 ? 9.341 -5.808 -14.466 1.00 96.31 336 LEU A CA 1
ATOM 2629 C C . LEU A 1 336 ? 9.391 -7.305 -14.734 1.00 96.31 336 LEU A C 1
ATOM 2631 O O . LEU A 1 336 ? 8.702 -7.793 -15.629 1.00 96.31 336 LEU A O 1
ATOM 2635 N N . ARG A 1 337 ? 10.180 -8.036 -13.950 1.00 95.94 337 ARG A N 1
ATOM 2636 C CA . ARG A 1 337 ? 10.264 -9.491 -14.063 1.00 95.94 337 ARG A CA 1
ATOM 2637 C C . ARG A 1 337 ? 9.847 -10.125 -12.750 1.00 95.94 337 ARG A C 1
ATOM 2639 O O . ARG A 1 337 ? 10.410 -9.822 -11.697 1.00 95.94 337 ARG A O 1
ATOM 2646 N N . VAL A 1 338 ? 8.848 -10.993 -12.819 1.00 95.25 338 VAL A N 1
ATOM 2647 C CA . VAL A 1 338 ? 8.331 -11.749 -11.676 1.00 95.25 338 VAL A CA 1
ATOM 2648 C C . VAL A 1 338 ? 8.276 -13.218 -12.030 1.00 95.25 338 VAL A C 1
ATOM 2650 O O . VAL A 1 338 ? 8.179 -13.581 -13.196 1.00 95.25 338 VAL A O 1
ATOM 2653 N N . LEU A 1 339 ? 8.331 -14.069 -11.023 1.00 93.31 339 LEU A N 1
ATOM 2654 C CA . LEU A 1 339 ? 8.120 -15.492 -11.178 1.00 93.31 339 LEU A CA 1
ATOM 2655 C C . LEU A 1 339 ? 6.865 -15.847 -10.384 1.00 93.31 339 LEU A C 1
ATOM 2657 O O . LEU A 1 339 ? 6.890 -15.802 -9.147 1.00 93.31 339 LEU A O 1
ATOM 2661 N N . PRO A 1 340 ? 5.752 -16.118 -11.086 1.00 88.69 340 PRO A N 1
ATOM 2662 C CA . PRO A 1 340 ? 4.535 -16.617 -10.476 1.00 88.69 340 PRO A CA 1
ATOM 2663 C C . PRO A 1 340 ? 4.835 -17.856 -9.636 1.00 88.69 340 PRO A C 1
ATOM 2665 O O . PRO A 1 340 ? 5.325 -18.862 -10.137 1.00 88.69 340 PRO A O 1
ATOM 2668 N N . CYS A 1 341 ? 4.530 -17.787 -8.348 1.00 82.25 341 CYS A N 1
ATOM 2669 C CA . CYS A 1 341 ? 4.650 -18.923 -7.450 1.00 82.25 341 CYS A CA 1
ATOM 2670 C C . CYS A 1 341 ? 3.233 -19.290 -7.038 1.00 82.25 341 CYS A C 1
ATOM 2672 O O . CYS A 1 341 ? 2.689 -18.667 -6.141 1.00 82.25 341 CYS A O 1
ATOM 2674 N N . SER A 1 342 ? 2.606 -20.252 -7.704 1.00 69.75 342 SER A N 1
ATOM 2675 C CA . SER A 1 342 ? 1.259 -20.680 -7.329 1.00 69.75 342 SER A CA 1
ATOM 2676 C C . SER A 1 342 ? 1.304 -21.749 -6.231 1.00 69.75 342 SER A C 1
ATOM 2678 O O . SER A 1 342 ? 2.057 -22.721 -6.345 1.00 69.75 342 SER A O 1
ATOM 2680 N N . GLY A 1 343 ? 0.448 -21.636 -5.214 1.00 69.44 343 GLY A N 1
ATOM 2681 C CA . GLY A 1 343 ? 0.134 -22.738 -4.293 1.00 69.44 343 GLY A CA 1
ATOM 2682 C C . GLY A 1 343 ? 1.228 -23.084 -3.272 1.00 69.44 343 GLY A C 1
ATOM 2683 O O . GLY A 1 343 ? 1.963 -22.221 -2.807 1.00 69.44 343 GLY A O 1
ATOM 2684 N N . GLU A 1 344 ? 1.320 -24.356 -2.868 1.00 75.44 344 GLU A N 1
ATOM 2685 C CA . GLU A 1 344 ? 2.246 -24.807 -1.809 1.00 75.44 344 GLU A CA 1
ATOM 2686 C C . GLU A 1 344 ? 3.679 -25.091 -2.293 1.00 75.44 344 GLU A C 1
ATOM 2688 O O . GLU A 1 344 ? 4.570 -25.345 -1.477 1.00 75.44 344 GLU A O 1
ATOM 2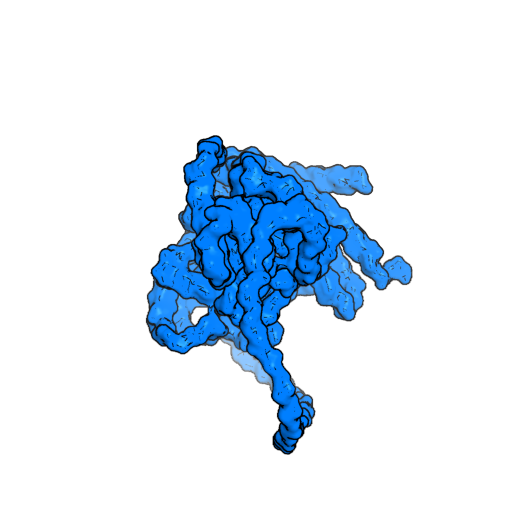693 N N . ASN A 1 345 ? 3.934 -25.010 -3.605 1.00 80.75 345 ASN A N 1
ATOM 2694 C CA . ASN A 1 345 ? 5.222 -25.368 -4.208 1.00 80.75 345 ASN A CA 1
ATOM 2695 C C . ASN A 1 345 ? 6.387 -24.558 -3.631 1.00 80.75 345 ASN A C 1
ATOM 2697 O O . ASN A 1 345 ? 7.456 -25.113 -3.379 1.00 80.75 345 ASN A O 1
ATOM 2701 N N . TRP A 1 346 ? 6.176 -23.269 -3.352 1.00 84.94 346 TRP A N 1
ATOM 2702 C CA . TRP A 1 346 ? 7.214 -22.415 -2.774 1.00 84.94 346 TRP A CA 1
ATOM 2703 C C . TRP A 1 346 ? 7.600 -22.846 -1.355 1.00 84.94 346 TRP A C 1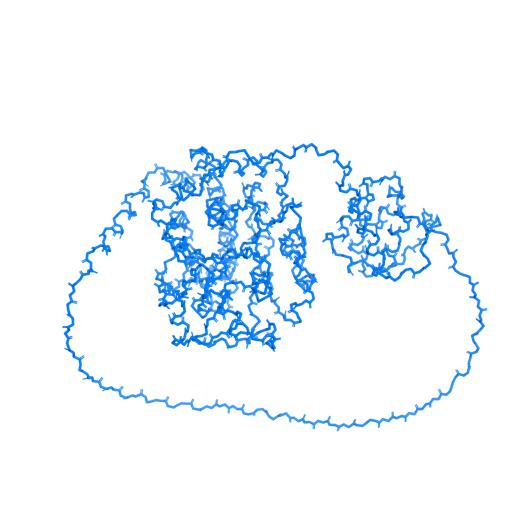
ATOM 2705 O O . TRP A 1 346 ? 8.778 -22.800 -1.015 1.00 84.94 346 TRP A O 1
ATOM 2715 N N . LYS A 1 347 ? 6.656 -23.343 -0.542 1.00 85.75 347 LYS A N 1
ATOM 2716 C CA . LYS A 1 347 ? 6.958 -23.843 0.810 1.00 85.75 347 LYS A CA 1
ATOM 2717 C C . LYS A 1 347 ? 7.821 -25.090 0.745 1.00 85.75 347 LYS A C 1
ATOM 2719 O O . LYS A 1 347 ? 8.806 -25.193 1.469 1.00 85.75 347 LYS A O 1
ATOM 2724 N N . THR A 1 348 ? 7.448 -26.031 -0.121 1.00 84.94 348 THR A N 1
ATOM 2725 C CA . THR A 1 348 ? 8.212 -27.263 -0.343 1.00 84.94 348 THR A CA 1
ATOM 2726 C C . THR A 1 348 ? 9.604 -26.936 -0.863 1.00 84.94 348 THR A C 1
ATOM 2728 O O . THR A 1 348 ? 10.591 -27.464 -0.358 1.00 84.94 348 THR A O 1
ATOM 2731 N N . TRP A 1 349 ? 9.698 -26.005 -1.812 1.00 83.69 349 TRP A N 1
ATOM 2732 C CA . TRP A 1 349 ? 10.974 -25.545 -2.336 1.00 83.69 349 TRP A CA 1
ATOM 2733 C C . TRP A 1 349 ? 11.846 -24.898 -1.256 1.00 83.69 349 TRP A C 1
ATOM 2735 O O . TRP A 1 349 ? 13.011 -25.268 -1.152 1.00 83.69 349 TRP A O 1
ATOM 2745 N N . ILE A 1 350 ? 11.305 -24.013 -0.407 1.00 81.88 350 ILE A N 1
ATOM 2746 C CA . ILE A 1 350 ? 12.076 -23.419 0.698 1.00 81.88 350 ILE A CA 1
ATOM 2747 C C . ILE A 1 350 ? 12.544 -24.502 1.673 1.00 81.88 350 ILE A C 1
ATOM 2749 O O . ILE A 1 350 ? 13.727 -24.546 1.993 1.00 81.88 350 ILE A O 1
ATOM 2753 N N . LYS A 1 351 ? 11.651 -25.405 2.099 1.00 82.56 351 LYS A N 1
ATOM 2754 C CA . LYS A 1 351 ? 11.989 -26.495 3.030 1.00 82.56 351 LYS A CA 1
ATOM 2755 C C . LYS A 1 351 ? 13.085 -27.414 2.484 1.00 82.56 351 LYS A C 1
ATOM 2757 O O . LYS A 1 351 ? 13.932 -27.862 3.248 1.00 82.56 351 LYS A O 1
ATOM 2762 N N . ASN A 1 352 ? 13.083 -27.670 1.176 1.00 81.81 352 ASN A N 1
ATOM 2763 C CA . ASN A 1 352 ? 14.074 -28.526 0.524 1.00 81.81 352 ASN A CA 1
ATOM 2764 C C . ASN A 1 352 ? 15.386 -27.795 0.210 1.00 81.81 352 ASN A C 1
ATOM 2766 O O . ASN A 1 352 ? 16.444 -28.416 0.205 1.00 81.81 352 ASN A O 1
ATOM 2770 N N . SER A 1 353 ? 15.320 -26.493 -0.074 1.00 75.75 353 SER A N 1
ATOM 2771 C CA . SER A 1 353 ? 16.483 -25.693 -0.475 1.00 75.75 353 SER A CA 1
ATOM 2772 C C . SER A 1 353 ? 17.254 -25.118 0.7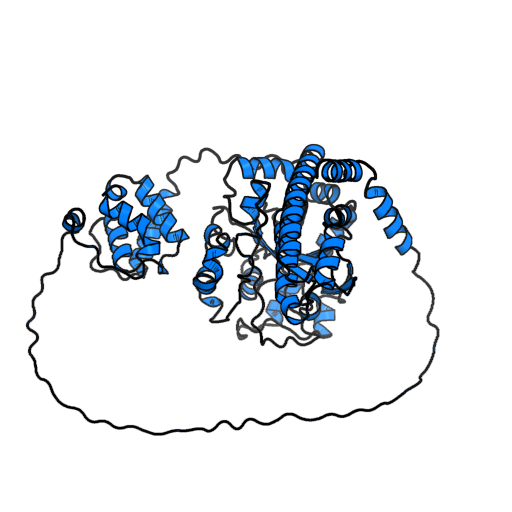14 1.00 75.75 353 SER A C 1
ATOM 2774 O O . SER A 1 353 ? 18.403 -24.723 0.542 1.00 75.75 353 SER A O 1
ATOM 2776 N N . HIS A 1 354 ? 16.651 -25.074 1.909 1.00 69.38 354 HIS A N 1
ATOM 2777 C CA . HIS A 1 354 ? 17.231 -24.440 3.099 1.00 69.38 354 HIS A CA 1
ATOM 2778 C C . HIS A 1 354 ? 17.222 -25.360 4.326 1.00 69.38 354 HIS A C 1
ATOM 2780 O O . HIS A 1 354 ? 16.346 -25.247 5.186 1.00 69.38 354 HIS A O 1
ATOM 2786 N N . PRO A 1 355 ? 18.211 -26.255 4.464 1.00 51.19 355 PRO A N 1
ATOM 2787 C CA . PRO A 1 355 ? 18.441 -26.956 5.718 1.00 51.19 355 PRO A CA 1
ATOM 2788 C C . PRO A 1 355 ? 19.052 -25.990 6.748 1.00 51.19 355 PRO A C 1
ATOM 2790 O O . PRO A 1 355 ? 20.242 -25.726 6.686 1.00 51.19 355 PRO A O 1
ATOM 2793 N N . SER A 1 356 ? 18.235 -25.451 7.663 1.00 54.72 356 SER A N 1
ATOM 2794 C CA . SER A 1 356 ? 18.542 -24.944 9.029 1.00 54.72 356 SER A CA 1
ATOM 2795 C C . SER A 1 356 ? 19.769 -24.040 9.330 1.00 54.72 356 SER A C 1
ATOM 2797 O O . SER A 1 356 ? 19.879 -23.580 10.463 1.00 54.72 356 SER A O 1
ATOM 2799 N N . GLU A 1 357 ? 20.664 -23.731 8.388 1.00 47.34 357 GLU A N 1
ATOM 2800 C CA . GLU A 1 357 ? 21.989 -23.138 8.661 1.00 47.34 357 GLU A CA 1
ATOM 2801 C C . GLU A 1 357 ? 22.261 -21.798 7.956 1.00 47.34 357 GLU A C 1
ATOM 2803 O O . GLU A 1 357 ? 23.314 -21.195 8.172 1.00 47.34 357 GLU A O 1
ATOM 2808 N N . LEU A 1 358 ? 21.339 -21.278 7.139 1.00 51.53 358 LEU A N 1
ATOM 2809 C CA . LEU A 1 358 ? 21.550 -19.981 6.493 1.00 51.53 358 LEU A CA 1
ATOM 2810 C C . LEU A 1 358 ? 21.214 -18.809 7.418 1.00 51.53 358 LEU A C 1
ATOM 2812 O O . LEU A 1 358 ? 20.177 -18.757 8.079 1.00 51.53 358 LEU A O 1
ATOM 2816 N N . SER A 1 359 ? 22.129 -17.841 7.417 1.00 57.41 359 SER A N 1
ATOM 2817 C CA . SER A 1 359 ? 21.970 -16.536 8.047 1.00 57.41 359 SER A CA 1
ATOM 2818 C C . SER A 1 359 ? 20.655 -15.877 7.592 1.00 57.41 359 SER A C 1
ATOM 2820 O O . SER A 1 359 ? 20.390 -15.841 6.386 1.00 57.41 359 SER A O 1
ATOM 2822 N N . PRO A 1 360 ? 19.870 -15.268 8.505 1.00 56.03 360 PRO A N 1
ATOM 2823 C CA . PRO A 1 360 ? 18.652 -14.514 8.184 1.00 56.03 360 PRO A CA 1
ATOM 2824 C C . PRO A 1 360 ? 18.823 -13.433 7.105 1.00 56.03 360 PRO A C 1
ATOM 2826 O O . PRO A 1 360 ? 17.835 -12.932 6.575 1.00 56.03 360 PRO A O 1
ATOM 2829 N N . ASN A 1 361 ? 20.059 -13.075 6.755 1.00 58.22 361 ASN A N 1
ATOM 2830 C CA . ASN A 1 361 ? 20.381 -12.000 5.824 1.00 58.22 361 ASN A CA 1
ATOM 2831 C C . ASN A 1 361 ? 20.576 -12.468 4.369 1.00 58.22 361 ASN A C 1
ATOM 2833 O O . ASN A 1 361 ? 20.810 -11.626 3.508 1.00 58.22 361 ASN A O 1
ATOM 2837 N N . GLN A 1 362 ? 20.483 -13.771 4.069 1.00 63.66 362 GLN A N 1
ATOM 2838 C CA . GLN A 1 362 ? 20.859 -14.324 2.758 1.00 63.66 362 GLN A CA 1
ATOM 2839 C C . GLN A 1 362 ? 19.700 -15.055 2.052 1.00 63.66 362 GLN A C 1
ATOM 2841 O O . GLN A 1 362 ? 19.794 -16.235 1.730 1.00 63.66 362 GLN A O 1
ATOM 2846 N N . TRP A 1 363 ? 18.599 -14.339 1.794 1.00 71.50 363 TRP A N 1
ATOM 2847 C CA . TRP A 1 363 ? 17.430 -14.846 1.049 1.00 71.50 363 TRP A CA 1
ATOM 2848 C C . TRP A 1 363 ? 17.339 -14.243 -0.362 1.00 71.50 363 TRP A C 1
ATOM 2850 O O . TRP A 1 363 ? 16.279 -13.806 -0.816 1.00 71.50 363 TRP A O 1
ATOM 2860 N N . SER A 1 364 ? 18.478 -14.188 -1.048 1.00 79.69 364 SER A N 1
ATOM 2861 C CA . SER A 1 364 ? 18.537 -13.987 -2.493 1.00 79.69 364 SER A CA 1
ATOM 2862 C C . SER A 1 364 ? 19.105 -15.235 -3.145 1.00 79.69 364 SER A C 1
ATOM 2864 O O . SER A 1 364 ? 20.016 -15.875 -2.616 1.00 79.69 364 SER A O 1
ATOM 2866 N N . TRP A 1 365 ? 18.560 -15.586 -4.303 1.00 84.94 365 TRP A N 1
ATOM 2867 C CA . TRP A 1 365 ? 19.031 -16.730 -5.068 1.00 84.94 365 TRP A CA 1
ATOM 2868 C C . TRP A 1 365 ? 19.309 -16.323 -6.491 1.00 84.94 365 TRP A C 1
ATOM 2870 O O . TRP A 1 365 ? 18.500 -15.637 -7.101 1.00 84.94 365 TRP A O 1
ATOM 2880 N N . SER A 1 366 ? 20.402 -16.810 -7.057 1.00 86.69 366 SER A N 1
ATOM 2881 C CA . SER A 1 366 ? 20.607 -16.679 -8.491 1.00 86.69 366 SER A CA 1
ATOM 2882 C C . SER A 1 366 ? 19.668 -17.642 -9.218 1.00 86.69 366 SER A C 1
ATOM 2884 O O . SER A 1 366 ? 19.622 -18.838 -8.905 1.00 86.69 366 SER A O 1
ATOM 2886 N N . TRP A 1 367 ? 18.902 -17.104 -10.164 1.00 86.81 367 TRP A N 1
ATOM 2887 C CA . TRP A 1 367 ? 17.995 -17.876 -11.006 1.00 86.81 367 TRP A CA 1
ATOM 2888 C C . TRP A 1 367 ? 18.712 -19.051 -11.690 1.00 86.81 367 TRP A C 1
ATOM 2890 O O . TRP A 1 367 ? 19.839 -18.910 -12.166 1.00 86.81 367 TRP A O 1
ATOM 2900 N N . ASN A 1 368 ? 18.062 -20.218 -11.748 1.00 87.06 368 ASN A N 1
ATOM 2901 C CA . ASN A 1 368 ? 18.606 -21.417 -12.388 1.00 87.06 368 ASN A CA 1
ATOM 2902 C C . ASN A 1 368 ? 17.503 -22.339 -12.944 1.00 87.06 368 ASN A C 1
ATOM 2904 O O . ASN A 1 368 ? 16.319 -22.169 -12.655 1.00 87.06 368 ASN A O 1
ATOM 2908 N N . GLU A 1 369 ? 17.906 -23.346 -13.723 1.00 85.81 369 GLU A N 1
ATOM 2909 C CA . GLU A 1 369 ? 16.996 -24.315 -14.356 1.00 85.81 369 GLU A CA 1
ATOM 2910 C C . GLU A 1 369 ? 16.162 -25.118 -13.343 1.00 85.81 369 GLU A C 1
ATOM 2912 O O . GLU A 1 369 ? 15.009 -25.454 -13.619 1.00 85.81 369 GLU A O 1
ATOM 2917 N N . ASN A 1 370 ? 16.687 -25.372 -12.138 1.00 85.56 370 ASN A N 1
ATOM 2918 C CA . ASN A 1 370 ? 15.921 -26.059 -11.095 1.00 85.56 370 ASN A CA 1
ATOM 2919 C C . ASN A 1 370 ? 14.728 -25.206 -10.646 1.00 85.56 370 ASN A C 1
ATOM 2921 O O . ASN A 1 370 ? 13.626 -25.730 -10.502 1.00 85.56 370 ASN A O 1
ATOM 2925 N N . MET A 1 371 ? 14.905 -23.892 -10.480 1.00 85.50 371 MET A N 1
ATOM 2926 C CA . MET A 1 371 ? 13.784 -22.997 -10.179 1.00 85.50 371 MET A CA 1
ATOM 2927 C C . MET A 1 371 ? 12.775 -22.940 -11.322 1.00 85.50 371 MET A C 1
ATOM 2929 O O . MET A 1 371 ? 11.577 -22.982 -11.052 1.00 85.50 371 MET A O 1
ATOM 2933 N N . ALA A 1 372 ? 13.238 -22.926 -12.575 1.00 86.62 372 ALA A N 1
ATOM 2934 C CA . ALA A 1 372 ? 12.357 -23.000 -13.740 1.00 86.62 372 ALA A CA 1
ATOM 2935 C C . ALA A 1 372 ? 11.490 -24.268 -13.710 1.00 86.62 372 ALA A C 1
ATOM 2937 O O . ALA A 1 372 ? 10.289 -24.211 -13.954 1.00 86.62 372 ALA A O 1
ATOM 2938 N N . SER A 1 373 ? 12.065 -25.406 -13.313 1.00 86.44 373 SER A N 1
ATOM 2939 C CA . SER A 1 373 ? 11.310 -26.656 -13.173 1.00 86.44 373 SER A CA 1
ATOM 2940 C C . 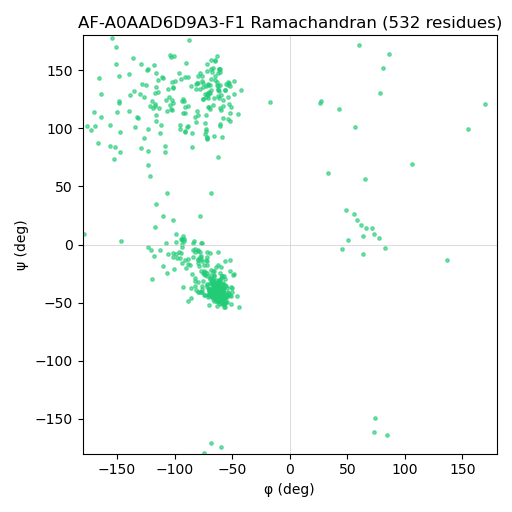SER A 1 373 ? 10.273 -26.628 -12.038 1.00 86.44 373 SER A C 1
ATOM 2942 O O . SER A 1 373 ? 9.240 -27.287 -12.136 1.00 86.44 373 SER A O 1
ATOM 2944 N N . CYS A 1 374 ? 10.526 -25.870 -10.963 1.00 85.25 374 CYS A N 1
ATOM 2945 C CA . CYS A 1 374 ? 9.637 -25.791 -9.799 1.00 85.25 374 CYS A CA 1
ATOM 2946 C C . CYS A 1 374 ? 8.518 -24.752 -9.952 1.00 85.25 374 CYS A C 1
ATOM 2948 O O . CYS A 1 374 ? 7.406 -24.969 -9.469 1.00 85.25 374 CYS A O 1
ATOM 2950 N N . PHE A 1 375 ? 8.822 -23.618 -10.578 1.00 86.00 375 PHE A N 1
ATOM 2951 C CA . PHE A 1 375 ? 7.957 -22.437 -10.600 1.00 86.00 375 PHE A CA 1
ATOM 2952 C C . PHE A 1 375 ? 7.494 -22.045 -12.008 1.00 86.00 375 PHE A C 1
ATOM 2954 O O . PHE A 1 375 ? 6.600 -21.216 -12.144 1.00 86.00 375 PHE A O 1
ATOM 2961 N N . GLY A 1 376 ? 8.059 -22.655 -13.049 1.00 88.88 376 GLY A N 1
ATOM 2962 C CA . GLY A 1 376 ? 7.784 -22.314 -14.439 1.00 88.88 376 GLY A CA 1
ATOM 2963 C C . GLY A 1 376 ? 8.633 -21.154 -14.949 1.00 88.88 376 GLY A C 1
ATOM 2964 O O . GLY A 1 376 ? 9.662 -20.794 -14.371 1.00 88.88 376 GLY A O 1
ATOM 2965 N N . ASP A 1 377 ? 8.201 -20.585 -16.071 1.00 90.94 377 ASP A N 1
ATOM 2966 C CA . ASP A 1 377 ? 8.926 -19.510 -16.736 1.00 90.94 377 ASP A CA 1
ATOM 2967 C C . ASP A 1 377 ? 8.679 -18.146 -16.069 1.00 90.94 377 ASP A C 1
ATOM 2969 O O . ASP A 1 377 ? 7.560 -17.849 -15.632 1.00 90.94 377 ASP A O 1
ATOM 2973 N N . PRO A 1 378 ? 9.695 -17.265 -16.032 1.00 93.69 378 PRO A N 1
ATOM 2974 C CA . PRO A 1 378 ? 9.522 -15.895 -15.574 1.00 93.69 378 PRO A CA 1
ATOM 2975 C C . PRO A 1 378 ? 8.511 -15.131 -16.435 1.00 93.69 378 PRO A C 1
ATOM 2977 O O . PRO A 1 378 ? 8.556 -15.162 -17.664 1.00 93.69 378 PRO A O 1
ATOM 2980 N N . LEU A 1 379 ? 7.647 -14.366 -15.777 1.00 94.56 379 LEU A N 1
ATOM 2981 C CA . LEU A 1 379 ? 6.710 -13.447 -16.402 1.00 94.56 379 LEU A CA 1
ATOM 2982 C C . LEU A 1 379 ? 7.352 -12.061 -16.542 1.00 94.56 379 LEU A C 1
ATOM 2984 O O . LEU A 1 379 ? 7.672 -11.398 -15.550 1.00 94.56 379 LEU A O 1
ATOM 2988 N N . GLU A 1 380 ? 7.497 -11.601 -17.783 1.00 96.75 380 GLU A N 1
ATOM 2989 C CA . GLU A 1 380 ? 7.912 -10.232 -18.094 1.00 96.75 380 GLU A CA 1
ATOM 2990 C C . GLU A 1 380 ? 6.698 -9.314 -18.269 1.00 96.75 380 GLU A C 1
ATOM 2992 O O . GLU A 1 380 ? 5.833 -9.535 -19.118 1.00 96.75 380 GLU A O 1
ATOM 2997 N N . ILE A 1 381 ? 6.652 -8.238 -17.487 1.00 96.75 381 ILE A N 1
ATOM 2998 C CA . ILE A 1 381 ? 5.575 -7.249 -17.495 1.00 96.75 381 ILE A CA 1
ATOM 2999 C C . ILE A 1 381 ? 6.141 -5.927 -18.009 1.00 96.75 381 ILE A C 1
ATOM 3001 O O . ILE A 1 381 ? 7.012 -5.324 -17.388 1.00 96.75 381 ILE A O 1
ATOM 3005 N N . SER A 1 382 ? 5.629 -5.451 -19.145 1.00 97.06 382 SER A N 1
ATOM 3006 C CA . SER A 1 382 ? 5.927 -4.106 -19.656 1.00 97.06 382 SER A CA 1
ATOM 3007 C C . SER A 1 382 ? 4.886 -3.118 -19.136 1.00 97.06 382 SER A C 1
ATOM 3009 O O . SER A 1 382 ? 3.791 -3.018 -19.695 1.00 97.06 382 SER A O 1
ATOM 3011 N N . ALA A 1 383 ? 5.227 -2.416 -18.058 1.00 96.75 383 ALA A N 1
ATOM 3012 C CA . ALA A 1 383 ? 4.335 -1.508 -17.350 1.00 96.75 383 ALA A CA 1
ATOM 3013 C C . ALA A 1 383 ? 4.586 -0.045 -17.744 1.00 96.75 383 ALA A C 1
ATOM 3015 O O . ALA A 1 383 ? 5.727 0.383 -17.918 1.00 96.75 383 ALA A O 1
ATOM 3016 N N . HIS A 1 384 ? 3.510 0.722 -17.881 1.00 96.81 384 HIS A N 1
ATOM 3017 C CA . HIS A 1 384 ? 3.520 2.145 -18.210 1.00 96.81 384 HIS A CA 1
ATOM 3018 C C . HIS A 1 384 ? 3.227 2.982 -16.968 1.00 96.81 384 HIS A C 1
ATOM 3020 O O . HIS A 1 384 ? 2.686 2.487 -15.982 1.00 96.81 384 HIS A O 1
ATOM 3026 N N . VAL A 1 385 ? 3.535 4.278 -17.038 1.00 96.44 385 VAL A N 1
ATOM 3027 C CA . VAL A 1 385 ? 3.174 5.253 -15.998 1.00 96.44 385 VAL A CA 1
ATOM 3028 C C . VAL A 1 385 ? 1.692 5.124 -15.614 1.00 96.44 385 VAL A C 1
ATOM 3030 O O . VAL A 1 385 ? 0.825 5.137 -16.485 1.00 96.44 385 VAL A O 1
ATOM 3033 N N . GLY A 1 386 ? 1.392 5.023 -14.321 1.00 95.88 386 GLY A N 1
ATOM 3034 C CA . GLY A 1 386 ? 0.030 4.867 -13.801 1.00 95.88 386 GLY A CA 1
ATOM 3035 C C . GLY A 1 386 ? -0.518 3.436 -13.801 1.00 95.88 386 GLY A C 1
ATOM 3036 O O . GLY A 1 386 ? -1.622 3.220 -13.297 1.00 95.88 386 GLY A O 1
ATOM 3037 N N . ASP A 1 387 ? 0.231 2.460 -14.316 1.00 96.94 387 ASP A N 1
ATOM 3038 C CA . ASP A 1 387 ? -0.111 1.048 -14.166 1.00 96.94 387 ASP A CA 1
ATOM 3039 C C . ASP A 1 387 ? 0.131 0.575 -12.725 1.00 96.94 387 ASP A C 1
ATOM 3041 O O . ASP A 1 387 ? 1.046 1.045 -12.042 1.00 96.94 387 ASP A O 1
ATOM 3045 N N . LEU A 1 388 ? -0.675 -0.393 -12.288 1.00 96.88 388 LEU A N 1
ATOM 3046 C CA . LEU A 1 388 ? -0.567 -1.051 -10.989 1.00 96.88 388 LEU A CA 1
ATOM 3047 C C . LEU A 1 388 ? -0.259 -2.537 -11.184 1.00 96.88 388 LEU A C 1
ATOM 3049 O O . LEU A 1 388 ? -0.944 -3.232 -11.934 1.00 96.88 388 LEU A O 1
ATOM 3053 N N . ILE A 1 389 ? 0.748 -3.036 -10.477 1.00 97.06 389 ILE A N 1
ATOM 3054 C CA . ILE A 1 389 ? 1.026 -4.463 -10.330 1.00 97.06 389 ILE A CA 1
ATOM 3055 C C . ILE A 1 389 ? 0.808 -4.814 -8.863 1.00 97.06 389 ILE A C 1
ATOM 3057 O O . ILE A 1 389 ? 1.349 -4.141 -7.997 1.00 97.06 389 ILE A O 1
ATOM 3061 N N . ILE A 1 390 ? 0.058 -5.867 -8.564 1.00 96.19 390 ILE A N 1
ATOM 3062 C CA . ILE A 1 390 ? -0.029 -6.451 -7.224 1.00 96.19 390 ILE A CA 1
ATOM 3063 C C . ILE A 1 390 ? 0.532 -7.864 -7.306 1.00 96.19 390 ILE A C 1
ATOM 3065 O O . ILE A 1 390 ? 0.210 -8.601 -8.237 1.00 96.19 390 ILE A O 1
ATOM 3069 N N . THR A 1 391 ? 1.364 -8.254 -6.345 1.00 94.75 391 THR A N 1
ATOM 3070 C CA . THR A 1 391 ? 1.838 -9.633 -6.217 1.00 94.75 391 THR A CA 1
ATOM 3071 C C . THR A 1 391 ? 1.502 -10.204 -4.852 1.00 94.75 391 THR A C 1
ATOM 3073 O O . THR A 1 391 ? 1.423 -9.487 -3.848 1.00 94.75 391 THR A O 1
ATOM 3076 N N . GLN A 1 392 ? 1.330 -11.519 -4.813 1.00 92.44 392 GLN A N 1
ATOM 3077 C CA . GLN A 1 392 ? 1.232 -12.263 -3.574 1.00 92.44 392 GLN A CA 1
ATOM 3078 C C . GLN A 1 392 ? 2.556 -12.188 -2.797 1.00 92.44 392 GLN A C 1
ATOM 3080 O O . GLN A 1 392 ? 3.619 -11.945 -3.383 1.00 92.44 392 GLN A O 1
ATOM 3085 N N . PRO A 1 393 ? 2.519 -12.428 -1.476 1.00 88.62 393 PRO A N 1
ATOM 3086 C CA . PRO A 1 393 ? 3.709 -12.325 -0.633 1.00 88.62 393 PRO A CA 1
ATOM 3087 C C . PRO A 1 393 ? 4.809 -13.322 -1.043 1.00 88.62 393 PRO A C 1
ATOM 3089 O O . PRO A 1 393 ? 5.999 -13.046 -0.921 1.00 88.62 393 PRO A O 1
ATOM 3092 N N . HIS A 1 394 ? 4.401 -14.475 -1.580 1.00 88.50 394 HIS A N 1
ATOM 3093 C CA . HIS A 1 394 ? 5.278 -15.567 -1.998 1.00 88.50 394 HIS A CA 1
ATOM 3094 C C . HIS A 1 394 ? 5.670 -15.514 -3.486 1.00 88.50 394 HIS A C 1
ATOM 3096 O O . HIS A 1 394 ? 6.363 -16.408 -3.969 1.00 88.50 394 HIS A O 1
ATOM 3102 N N . THR A 1 395 ? 5.263 -14.478 -4.225 1.00 90.88 395 THR A N 1
ATOM 3103 C CA . THR A 1 395 ? 5.755 -14.250 -5.587 1.00 90.88 395 THR A CA 1
ATOM 3104 C C . THR A 1 395 ? 7.223 -13.832 -5.535 1.00 90.88 395 THR A C 1
ATOM 3106 O O . THR A 1 395 ? 7.593 -12.911 -4.793 1.00 90.88 395 THR A O 1
ATOM 3109 N N . LEU A 1 396 ? 8.050 -14.492 -6.346 1.00 91.19 396 LEU A N 1
ATOM 3110 C CA . LEU A 1 396 ? 9.456 -14.146 -6.517 1.00 91.19 396 LEU A CA 1
ATOM 3111 C C . LEU A 1 396 ? 9.589 -12.973 -7.502 1.00 91.19 396 LEU A C 1
ATOM 3113 O O . LEU A 1 396 ? 8.900 -12.902 -8.521 1.00 91.19 396 LEU A O 1
ATOM 3117 N N . ARG A 1 397 ? 10.470 -12.026 -7.190 1.00 92.62 397 ARG A N 1
ATOM 3118 C CA . ARG A 1 397 ? 10.745 -10.818 -7.979 1.00 92.62 397 ARG A CA 1
ATOM 3119 C C . ARG A 1 397 ? 12.227 -10.759 -8.319 1.00 92.62 397 ARG A C 1
ATOM 3121 O O . ARG A 1 397 ? 13.043 -11.209 -7.523 1.00 92.62 397 ARG A O 1
ATOM 3128 N N . TRP A 1 398 ? 12.570 -10.150 -9.454 1.00 93.56 398 TRP A N 1
ATOM 3129 C CA . TRP A 1 398 ? 13.946 -9.735 -9.752 1.00 93.56 398 TRP A CA 1
ATOM 3130 C C . TRP A 1 398 ? 14.163 -8.328 -9.203 1.00 93.56 398 TRP A C 1
ATOM 3132 O O . TRP A 1 398 ? 13.718 -7.372 -9.854 1.00 93.56 398 TRP A O 1
ATOM 3142 N N . PRO A 1 399 ? 14.833 -8.151 -8.050 1.00 90.06 399 PRO A N 1
ATOM 3143 C CA . PRO A 1 399 ? 14.890 -6.861 -7.364 1.00 90.06 399 PRO A CA 1
ATOM 3144 C C . PRO A 1 399 ? 15.441 -5.747 -8.244 1.00 90.06 399 PRO A C 1
ATOM 3146 O O . PRO A 1 399 ? 14.934 -4.631 -8.201 1.00 90.06 399 PRO A O 1
ATOM 3149 N N . TYR A 1 400 ? 16.400 -6.069 -9.119 1.00 89.94 400 TYR A N 1
ATOM 3150 C CA . TYR A 1 400 ? 16.962 -5.129 -10.086 1.00 89.94 400 TYR A CA 1
ATOM 3151 C C . TYR A 1 400 ? 15.885 -4.444 -10.944 1.00 89.94 400 TYR A C 1
ATOM 3153 O O . TYR A 1 400 ? 15.918 -3.231 -11.141 1.00 89.94 400 TYR A O 1
ATOM 3161 N N . THR A 1 401 ? 14.879 -5.195 -11.402 1.00 92.69 401 THR A N 1
ATOM 3162 C CA . THR A 1 401 ? 13.789 -4.643 -12.225 1.00 92.69 401 THR A CA 1
ATOM 3163 C C . THR A 1 401 ? 12.827 -3.757 -11.425 1.00 92.69 401 THR A C 1
ATOM 3165 O O . THR A 1 401 ? 12.222 -2.845 -11.982 1.00 92.69 401 THR A O 1
ATOM 3168 N N . PHE A 1 402 ? 12.738 -3.966 -10.109 1.00 91.31 402 PHE A N 1
ATOM 3169 C CA . PHE A 1 402 ? 11.891 -3.201 -9.187 1.00 91.31 402 PHE A CA 1
ATOM 3170 C C . PHE A 1 402 ? 12.613 -2.036 -8.499 1.00 91.31 402 PHE A C 1
ATOM 3172 O O . PHE A 1 402 ? 11.961 -1.255 -7.809 1.00 91.31 402 PHE A O 1
ATOM 3179 N N . ALA A 1 403 ? 13.930 -1.915 -8.681 1.00 88.00 403 ALA A N 1
ATOM 3180 C CA . ALA A 1 403 ? 14.775 -0.887 -8.073 1.00 88.00 403 ALA A CA 1
ATOM 3181 C C . ALA A 1 403 ? 14.935 0.372 -8.945 1.00 88.00 403 ALA A C 1
ATOM 3183 O O . ALA A 1 403 ? 15.707 1.268 -8.610 1.00 88.00 403 ALA A O 1
ATOM 3184 N N . SER A 1 404 ? 14.235 0.446 -10.081 1.00 86.69 404 SER A N 1
ATOM 3185 C CA . SER A 1 404 ? 14.257 1.639 -10.931 1.00 86.69 404 SER A CA 1
ATOM 3186 C C . SER A 1 404 ? 13.678 2.840 -10.181 1.00 86.69 404 SER A C 1
ATOM 3188 O O . SER A 1 404 ? 12.660 2.719 -9.509 1.00 86.69 404 SER A O 1
ATOM 3190 N N . ASN A 1 405 ? 14.280 4.022 -10.345 1.00 85.75 405 ASN A N 1
ATOM 3191 C CA . ASN A 1 405 ? 13.901 5.219 -9.580 1.00 85.75 405 ASN A CA 1
ATOM 3192 C C . ASN A 1 405 ? 12.420 5.600 -9.715 1.00 85.75 405 ASN A C 1
ATOM 3194 O O . ASN A 1 405 ? 11.857 6.195 -8.808 1.00 85.75 405 ASN A O 1
ATOM 3198 N N . ASN A 1 406 ? 11.795 5.294 -10.852 1.00 90.81 406 ASN A N 1
ATOM 3199 C CA . ASN A 1 406 ? 10.391 5.589 -11.127 1.00 90.81 406 ASN A CA 1
ATOM 3200 C C . ASN A 1 406 ? 9.438 4.438 -10.769 1.00 90.81 406 ASN A C 1
ATOM 3202 O O . ASN A 1 406 ? 8.264 4.491 -11.122 1.00 90.81 406 ASN A O 1
ATOM 3206 N N . VAL A 1 407 ? 9.935 3.383 -10.129 1.00 92.50 407 VAL A N 1
ATOM 3207 C CA . VAL A 1 407 ? 9.151 2.230 -9.692 1.00 92.50 407 VAL A CA 1
ATOM 3208 C C . VAL A 1 407 ? 9.007 2.316 -8.183 1.00 92.50 407 VAL A C 1
ATOM 3210 O O . VAL A 1 407 ? 9.990 2.223 -7.455 1.00 92.50 407 VAL A O 1
ATOM 3213 N N . ILE A 1 408 ? 7.777 2.489 -7.708 1.00 91.50 408 ILE A N 1
ATOM 3214 C CA . ILE A 1 408 ? 7.494 2.557 -6.275 1.00 91.50 408 ILE A CA 1
ATOM 3215 C C . ILE A 1 408 ? 6.851 1.260 -5.822 1.00 91.50 408 ILE A C 1
ATOM 3217 O O . ILE A 1 408 ? 5.840 0.831 -6.377 1.00 91.50 408 ILE A O 1
ATOM 3221 N N . ASN A 1 409 ? 7.439 0.662 -4.789 1.00 91.88 409 ASN A N 1
ATOM 3222 C CA . ASN A 1 409 ? 6.938 -0.542 -4.146 1.00 91.88 409 ASN A CA 1
ATOM 3223 C C . ASN A 1 409 ? 6.233 -0.160 -2.841 1.00 91.88 409 ASN A C 1
ATOM 3225 O O . ASN A 1 409 ? 6.801 0.508 -1.979 1.00 91.88 409 ASN A O 1
ATOM 3229 N N . ILE A 1 410 ? 4.979 -0.573 -2.705 1.00 91.38 410 ILE A N 1
ATOM 3230 C CA . ILE A 1 410 ? 4.128 -0.316 -1.549 1.00 91.38 410 ILE A CA 1
ATOM 3231 C C . ILE A 1 410 ? 3.791 -1.665 -0.926 1.00 91.38 410 ILE A C 1
ATOM 3233 O O . ILE A 1 410 ? 3.189 -2.517 -1.574 1.00 91.38 410 ILE A O 1
ATOM 3237 N N . SER A 1 411 ? 4.152 -1.832 0.342 1.00 89.25 411 SER A N 1
ATOM 3238 C CA . SER A 1 411 ? 3.808 -3.013 1.128 1.00 89.25 411 SER A CA 1
ATOM 3239 C C . SER A 1 411 ? 2.633 -2.716 2.051 1.00 89.25 411 SER A C 1
ATOM 3241 O O . SER A 1 411 ? 2.603 -1.665 2.702 1.00 89.25 411 SER A O 1
ATOM 3243 N N . GLN A 1 412 ? 1.675 -3.640 2.122 1.00 90.00 412 GLN A N 1
ATOM 3244 C CA . GLN A 1 412 ? 0.540 -3.563 3.036 1.00 90.00 412 GLN A CA 1
ATOM 3245 C C . GLN A 1 412 ? 0.495 -4.762 3.966 1.00 90.00 412 GLN A C 1
ATOM 3247 O O . GLN A 1 412 ? 0.286 -5.902 3.537 1.00 90.00 412 GLN A O 1
ATOM 3252 N N . SER A 1 413 ? 0.595 -4.456 5.254 1.00 86.69 413 SER A N 1
ATOM 3253 C CA . SER A 1 413 ? 0.506 -5.430 6.326 1.00 86.69 413 SER A CA 1
ATOM 3254 C C . SER A 1 413 ? -0.887 -5.508 6.902 1.00 86.69 413 SER A C 1
ATOM 3256 O O . SER A 1 413 ? -1.629 -4.527 6.984 1.00 86.69 413 SER A O 1
ATOM 3258 N N . ARG A 1 414 ? -1.232 -6.712 7.336 1.00 87.88 414 ARG A N 1
ATOM 3259 C CA . ARG A 1 414 ? -2.466 -6.980 8.051 1.00 87.88 414 ARG A CA 1
ATOM 3260 C C . ARG A 1 414 ? -2.335 -6.570 9.516 1.00 87.88 414 ARG A C 1
ATOM 3262 O O . ARG A 1 414 ? -1.340 -6.873 10.173 1.00 87.88 414 ARG A O 1
ATOM 3269 N N . LEU A 1 415 ? -3.397 -5.964 10.041 1.00 85.75 415 LEU A N 1
ATOM 3270 C CA . LEU A 1 415 ? -3.601 -5.843 11.479 1.00 85.75 415 LEU A CA 1
ATOM 3271 C C . LEU A 1 415 ? -4.348 -7.054 12.026 1.00 85.75 415 LEU A C 1
ATOM 3273 O O . LEU A 1 415 ? -5.260 -7.619 11.402 1.00 85.75 415 LEU A O 1
ATOM 3277 N N . ASP A 1 416 ? -3.960 -7.432 13.230 1.00 81.88 416 ASP A N 1
ATOM 3278 C CA . ASP A 1 416 ? -4.573 -8.503 13.987 1.00 81.88 416 ASP A CA 1
ATOM 3279 C C . ASP A 1 416 ? -6.008 -8.137 14.452 1.00 81.88 416 ASP A C 1
ATOM 3281 O O . ASP A 1 416 ? -6.616 -7.134 14.051 1.00 81.88 416 ASP A O 1
ATOM 3285 N N . ASN A 1 417 ? -6.599 -8.968 15.311 1.00 81.25 417 ASN A N 1
ATOM 3286 C CA . ASN A 1 417 ? -7.936 -8.715 15.847 1.00 81.25 417 ASN A CA 1
ATOM 3287 C C . ASN A 1 417 ? -7.988 -7.623 16.916 1.00 81.25 417 ASN A C 1
ATOM 3289 O O . ASN A 1 417 ? -9.036 -6.987 17.047 1.00 81.25 417 ASN A O 1
ATOM 3293 N N . ASN A 1 418 ? -6.887 -7.355 17.623 1.00 78.50 418 ASN A N 1
ATOM 3294 C CA . ASN A 1 418 ? -6.838 -6.257 18.580 1.00 78.50 418 ASN A CA 1
ATOM 3295 C C . ASN A 1 418 ? -6.796 -4.879 17.881 1.00 78.50 418 ASN A C 1
ATOM 3297 O O . ASN A 1 418 ? -7.136 -3.875 18.506 1.00 78.50 418 ASN A O 1
ATOM 3301 N N . CYS A 1 419 ? -6.527 -4.841 16.565 1.00 77.12 419 CYS A N 1
ATOM 3302 C CA . CYS A 1 419 ? -6.425 -3.620 15.750 1.00 77.12 419 CYS A CA 1
ATOM 3303 C C . CYS A 1 419 ? -5.285 -2.695 16.207 1.00 77.12 419 CYS A C 1
ATOM 3305 O O . CYS A 1 419 ? -5.287 -1.502 15.891 1.00 77.12 419 CYS A O 1
ATOM 3307 N N . GLU A 1 420 ? -4.359 -3.239 16.990 1.00 69.38 420 GLU A N 1
ATOM 3308 C CA . GLU A 1 420 ? -3.215 -2.574 17.593 1.00 69.38 420 GLU A CA 1
ATOM 3309 C C . GLU A 1 420 ? -1.877 -3.177 17.156 1.00 69.38 420 GLU A C 1
ATOM 3311 O O . GLU A 1 420 ? -0.888 -2.455 17.073 1.00 69.38 420 GLU A O 1
ATOM 3316 N N . THR A 1 421 ? -1.817 -4.462 16.834 1.00 70.88 421 THR A N 1
ATOM 3317 C CA . THR A 1 421 ? -0.569 -5.114 16.431 1.00 70.88 421 THR A CA 1
ATOM 3318 C C . THR A 1 421 ? -0.654 -5.611 14.999 1.00 70.88 421 THR A C 1
ATOM 3320 O O . THR A 1 421 ? -1.720 -5.998 14.508 1.00 70.88 421 THR A O 1
ATOM 3323 N N . LEU A 1 422 ? 0.485 -5.592 14.308 1.00 74.44 422 LEU A N 1
ATOM 3324 C CA . LEU A 1 422 ? 0.619 -6.354 13.072 1.00 74.44 422 LEU A CA 1
ATOM 3325 C C . LEU A 1 422 ? 0.419 -7.846 13.380 1.00 74.44 422 LEU A C 1
ATOM 3327 O O . LEU A 1 422 ? 0.716 -8.289 14.491 1.00 74.44 422 LEU A O 1
ATOM 3331 N N . GLU A 1 423 ? -0.132 -8.601 12.426 1.00 69.06 423 GLU A N 1
ATOM 3332 C CA . GLU A 1 423 ? -0.464 -10.026 12.617 1.00 69.06 423 GLU A CA 1
ATOM 3333 C C . GLU A 1 423 ? 0.730 -10.841 13.117 1.00 69.06 423 GLU A C 1
ATOM 3335 O O . GLU A 1 423 ? 0.582 -11.615 14.056 1.00 69.06 423 GLU A O 1
ATOM 3340 N N . ASN A 1 424 ? 1.914 -10.566 12.576 1.00 61.81 424 ASN A N 1
ATOM 3341 C CA . ASN A 1 424 ? 3.136 -11.268 12.934 1.00 61.81 424 ASN A CA 1
ATOM 3342 C C . ASN A 1 424 ? 3.649 -10.969 14.354 1.00 61.81 424 ASN A C 1
ATOM 3344 O O . ASN A 1 424 ? 4.643 -11.561 14.762 1.00 61.81 424 ASN A O 1
ATOM 3348 N N . GLY A 1 425 ? 3.053 -10.017 15.087 1.00 55.62 425 GLY A N 1
ATOM 3349 C CA . GLY A 1 425 ? 3.380 -9.671 16.478 1.00 55.62 425 GLY A CA 1
ATOM 3350 C C . GLY A 1 425 ? 4.793 -9.120 16.734 1.00 55.62 425 GLY A C 1
ATOM 3351 O O . GLY A 1 425 ? 5.075 -8.661 17.841 1.00 55.62 425 GLY A O 1
ATOM 3352 N N . LEU A 1 426 ? 5.679 -9.149 15.735 1.00 54.16 426 LEU A N 1
ATOM 3353 C CA . LEU A 1 426 ? 7.111 -8.871 15.868 1.00 54.16 426 LEU A CA 1
ATOM 3354 C C . LEU A 1 426 ? 7.476 -7.394 15.662 1.00 54.16 426 LEU A C 1
ATOM 3356 O O . LEU A 1 426 ? 8.532 -6.961 16.115 1.00 54.16 426 LEU A O 1
ATOM 3360 N N . GLU A 1 427 ? 6.617 -6.614 15.008 1.00 55.19 427 GLU A N 1
ATOM 3361 C CA . GLU A 1 427 ? 6.960 -5.284 14.472 1.00 55.19 427 GLU A CA 1
ATOM 3362 C C . GLU A 1 427 ? 6.161 -4.147 15.125 1.00 55.19 427 GLU A C 1
ATOM 3364 O O . GLU A 1 427 ? 5.809 -3.142 14.503 1.00 55.19 427 GLU A O 1
ATOM 3369 N N . GLY A 1 428 ? 5.876 -4.317 16.416 1.00 55.31 428 GLY A N 1
ATOM 3370 C CA . GLY A 1 428 ? 5.335 -3.261 17.261 1.00 55.31 428 GLY A CA 1
ATOM 3371 C C . GLY A 1 428 ? 3.867 -2.923 16.996 1.00 55.31 428 GLY A C 1
ATOM 3372 O O . GLY A 1 428 ? 3.075 -3.715 16.479 1.00 55.31 428 GLY A O 1
ATOM 3373 N N . TRP A 1 429 ? 3.478 -1.737 17.460 1.00 57.94 429 TRP A N 1
ATOM 3374 C CA . TRP A 1 429 ? 2.093 -1.272 17.454 1.00 57.94 429 TRP A CA 1
ATOM 3375 C C . TRP A 1 429 ? 1.819 -0.437 16.199 1.00 57.94 429 TRP A C 1
ATOM 3377 O O . TRP A 1 429 ? 2.642 0.391 15.820 1.00 57.94 429 TRP A O 1
ATOM 3387 N N . TRP A 1 430 ? 0.634 -0.547 15.594 1.00 59.22 430 TRP A N 1
ATOM 3388 C CA . TRP A 1 430 ? 0.220 0.286 14.445 1.00 59.22 430 TRP A CA 1
ATOM 3389 C C . TRP A 1 430 ? 0.442 1.792 14.682 1.00 59.22 430 TRP A C 1
ATOM 3391 O O . TRP A 1 430 ? 0.872 2.510 13.785 1.00 59.22 430 TRP A O 1
ATOM 3401 N N . ALA A 1 431 ? 0.214 2.258 15.917 1.00 54.84 431 ALA A N 1
ATOM 3402 C CA . ALA A 1 431 ? 0.418 3.642 16.329 1.00 54.84 431 ALA A CA 1
ATOM 3403 C C . ALA A 1 431 ? 1.898 4.061 16.298 1.00 54.84 431 ALA A C 1
ATOM 3405 O O . ALA A 1 431 ? 2.186 5.240 16.148 1.00 54.84 431 ALA A O 1
ATOM 3406 N N . GLN A 1 432 ? 2.833 3.119 16.437 1.00 57.28 432 GLN A N 1
ATOM 3407 C CA . GLN A 1 432 ? 4.271 3.374 16.324 1.00 57.28 432 GLN A CA 1
ATOM 3408 C C . GLN A 1 432 ? 4.697 3.509 14.860 1.00 57.28 432 GLN A C 1
ATOM 3410 O O . GLN A 1 432 ? 5.450 4.420 14.532 1.00 57.28 432 GLN A O 1
ATOM 3415 N N . LEU A 1 433 ? 4.155 2.663 13.979 1.00 55.59 433 LEU A N 1
ATOM 3416 C CA . LEU A 1 433 ? 4.412 2.700 12.533 1.00 55.59 433 LEU A CA 1
ATOM 3417 C C . LEU A 1 433 ? 3.794 3.932 11.849 1.00 55.59 433 LEU A C 1
ATOM 3419 O O . LEU A 1 433 ? 4.330 4.433 10.865 1.00 55.59 433 LEU A O 1
ATOM 3423 N N . ALA A 1 434 ? 2.689 4.440 12.395 1.00 52.88 434 ALA A N 1
ATOM 3424 C CA . ALA A 1 434 ? 1.996 5.637 11.928 1.00 52.88 434 ALA A CA 1
ATOM 3425 C C . ALA A 1 434 ? 2.752 6.950 12.155 1.00 52.88 434 ALA A C 1
ATOM 3427 O O . ALA A 1 434 ? 2.549 7.939 11.446 1.00 52.88 434 ALA A O 1
ATOM 3428 N N . ILE A 1 435 ? 3.587 7.001 13.195 1.00 57.03 435 ILE A N 1
ATOM 3429 C CA . ILE A 1 435 ? 4.297 8.220 13.568 1.00 57.03 435 ILE A CA 1
ATOM 3430 C C . ILE A 1 435 ? 5.564 8.279 12.724 1.00 57.03 435 ILE A C 1
ATOM 3432 O O . ILE A 1 435 ? 6.655 7.941 13.172 1.00 57.03 435 ILE A O 1
ATOM 3436 N N . SER A 1 436 ? 5.432 8.789 11.501 1.00 47.84 436 SER A N 1
ATOM 3437 C CA . SER A 1 436 ? 6.577 9.084 10.632 1.00 47.84 436 SER A CA 1
ATOM 3438 C C . SER A 1 436 ? 7.644 9.958 11.316 1.00 47.84 436 SER A C 1
ATOM 3440 O O . SER A 1 436 ? 8.797 9.938 10.920 1.00 47.84 436 SER A O 1
ATOM 3442 N N . LYS A 1 437 ? 7.279 10.723 12.360 1.00 44.84 437 LYS A N 1
ATOM 3443 C CA . LYS A 1 437 ? 8.193 11.574 13.148 1.00 44.84 437 LYS A CA 1
ATOM 3444 C C . LYS A 1 437 ? 9.148 10.803 14.069 1.00 44.84 437 LYS A C 1
ATOM 3446 O O . LYS A 1 437 ? 10.103 11.388 14.565 1.00 44.84 437 LYS A O 1
ATOM 3451 N N . ASN A 1 438 ? 8.898 9.519 14.313 1.00 42.38 438 ASN A N 1
ATOM 3452 C CA . ASN A 1 438 ? 9.736 8.673 15.166 1.00 42.38 438 ASN A CA 1
ATOM 3453 C C . ASN A 1 438 ? 10.762 7.853 14.360 1.00 42.38 438 ASN A C 1
ATOM 3455 O O . ASN A 1 438 ? 11.643 7.224 14.939 1.00 42.38 438 ASN A O 1
ATOM 3459 N N . SER A 1 439 ? 10.680 7.906 13.033 1.00 49.88 439 SER A N 1
ATOM 3460 C CA . SER A 1 439 ? 11.453 7.127 12.065 1.00 49.88 439 SER A CA 1
ATOM 3461 C C . SER A 1 439 ? 12.967 6.998 12.355 1.00 49.88 439 SER A C 1
ATOM 3463 O O . SER A 1 439 ? 13.422 5.863 12.523 1.00 49.88 439 SER A O 1
ATOM 3465 N N . PRO A 1 440 ? 13.754 8.076 12.560 1.00 47.12 440 PRO A N 1
ATOM 3466 C CA . PRO A 1 440 ? 15.202 7.913 12.716 1.00 47.12 440 PRO A CA 1
ATOM 3467 C C . PRO A 1 440 ? 15.615 7.392 14.098 1.00 47.12 440 PRO A C 1
ATOM 3469 O O . PRO A 1 440 ? 16.691 6.826 14.244 1.00 47.12 440 PRO A O 1
ATOM 3472 N N . ARG A 1 441 ? 14.782 7.572 15.135 1.00 42.12 441 ARG A N 1
ATOM 3473 C CA . ARG A 1 441 ? 15.116 7.187 16.523 1.00 42.12 441 ARG A CA 1
ATOM 3474 C C . ARG A 1 441 ? 14.497 5.865 16.961 1.00 42.12 441 ARG A C 1
ATOM 3476 O O . ARG A 1 441 ? 14.962 5.269 17.925 1.00 42.12 441 ARG A O 1
ATOM 3483 N N . TYR A 1 442 ? 13.436 5.442 16.282 1.00 44.12 442 TYR A N 1
ATOM 3484 C CA . TYR A 1 442 ? 12.647 4.278 16.655 1.00 44.12 442 TYR A CA 1
ATOM 3485 C C . TYR A 1 442 ? 12.600 3.208 15.567 1.00 44.12 442 TYR A C 1
ATOM 3487 O O . TYR A 1 442 ? 12.084 2.139 15.856 1.00 44.12 442 TYR A O 1
ATOM 3495 N N . GLY A 1 443 ? 13.158 3.421 14.367 1.00 46.09 443 GLY A N 1
ATOM 3496 C CA . GLY A 1 443 ? 13.259 2.368 13.346 1.00 46.09 443 GLY A CA 1
ATOM 3497 C C . GLY A 1 443 ? 13.882 1.074 13.893 1.00 46.09 443 GLY A C 1
ATOM 3498 O O . GLY A 1 443 ? 13.314 -0.001 13.727 1.00 46.09 443 GLY A O 1
ATOM 3499 N N . GLU A 1 444 ? 14.962 1.182 14.674 1.00 42.59 444 GLU A N 1
ATOM 3500 C CA . GLU A 1 444 ? 15.614 0.033 15.329 1.00 42.59 444 GLU A CA 1
ATOM 3501 C C . GLU A 1 444 ? 14.766 -0.615 16.445 1.00 42.59 444 GLU A C 1
ATOM 3503 O O . GLU A 1 444 ? 14.913 -1.799 16.745 1.00 42.59 444 GLU A O 1
ATOM 3508 N N . ILE A 1 445 ? 13.861 0.147 17.069 1.00 43.06 445 ILE A N 1
ATOM 3509 C CA . ILE A 1 445 ? 13.048 -0.288 18.218 1.00 43.06 445 ILE A CA 1
ATOM 3510 C C . ILE A 1 445 ? 11.697 -0.857 17.755 1.00 43.06 445 ILE A C 1
ATOM 3512 O O . ILE A 1 445 ? 11.193 -1.813 18.341 1.00 43.06 445 ILE A O 1
ATOM 3516 N N . CYS A 1 446 ? 11.108 -0.282 16.706 1.00 43.53 446 CYS A N 1
ATOM 3517 C CA . CYS A 1 446 ? 9.771 -0.597 16.207 1.00 43.53 446 CYS A CA 1
ATOM 3518 C C . CYS A 1 446 ? 9.743 -1.828 15.301 1.00 43.53 446 CYS A C 1
ATOM 3520 O O . CYS A 1 446 ? 8.739 -2.528 15.297 1.00 43.53 446 CYS A O 1
ATOM 3522 N N . PHE A 1 447 ? 10.830 -2.136 14.588 1.00 47.25 447 PHE A N 1
ATOM 3523 C CA . PHE A 1 447 ? 10.924 -3.358 13.774 1.00 47.25 447 PHE A CA 1
ATOM 3524 C C . PHE A 1 447 ? 11.582 -4.544 14.504 1.00 47.25 447 PHE A C 1
ATOM 3526 O O . PHE A 1 447 ? 11.760 -5.618 13.935 1.00 47.25 447 PHE A O 1
ATOM 3533 N N . GLY A 1 448 ? 11.898 -4.370 15.792 1.00 42.91 448 GLY A N 1
ATOM 3534 C CA . GLY A 1 448 ? 12.469 -5.407 16.645 1.00 42.91 448 GLY A CA 1
ATOM 3535 C C . GLY A 1 448 ? 13.982 -5.589 16.477 1.00 42.91 448 GLY A C 1
ATOM 3536 O O . GLY A 1 448 ? 14.568 -5.405 15.413 1.00 42.91 448 GLY A O 1
ATOM 3537 N N . THR A 1 449 ? 14.632 -6.042 17.551 1.00 39.31 449 THR A N 1
ATOM 3538 C CA . THR A 1 449 ? 16.092 -6.249 17.654 1.00 39.31 449 THR A CA 1
ATOM 3539 C C . THR A 1 449 ? 16.667 -7.294 16.688 1.00 39.31 449 THR A C 1
ATOM 3541 O O . THR A 1 449 ? 17.884 -7.458 16.613 1.00 39.31 449 THR A O 1
ATOM 3544 N N . ARG A 1 450 ? 15.821 -8.017 15.943 1.00 41.38 450 ARG A N 1
ATOM 3545 C CA . ARG A 1 450 ? 16.237 -9.029 14.959 1.00 41.38 450 ARG A CA 1
ATOM 3546 C C . ARG A 1 450 ? 16.581 -8.458 13.585 1.00 41.38 450 ARG A C 1
ATOM 3548 O O . ARG A 1 450 ? 17.139 -9.194 12.783 1.00 41.38 450 ARG A O 1
ATOM 3555 N N . HIS A 1 451 ? 16.290 -7.188 13.303 1.00 41.06 451 HIS A N 1
ATOM 3556 C CA . HIS A 1 451 ? 16.696 -6.562 12.035 1.00 41.06 451 HIS A CA 1
ATOM 3557 C C . HIS A 1 451 ? 18.175 -6.178 11.984 1.00 41.06 451 HIS A C 1
ATOM 3559 O O . HIS A 1 451 ? 18.640 -5.682 10.962 1.00 41.06 451 HIS A O 1
ATOM 3565 N N . GLY A 1 452 ? 18.928 -6.467 13.052 1.00 36.66 452 GLY A N 1
ATOM 3566 C CA . GLY A 1 452 ? 20.329 -6.100 13.152 1.00 36.66 452 GLY A CA 1
ATOM 3567 C C . GLY A 1 452 ? 20.508 -4.586 13.064 1.00 36.66 452 GLY A C 1
ATOM 3568 O O . GLY A 1 452 ? 19.604 -3.819 12.756 1.00 36.66 452 GLY A O 1
ATOM 3569 N N . THR A 1 453 ? 21.717 -4.137 13.319 1.00 36.03 453 THR A N 1
ATOM 3570 C CA . THR A 1 453 ? 22.196 -2.781 13.042 1.00 36.03 453 THR A CA 1
ATOM 3571 C C . THR A 1 453 ? 22.314 -2.519 11.530 1.00 36.03 453 THR A C 1
ATOM 3573 O O . THR A 1 453 ? 23.324 -2.010 11.046 1.00 36.03 453 THR A O 1
ATOM 3576 N N . LEU A 1 454 ? 21.320 -2.928 10.737 1.00 38.38 454 LEU A N 1
ATOM 3577 C CA . LEU A 1 454 ? 21.215 -2.527 9.344 1.00 38.38 454 LEU A CA 1
ATOM 3578 C C . LEU A 1 454 ? 20.618 -1.122 9.351 1.00 38.38 454 LEU A C 1
ATOM 3580 O O . LEU A 1 454 ? 19.465 -0.933 9.732 1.00 38.38 454 LEU A O 1
ATOM 3584 N N . ASN A 1 455 ? 21.439 -0.143 8.964 1.00 37.91 455 ASN A N 1
ATOM 3585 C CA . ASN A 1 455 ? 21.056 1.253 8.756 1.00 37.91 455 ASN A CA 1
ATOM 3586 C C . ASN A 1 455 ? 20.016 1.337 7.630 1.00 37.91 455 ASN A C 1
ATOM 3588 O O . ASN A 1 455 ? 20.321 1.688 6.490 1.00 37.91 455 ASN A O 1
ATOM 3592 N N . TYR A 1 456 ? 18.783 0.956 7.933 1.00 39.66 456 TYR A N 1
ATOM 3593 C CA . TYR A 1 456 ? 17.646 1.185 7.072 1.00 39.66 456 TYR A CA 1
ATOM 3594 C C . TYR A 1 456 ? 17.311 2.667 7.164 1.00 39.66 456 TYR A C 1
ATOM 3596 O O . TYR A 1 456 ? 16.775 3.146 8.163 1.00 39.66 456 TYR A O 1
ATOM 3604 N N . HIS A 1 457 ? 17.661 3.410 6.119 1.00 43.66 457 HIS A N 1
ATOM 3605 C CA . HIS A 1 457 ? 17.228 4.788 5.978 1.00 43.66 457 HIS A CA 1
ATOM 3606 C C . HIS A 1 457 ? 15.737 4.778 5.636 1.00 43.66 457 HIS A C 1
ATOM 3608 O O . HIS A 1 457 ? 15.353 4.687 4.469 1.00 43.66 457 HIS A O 1
ATOM 3614 N N . MET A 1 458 ? 14.878 4.867 6.654 1.00 47.75 458 MET A N 1
ATOM 3615 C CA . MET A 1 458 ? 13.521 5.340 6.404 1.00 47.75 458 MET A CA 1
ATOM 3616 C C . MET A 1 458 ? 13.629 6.716 5.735 1.00 47.75 458 MET A C 1
ATOM 3618 O O . MET A 1 458 ? 14.403 7.571 6.169 1.00 47.75 458 MET A O 1
ATOM 3622 N N . ARG A 1 459 ? 12.880 6.923 4.648 1.00 53.09 459 ARG A N 1
ATOM 3623 C CA . ARG A 1 459 ? 12.865 8.203 3.931 1.00 53.09 459 ARG A CA 1
ATOM 3624 C C . ARG A 1 459 ? 12.263 9.298 4.821 1.00 53.09 459 ARG A C 1
ATOM 3626 O O . ARG A 1 459 ? 11.057 9.517 4.815 1.00 53.09 459 ARG A O 1
ATOM 3633 N N . ASP A 1 460 ? 13.109 10.021 5.546 1.00 48.69 460 ASP A N 1
ATOM 3634 C CA . ASP A 1 460 ? 12.747 11.164 6.404 1.00 48.69 460 ASP A CA 1
ATOM 3635 C C . ASP A 1 460 ? 12.500 12.471 5.614 1.00 48.69 460 ASP A C 1
ATOM 3637 O O . ASP A 1 460 ? 12.684 13.574 6.126 1.00 48.69 460 ASP A O 1
ATOM 3641 N N . HIS A 1 461 ? 12.131 12.396 4.332 1.00 50.94 461 HIS A N 1
ATOM 3642 C CA . HIS A 1 461 ? 12.351 13.518 3.407 1.00 50.94 461 HIS A CA 1
ATOM 3643 C C . HIS A 1 461 ? 11.152 14.435 3.151 1.00 50.94 461 HIS A C 1
ATOM 3645 O O . HIS A 1 461 ? 11.328 15.495 2.542 1.00 50.94 461 HIS A O 1
ATOM 3651 N N . ILE A 1 462 ? 9.951 14.096 3.628 1.00 53.66 462 ILE A N 1
ATOM 3652 C CA . ILE A 1 462 ? 8.810 15.007 3.501 1.00 53.66 462 ILE A CA 1
ATOM 3653 C C . ILE A 1 462 ? 8.788 15.925 4.721 1.00 53.66 462 ILE A C 1
ATOM 3655 O O . ILE A 1 462 ? 8.347 15.540 5.805 1.00 53.66 462 ILE A O 1
ATOM 3659 N N . HIS A 1 463 ? 9.265 17.158 4.542 1.00 60.16 463 HIS A N 1
ATOM 3660 C CA . HIS A 1 463 ? 8.979 18.233 5.489 1.00 60.16 463 HIS A CA 1
ATOM 3661 C C . HIS A 1 463 ? 7.462 18.325 5.680 1.00 60.16 463 HIS A C 1
ATOM 3663 O O . HIS A 1 463 ? 6.730 18.264 4.695 1.00 60.16 463 HIS A O 1
ATOM 3669 N N . ASP A 1 464 ? 6.992 18.492 6.922 1.00 62.41 464 ASP A N 1
ATOM 3670 C CA . ASP A 1 464 ? 5.555 18.522 7.256 1.00 62.41 464 ASP A CA 1
ATOM 3671 C C . ASP A 1 464 ? 4.736 19.477 6.357 1.00 62.41 464 ASP A C 1
ATOM 3673 O O . ASP A 1 464 ? 3.550 19.250 6.136 1.00 62.41 464 ASP A O 1
ATOM 3677 N N . GLU A 1 465 ? 5.376 20.509 5.800 1.00 67.75 465 GLU A N 1
ATOM 3678 C CA . GLU A 1 465 ? 4.797 21.510 4.895 1.00 67.75 465 GLU A CA 1
ATOM 3679 C C . GLU A 1 465 ? 4.401 20.972 3.506 1.00 67.75 465 GLU A C 1
ATOM 3681 O O . GLU A 1 465 ? 3.568 21.575 2.832 1.00 67.75 465 GLU A O 1
ATOM 3686 N N . LEU A 1 466 ? 4.973 19.847 3.067 1.00 76.00 466 LEU A N 1
ATOM 3687 C CA . LEU A 1 466 ? 4.711 19.228 1.763 1.00 76.00 466 LEU A CA 1
ATOM 3688 C C . LEU A 1 466 ? 3.930 17.915 1.893 1.00 76.00 466 LEU A C 1
ATOM 3690 O O . LEU A 1 466 ? 4.039 17.058 1.028 1.00 76.00 466 LEU A O 1
ATOM 3694 N N . ARG A 1 467 ? 3.165 17.715 2.968 1.00 80.88 467 ARG A N 1
ATOM 3695 C CA . ARG A 1 467 ? 2.367 16.492 3.141 1.00 80.88 467 ARG A CA 1
ATOM 3696 C C . ARG A 1 467 ? 0.968 16.642 2.579 1.00 80.88 467 ARG A C 1
ATOM 3698 O O . ARG A 1 467 ? 0.342 17.692 2.715 1.00 80.88 467 ARG A O 1
ATOM 3705 N N . ILE A 1 468 ? 0.455 15.557 2.016 1.00 86.94 468 ILE A N 1
ATOM 3706 C CA . ILE A 1 468 ? -0.941 15.459 1.600 1.00 86.94 468 ILE A CA 1
ATOM 3707 C C . ILE A 1 468 ? -1.731 14.896 2.777 1.00 86.94 468 ILE A C 1
ATOM 3709 O O . ILE A 1 468 ? -1.547 13.750 3.191 1.00 86.94 468 ILE A O 1
ATOM 3713 N N . GLY A 1 469 ? -2.614 15.716 3.342 1.00 85.81 469 GLY A N 1
ATOM 3714 C CA . GLY A 1 469 ? -3.487 15.294 4.424 1.00 85.81 469 GLY A CA 1
ATOM 3715 C C . GLY A 1 469 ? -4.460 14.214 3.956 1.00 85.81 469 GLY A C 1
ATOM 3716 O O . GLY A 1 469 ? -5.013 14.277 2.857 1.00 85.81 469 GLY A O 1
ATOM 3717 N N . ALA A 1 470 ? -4.727 13.235 4.817 1.00 89.62 470 ALA A N 1
ATOM 3718 C CA . ALA A 1 470 ? -5.713 12.210 4.514 1.00 89.62 470 ALA A CA 1
ATOM 3719 C C . ALA A 1 470 ? -7.107 12.831 4.280 1.00 89.62 470 ALA A C 1
ATOM 3721 O O . ALA A 1 470 ? -7.608 13.598 5.105 1.00 89.62 470 ALA A O 1
ATOM 3722 N N . LYS A 1 471 ? -7.759 12.485 3.162 1.00 95.94 471 LYS A N 1
ATOM 3723 C CA . LYS A 1 471 ? -9.094 13.018 2.795 1.00 95.94 471 LYS A CA 1
ATOM 3724 C C . LYS A 1 471 ? -10.270 12.147 3.230 1.00 95.94 471 LYS A C 1
ATOM 3726 O O . LYS A 1 471 ? -11.424 12.432 2.915 1.00 95.94 471 LYS A O 1
ATOM 3731 N N . SER A 1 472 ? -9.998 11.079 3.969 1.00 97.25 472 SER A N 1
ATOM 3732 C CA . SER A 1 472 ? -11.009 10.166 4.498 1.00 97.25 472 SER A CA 1
ATOM 3733 C C . SER A 1 472 ? -10.526 9.535 5.803 1.00 97.25 472 SER A C 1
ATOM 3735 O O . SER A 1 472 ? -9.322 9.426 6.028 1.00 97.25 472 SER A O 1
ATOM 3737 N N . ALA A 1 473 ? -11.453 9.107 6.663 1.00 96.44 473 ALA A N 1
ATOM 3738 C CA . ALA A 1 473 ? -11.092 8.380 7.880 1.00 96.44 473 ALA A CA 1
ATOM 3739 C C . ALA A 1 473 ? -10.416 7.044 7.547 1.00 96.44 473 ALA A C 1
ATOM 3741 O O . ALA A 1 473 ? -9.483 6.638 8.235 1.00 96.44 473 ALA A O 1
ATOM 3742 N N . LEU A 1 474 ? -10.853 6.387 6.472 1.00 96.88 474 LEU A N 1
ATOM 3743 C CA . LEU A 1 474 ? -10.201 5.205 5.921 1.00 96.88 474 LEU A CA 1
ATOM 3744 C C . LEU A 1 474 ? -8.749 5.496 5.507 1.00 96.88 474 LEU A C 1
ATOM 3746 O O . LEU A 1 474 ? -7.854 4.748 5.886 1.00 96.88 474 LEU A O 1
ATOM 3750 N N . GLY A 1 475 ? -8.492 6.601 4.804 1.00 94.38 475 GLY A N 1
ATOM 3751 C CA . GLY A 1 475 ? -7.133 7.031 4.454 1.00 94.38 475 GLY A CA 1
ATOM 3752 C C . GLY A 1 475 ? -6.260 7.300 5.686 1.00 94.38 475 GLY A C 1
ATOM 3753 O O . GLY A 1 475 ? -5.108 6.865 5.738 1.00 94.38 475 GLY A O 1
ATOM 3754 N N . GLU A 1 476 ? -6.822 7.939 6.719 1.00 91.06 476 GLU A N 1
ATOM 3755 C CA . GLU A 1 476 ? -6.141 8.118 8.010 1.00 91.06 476 GLU A CA 1
ATOM 3756 C C . GLU A 1 476 ? -5.819 6.762 8.658 1.00 91.06 476 GLU A C 1
ATOM 3758 O O . GLU A 1 476 ? -4.739 6.580 9.208 1.00 91.06 476 GLU A O 1
ATOM 3763 N N . ALA A 1 477 ? -6.724 5.783 8.587 1.00 90.94 477 ALA A N 1
ATOM 3764 C CA . ALA A 1 477 ? -6.494 4.461 9.166 1.00 90.94 477 ALA A CA 1
ATOM 3765 C C . ALA A 1 477 ? -5.420 3.657 8.419 1.00 90.94 477 ALA A C 1
ATOM 3767 O O . ALA A 1 477 ? -4.574 3.026 9.052 1.00 90.94 477 ALA A O 1
ATOM 3768 N N . LEU A 1 478 ? -5.398 3.739 7.087 1.00 90.12 478 LEU A N 1
ATOM 3769 C CA . LEU A 1 478 ? -4.407 3.072 6.232 1.00 90.12 478 LEU A CA 1
ATOM 3770 C C . LEU A 1 478 ? -2.980 3.580 6.450 1.00 90.12 478 LEU A C 1
ATOM 3772 O O . LEU A 1 478 ? -2.015 2.835 6.288 1.00 90.12 478 LEU A O 1
ATOM 3776 N N . THR A 1 479 ? -2.857 4.847 6.828 1.00 83.56 479 THR A N 1
ATOM 3777 C CA . THR A 1 479 ? -1.592 5.503 7.193 1.00 83.56 479 THR A CA 1
ATOM 3778 C C . THR A 1 479 ? -1.302 5.424 8.694 1.00 83.56 479 THR A C 1
ATOM 3780 O O . THR A 1 479 ? -0.307 5.963 9.169 1.00 83.56 479 THR A O 1
ATOM 3783 N N . GLY A 1 480 ? -2.168 4.747 9.454 1.00 80.25 480 GLY A N 1
ATOM 3784 C CA . GLY A 1 480 ? -2.038 4.547 10.893 1.00 80.25 480 GLY A CA 1
ATOM 3785 C C . GLY A 1 480 ? -2.317 5.792 11.742 1.00 80.25 480 GLY A C 1
ATOM 3786 O O . GLY A 1 480 ? -2.129 5.782 12.954 1.00 80.25 480 GLY A O 1
ATOM 3787 N N . LEU A 1 481 ? -2.812 6.874 11.151 1.00 82.00 481 LEU A N 1
ATOM 3788 C CA . LEU A 1 481 ? -3.203 8.085 11.872 1.00 82.00 481 LEU A CA 1
ATOM 3789 C C . LEU A 1 481 ? -4.547 7.923 12.603 1.00 82.00 481 LEU A C 1
ATOM 3791 O O . LEU A 1 481 ? -4.880 8.722 13.480 1.00 82.00 481 LEU A O 1
ATOM 3795 N N . ARG A 1 482 ? -5.319 6.873 12.284 1.00 85.44 482 ARG A N 1
ATOM 3796 C CA . ARG A 1 482 ? -6.617 6.585 12.910 1.00 85.44 482 ARG A CA 1
ATOM 3797 C C . ARG A 1 482 ? -6.837 5.105 13.196 1.00 85.44 482 ARG A C 1
ATOM 3799 O O . ARG A 1 482 ? -6.413 4.232 12.453 1.00 85.44 482 ARG A O 1
ATOM 3806 N N . LYS A 1 483 ? -7.548 4.816 14.287 1.00 85.88 483 LYS A N 1
ATOM 3807 C CA . LYS A 1 483 ? -7.882 3.441 14.681 1.00 85.88 483 LYS A CA 1
ATOM 3808 C C . LYS A 1 483 ? -8.906 2.828 13.740 1.00 85.88 483 LYS A C 1
ATOM 3810 O O . LYS A 1 483 ? -9.945 3.432 13.494 1.00 85.88 483 LYS A O 1
ATOM 3815 N N . TRP A 1 484 ? -8.699 1.564 13.387 1.00 90.00 484 TRP A N 1
ATOM 3816 C CA . TRP A 1 484 ? -9.677 0.752 12.653 1.00 90.00 484 TRP A CA 1
ATOM 3817 C C . TRP A 1 484 ? -10.984 0.501 13.420 1.00 90.00 484 TRP A C 1
ATOM 3819 O O . TRP A 1 484 ? -12.010 0.207 12.818 1.00 90.00 484 TRP A O 1
ATOM 3829 N N . THR A 1 485 ? -10.978 0.674 14.746 1.00 87.94 485 THR A N 1
ATOM 3830 C CA . THR A 1 485 ? -12.178 0.601 15.598 1.00 87.94 485 THR A CA 1
ATOM 3831 C C . THR A 1 485 ? -12.998 1.896 15.626 1.00 87.94 485 THR A C 1
ATOM 3833 O O . THR A 1 485 ? -14.057 1.942 16.257 1.00 87.94 485 THR A O 1
ATOM 3836 N N . ASP A 1 486 ? -12.535 2.965 14.970 1.00 88.94 486 ASP A N 1
ATOM 3837 C CA . ASP A 1 486 ? -13.289 4.211 14.855 1.00 88.94 486 ASP A CA 1
ATOM 3838 C C . ASP A 1 486 ? -14.532 4.008 13.971 1.00 88.94 486 ASP A C 1
ATOM 3840 O O . ASP A 1 486 ? -14.472 3.455 12.872 1.00 88.94 486 ASP A O 1
ATOM 3844 N N . LYS A 1 487 ? -15.684 4.494 14.445 1.00 92.94 487 LYS A N 1
ATOM 3845 C CA . LYS A 1 487 ? -16.971 4.348 13.751 1.00 92.94 487 LYS A CA 1
ATOM 3846 C C . LYS A 1 487 ? -16.967 4.953 12.349 1.00 92.94 487 LYS A C 1
ATOM 3848 O O . LYS A 1 487 ? -17.636 4.421 11.468 1.00 92.94 487 LYS A O 1
ATOM 3853 N N . LYS A 1 488 ? -16.247 6.058 12.140 1.00 95.56 488 LYS A N 1
ATOM 3854 C CA . LYS A 1 488 ? -16.142 6.709 10.832 1.00 95.56 48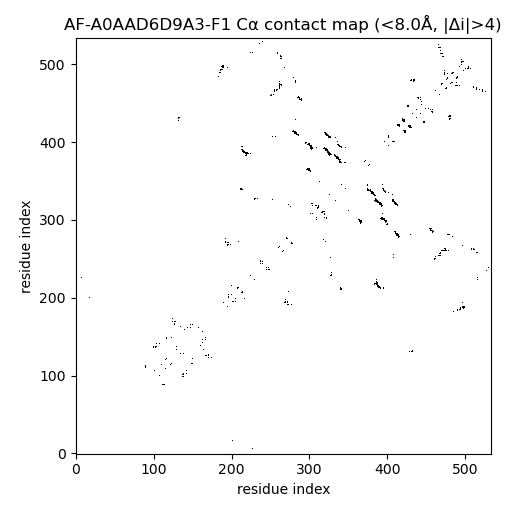8 LYS A CA 1
ATOM 3855 C C . LYS A 1 488 ? -15.321 5.854 9.868 1.00 95.56 488 LYS A C 1
ATOM 3857 O O . LYS A 1 488 ? -15.736 5.700 8.726 1.00 95.56 488 LYS A O 1
ATOM 3862 N N . VAL A 1 489 ? -14.234 5.236 10.343 1.00 95.31 489 VAL A N 1
ATOM 3863 C CA . VAL A 1 489 ? -13.432 4.288 9.547 1.00 95.31 489 VAL A CA 1
ATOM 3864 C C . VAL A 1 489 ? -14.295 3.112 9.114 1.00 95.31 489 VAL A C 1
ATOM 3866 O O . VAL A 1 489 ? -14.380 2.828 7.927 1.00 95.31 489 VAL A O 1
ATOM 3869 N N . ILE A 1 490 ? -15.014 2.489 10.051 1.00 95.12 490 ILE A N 1
ATOM 3870 C CA . ILE A 1 490 ? -15.905 1.357 9.756 1.00 95.12 490 ILE A CA 1
ATOM 3871 C C . ILE A 1 490 ? -17.008 1.756 8.771 1.00 95.12 490 ILE A C 1
ATOM 3873 O O . ILE A 1 490 ? -17.300 1.015 7.836 1.00 95.12 490 ILE A O 1
ATOM 3877 N N . SER A 1 491 ? -17.608 2.936 8.949 1.00 96.00 491 SER A N 1
ATOM 3878 C CA . SER A 1 491 ? -18.627 3.445 8.028 1.00 96.00 491 SER A CA 1
ATOM 3879 C C . SER A 1 491 ? -18.084 3.599 6.609 1.00 96.00 491 SER A C 1
ATOM 3881 O O . SER A 1 491 ? -18.765 3.227 5.661 1.00 96.00 491 SER A O 1
ATOM 3883 N N . GLU A 1 492 ? -16.879 4.142 6.447 1.00 97.69 492 GLU A N 1
ATOM 3884 C CA . GLU A 1 492 ? -16.248 4.303 5.135 1.00 97.69 492 GLU A CA 1
ATOM 3885 C C . GLU A 1 492 ? -15.790 2.957 4.551 1.00 97.69 492 GLU A C 1
ATOM 3887 O O . GLU A 1 492 ? -15.952 2.732 3.355 1.00 97.69 492 GLU A O 1
ATOM 3892 N N . CYS A 1 493 ? -15.338 2.014 5.384 1.00 96.88 493 CYS A N 1
ATOM 3893 C CA . CYS A 1 493 ? -15.073 0.634 4.964 1.00 96.88 493 CYS A CA 1
ATOM 3894 C C . CYS A 1 493 ? -16.337 -0.036 4.420 1.00 96.88 493 CYS A C 1
ATOM 3896 O O . CYS A 1 493 ? -16.288 -0.652 3.362 1.00 96.88 493 CYS A O 1
ATOM 3898 N N . ASN A 1 494 ? -17.477 0.118 5.100 1.00 96.25 494 ASN A N 1
ATOM 3899 C CA . ASN A 1 494 ? -18.759 -0.416 4.639 1.00 96.25 494 ASN A CA 1
ATOM 3900 C C . ASN A 1 494 ? -19.203 0.211 3.306 1.00 96.25 494 ASN A C 1
ATOM 3902 O O . ASN A 1 494 ? -19.816 -0.477 2.499 1.00 96.25 494 ASN A O 1
ATOM 3906 N N . LEU A 1 495 ? -18.881 1.485 3.044 1.00 96.69 495 LEU A N 1
ATOM 3907 C CA . LEU A 1 495 ? -19.142 2.102 1.736 1.00 96.69 495 LEU A CA 1
ATOM 3908 C C . LEU A 1 495 ? -18.268 1.487 0.642 1.00 96.69 495 LEU A C 1
ATOM 3910 O O . LEU A 1 495 ? -18.751 1.196 -0.444 1.00 96.69 495 LEU A O 1
ATOM 3914 N N . VAL A 1 496 ? -16.979 1.302 0.922 1.00 97.25 496 VAL A N 1
ATOM 3915 C CA . VAL A 1 496 ? -15.985 0.881 -0.073 1.00 97.25 496 VAL A CA 1
ATOM 3916 C C . VAL A 1 496 ? -16.043 -0.619 -0.357 1.00 97.25 496 VAL A C 1
ATOM 3918 O O . VAL A 1 496 ? -15.928 -1.029 -1.510 1.00 97.25 496 VAL A O 1
ATOM 3921 N N . LEU A 1 497 ? -16.226 -1.434 0.682 1.00 97.19 497 LEU A N 1
ATOM 3922 C CA . LEU A 1 497 ? -16.216 -2.896 0.619 1.00 97.19 497 LEU A CA 1
ATOM 3923 C C . LEU A 1 497 ? -17.621 -3.512 0.637 1.00 97.19 497 LEU A C 1
ATOM 3925 O O . LEU A 1 497 ? -17.741 -4.723 0.490 1.00 97.19 497 LEU A O 1
ATOM 3929 N N . GLY A 1 498 ? -18.678 -2.723 0.847 1.00 96.00 498 GLY A N 1
ATOM 3930 C CA . GLY A 1 498 ? -20.058 -3.213 0.902 1.00 96.00 498 GLY A CA 1
ATOM 3931 C C . GLY A 1 498 ? -20.639 -3.569 -0.466 1.00 96.00 498 GLY A C 1
ATOM 3932 O O . GLY A 1 498 ? -19.977 -3.437 -1.495 1.00 96.00 498 GLY A O 1
ATOM 3933 N N . LEU A 1 499 ? -21.899 -4.009 -0.476 1.00 95.69 499 LEU A N 1
ATOM 3934 C CA . LEU A 1 499 ? -22.610 -4.484 -1.675 1.00 95.69 499 LEU A CA 1
ATOM 3935 C C . LEU A 1 499 ? -23.058 -3.375 -2.645 1.00 95.69 499 LEU A C 1
ATOM 3937 O O . LEU A 1 499 ? -23.368 -3.680 -3.793 1.00 95.69 499 LEU A O 1
ATOM 3941 N N . ASP A 1 500 ? -23.119 -2.117 -2.204 1.00 95.62 500 ASP A N 1
ATOM 3942 C CA . ASP A 1 500 ? -23.602 -0.994 -3.018 1.00 95.62 500 ASP A CA 1
ATOM 3943 C C . ASP A 1 500 ? -22.477 -0.413 -3.891 1.00 95.62 500 ASP A C 1
ATOM 3945 O O . ASP A 1 500 ? -21.683 0.427 -3.457 1.00 95.62 500 ASP A O 1
ATOM 3949 N N . ASP A 1 501 ? -22.420 -0.865 -5.146 1.00 94.19 501 ASP A N 1
ATOM 3950 C CA . ASP A 1 501 ? -21.422 -0.425 -6.127 1.00 94.19 501 ASP A CA 1
ATOM 3951 C C . ASP A 1 501 ? -21.490 1.090 -6.406 1.00 94.19 501 ASP A C 1
ATOM 3953 O O . ASP A 1 501 ? -20.458 1.729 -6.632 1.00 94.19 501 ASP A O 1
ATOM 3957 N N . ILE A 1 502 ? -22.685 1.692 -6.360 1.00 95.81 502 ILE A N 1
ATOM 3958 C CA . ILE A 1 502 ? -22.893 3.118 -6.658 1.00 95.81 502 ILE A CA 1
ATOM 3959 C C . ILE A 1 502 ? -22.379 3.977 -5.502 1.00 95.81 502 ILE A C 1
ATOM 3961 O O . ILE A 1 502 ? -21.699 4.988 -5.731 1.00 95.81 502 ILE A O 1
ATOM 3965 N N . ALA A 1 503 ? -22.672 3.576 -4.264 1.00 96.38 503 ALA A N 1
ATOM 3966 C CA . ALA A 1 503 ? -22.165 4.248 -3.074 1.00 96.38 503 ALA A CA 1
ATOM 3967 C C . ALA A 1 503 ? -20.633 4.158 -3.000 1.00 96.38 503 ALA A C 1
ATOM 3969 O O . ALA A 1 503 ? -19.975 5.180 -2.772 1.00 96.38 503 ALA A O 1
ATOM 3970 N N . ALA A 1 504 ? -20.064 2.980 -3.281 1.00 96.94 504 ALA A N 1
ATOM 3971 C CA . ALA A 1 504 ? -18.619 2.777 -3.352 1.00 96.94 504 ALA A CA 1
ATOM 3972 C C . ALA A 1 504 ? -17.971 3.701 -4.397 1.00 96.94 504 ALA A C 1
ATOM 3974 O O . ALA A 1 504 ? -17.041 4.446 -4.080 1.00 96.94 504 ALA A O 1
ATOM 3975 N N . ALA A 1 505 ? -18.496 3.715 -5.628 1.00 95.88 505 ALA A N 1
ATOM 3976 C CA . ALA A 1 505 ? -17.963 4.530 -6.719 1.00 95.88 505 ALA A CA 1
ATOM 3977 C C . ALA A 1 505 ? -18.056 6.037 -6.426 1.00 95.88 505 ALA A C 1
ATOM 3979 O O . ALA A 1 505 ? -17.108 6.784 -6.679 1.00 95.88 505 ALA A O 1
ATOM 3980 N N . THR A 1 506 ? -19.177 6.486 -5.854 1.00 97.69 506 THR A N 1
ATOM 3981 C CA . THR A 1 506 ? -19.373 7.881 -5.431 1.00 97.69 506 THR A CA 1
ATOM 3982 C C . THR A 1 506 ? -18.354 8.286 -4.367 1.00 97.69 506 THR A C 1
ATOM 3984 O O . THR A 1 506 ? -17.735 9.347 -4.477 1.00 97.69 506 THR A O 1
ATOM 3987 N N . PHE A 1 507 ? -18.142 7.437 -3.358 1.00 98.06 507 PHE A N 1
ATOM 3988 C CA . PHE A 1 507 ? -17.171 7.693 -2.297 1.00 98.06 507 PHE A CA 1
ATOM 3989 C C . PHE A 1 507 ? -15.732 7.742 -2.830 1.00 98.06 507 PHE A C 1
ATOM 3991 O O . PHE A 1 507 ? -15.021 8.708 -2.553 1.00 98.06 507 PHE A O 1
ATOM 3998 N N . ILE A 1 508 ? -15.328 6.754 -3.640 1.00 97.62 508 ILE A N 1
ATOM 3999 C CA . ILE A 1 508 ? -14.005 6.698 -4.286 1.00 97.62 508 ILE A CA 1
ATOM 4000 C C . ILE A 1 508 ? -13.750 7.974 -5.091 1.00 97.62 508 ILE A C 1
ATOM 4002 O O . ILE A 1 508 ? -12.706 8.606 -4.931 1.00 97.62 508 ILE A O 1
ATOM 4006 N N . ARG A 1 509 ? -14.712 8.379 -5.933 1.00 97.56 509 ARG A N 1
ATOM 4007 C CA . ARG A 1 509 ? -14.584 9.577 -6.771 1.00 97.56 509 ARG A CA 1
ATOM 4008 C C . ARG A 1 509 ? -14.374 10.824 -5.924 1.00 97.56 509 ARG A C 1
ATOM 4010 O O . ARG A 1 509 ? -13.444 11.573 -6.196 1.00 97.56 509 ARG A O 1
ATOM 4017 N N . ARG A 1 510 ? -15.191 11.015 -4.882 1.00 98.12 510 ARG A N 1
ATOM 4018 C CA . ARG A 1 510 ? -15.069 12.159 -3.970 1.00 98.12 510 ARG A CA 1
ATOM 4019 C C . ARG A 1 510 ? -13.676 12.223 -3.341 1.00 98.12 510 ARG A C 1
ATOM 4021 O O . ARG A 1 510 ? -13.025 13.254 -3.437 1.00 98.12 510 ARG A O 1
ATOM 4028 N N . VAL A 1 511 ? -13.205 11.117 -2.755 1.00 98.00 511 VAL A N 1
ATOM 4029 C CA . VAL A 1 511 ? -11.881 11.074 -2.110 1.00 98.00 511 VAL A CA 1
ATOM 4030 C C . VAL A 1 511 ? -10.771 11.370 -3.119 1.00 98.00 511 VAL A C 1
ATOM 4032 O O . VAL A 1 511 ? -9.914 12.201 -2.841 1.00 98.00 511 VAL A O 1
ATOM 4035 N N . ARG A 1 512 ? -10.805 10.763 -4.314 1.00 97.75 512 ARG A N 1
ATOM 4036 C CA . ARG A 1 512 ? -9.820 11.044 -5.373 1.00 97.75 512 ARG A CA 1
ATOM 4037 C C . ARG A 1 512 ? -9.824 12.516 -5.789 1.00 97.75 512 ARG A C 1
ATOM 4039 O O . ARG A 1 512 ? -8.752 13.094 -5.926 1.00 97.75 512 ARG A O 1
ATOM 4046 N N . THR A 1 513 ? -10.994 13.136 -5.954 1.00 97.81 513 THR A N 1
ATOM 4047 C CA . THR A 1 513 ? -11.107 14.569 -6.273 1.00 97.81 513 THR A CA 1
ATOM 4048 C C . THR A 1 513 ? -10.492 15.440 -5.178 1.00 97.81 513 THR A C 1
ATOM 4050 O O . THR A 1 513 ? -9.686 16.315 -5.487 1.00 97.81 513 THR A O 1
ATOM 4053 N N . ASP A 1 514 ? -10.811 15.180 -3.911 1.00 97.31 514 ASP A N 1
ATOM 4054 C CA . ASP A 1 514 ? -10.292 15.967 -2.787 1.00 97.31 514 ASP A CA 1
ATOM 4055 C C . ASP A 1 514 ? -8.763 15.844 -2.659 1.00 97.31 514 ASP A C 1
ATOM 4057 O O . ASP A 1 514 ? -8.075 16.837 -2.405 1.00 97.31 514 ASP A O 1
ATOM 4061 N N . VAL A 1 515 ? -8.216 14.642 -2.880 1.00 96.12 515 VAL A N 1
ATOM 4062 C CA . VAL A 1 515 ? -6.763 14.400 -2.862 1.00 96.12 515 VAL A CA 1
ATOM 4063 C C . VAL A 1 515 ? -6.079 15.088 -4.042 1.00 96.12 515 VAL A C 1
ATOM 4065 O O . VAL A 1 515 ? -5.050 15.731 -3.859 1.00 96.12 515 VAL A O 1
ATOM 4068 N N . LEU A 1 516 ? -6.658 15.018 -5.245 1.00 97.19 516 LEU A N 1
ATOM 4069 C CA . LEU A 1 516 ? -6.136 15.700 -6.434 1.00 97.19 516 LEU A CA 1
ATOM 4070 C C . LEU A 1 516 ? -6.058 17.220 -6.256 1.00 97.19 516 LEU A C 1
ATOM 4072 O O . LEU A 1 516 ? -5.117 17.848 -6.747 1.00 97.19 516 LEU A O 1
ATOM 4076 N N . LEU A 1 517 ? -7.047 17.822 -5.589 1.00 96.31 517 LEU A N 1
ATOM 4077 C CA . LEU A 1 517 ? -7.055 19.258 -5.313 1.00 96.31 517 LEU A CA 1
ATOM 4078 C C . LEU A 1 517 ? -5.888 19.654 -4.403 1.00 96.31 517 LEU A C 1
ATOM 4080 O O . LEU A 1 517 ? -5.187 20.618 -4.707 1.00 96.31 517 LEU A O 1
ATOM 4084 N N . GLU A 1 518 ? -5.645 18.900 -3.330 1.00 95.75 518 GLU A N 1
ATOM 4085 C CA . GLU A 1 518 ? -4.513 19.161 -2.435 1.00 95.75 518 GLU A CA 1
ATOM 4086 C C . GLU A 1 518 ? -3.171 18.864 -3.106 1.00 95.75 518 GLU A C 1
ATOM 4088 O O . GLU A 1 518 ? -2.270 19.695 -3.050 1.00 95.75 518 GLU A O 1
ATOM 4093 N N . LEU A 1 519 ? -3.045 17.741 -3.819 1.00 95.75 519 LEU A N 1
ATOM 4094 C CA . LEU A 1 519 ? -1.827 17.404 -4.554 1.00 95.75 519 LEU A CA 1
ATOM 4095 C C . LEU A 1 519 ? -1.442 18.524 -5.529 1.00 95.75 519 LEU A C 1
ATOM 4097 O O . LEU A 1 519 ? -0.284 18.927 -5.586 1.00 95.75 519 LEU A O 1
ATOM 4101 N N . ASN A 1 520 ? -2.412 19.091 -6.251 1.00 95.31 520 ASN A N 1
ATOM 4102 C CA . ASN A 1 520 ? -2.164 20.239 -7.123 1.00 95.31 520 ASN A CA 1
ATOM 4103 C C . ASN A 1 520 ? -1.665 21.474 -6.366 1.00 95.31 520 ASN A C 1
ATOM 4105 O O . ASN A 1 520 ? -0.797 22.187 -6.873 1.00 95.31 520 ASN A O 1
ATOM 4109 N N . GLN A 1 521 ? -2.206 21.746 -5.176 1.00 94.31 521 GLN A N 1
ATOM 4110 C CA . GLN A 1 521 ? -1.747 22.850 -4.331 1.00 94.31 521 GLN A CA 1
ATOM 4111 C C . GLN A 1 521 ? -0.306 22.627 -3.874 1.00 94.31 521 GLN A C 1
ATOM 4113 O O . GLN A 1 521 ? 0.510 23.539 -3.985 1.00 94.31 521 GLN A O 1
ATOM 4118 N N . VAL A 1 522 ? 0.032 21.412 -3.441 1.00 93.25 522 VAL A N 1
ATOM 4119 C CA . VAL A 1 522 ? 1.387 21.077 -2.994 1.00 93.25 522 VAL A CA 1
ATOM 4120 C C . VAL A 1 522 ? 2.389 21.115 -4.150 1.00 93.25 522 VAL A C 1
ATOM 4122 O O . VAL A 1 522 ? 3.474 21.674 -3.996 1.00 93.25 522 VAL A O 1
ATOM 4125 N N . LEU A 1 523 ? 2.013 20.644 -5.342 1.00 93.56 523 LEU A N 1
ATOM 4126 C CA . LEU A 1 523 ? 2.849 20.778 -6.539 1.00 93.56 523 LEU A CA 1
ATOM 4127 C C . LEU A 1 523 ? 3.060 22.247 -6.946 1.00 93.56 523 LEU A C 1
ATOM 4129 O O . LEU A 1 523 ? 4.165 22.590 -7.358 1.00 93.56 523 LEU A O 1
ATOM 4133 N N . ASN A 1 524 ? 2.067 23.135 -6.765 1.00 92.75 524 ASN A N 1
ATOM 4134 C CA . ASN A 1 524 ? 2.273 24.582 -6.958 1.00 92.75 524 ASN A CA 1
ATOM 4135 C C . ASN A 1 524 ? 3.354 25.115 -6.007 1.00 92.75 524 ASN A C 1
ATOM 4137 O O . ASN A 1 524 ? 4.201 25.906 -6.413 1.00 92.75 524 ASN A O 1
ATOM 4141 N N . MET A 1 525 ? 3.319 24.707 -4.735 1.00 91.38 525 MET A N 1
ATOM 4142 C CA . MET A 1 525 ? 4.318 25.137 -3.754 1.00 91.38 525 MET A CA 1
ATOM 4143 C C . MET A 1 525 ? 5.710 24.630 -4.131 1.00 91.38 525 MET A C 1
ATOM 4145 O O . MET A 1 525 ? 6.666 25.401 -4.096 1.00 91.38 525 MET A O 1
ATOM 4149 N N . LEU A 1 526 ? 5.814 23.369 -4.559 1.00 89.12 526 LEU A N 1
ATOM 4150 C CA . LEU A 1 526 ? 7.078 22.773 -4.980 1.00 89.12 526 LEU A CA 1
ATOM 4151 C C . LEU A 1 526 ? 7.678 23.503 -6.194 1.00 89.12 526 LEU A C 1
ATOM 4153 O O . LEU A 1 526 ? 8.859 23.852 -6.169 1.00 89.12 526 LEU A O 1
ATOM 4157 N N . GLU A 1 527 ? 6.860 23.809 -7.204 1.00 88.88 527 GLU A N 1
ATOM 4158 C CA . GLU A 1 527 ? 7.262 24.587 -8.387 1.00 88.88 527 GLU A CA 1
ATOM 4159 C C . GLU A 1 527 ? 7.724 26.006 -8.043 1.00 88.88 527 GLU A C 1
ATOM 4161 O O . GLU A 1 527 ? 8.718 26.479 -8.585 1.00 88.88 527 GLU A O 1
ATOM 4166 N N . ASN A 1 528 ? 7.031 26.681 -7.125 1.00 87.38 528 ASN A N 1
ATOM 4167 C CA . ASN A 1 528 ? 7.392 28.038 -6.708 1.00 87.38 528 ASN A CA 1
ATOM 4168 C C . ASN A 1 528 ? 8.630 28.061 -5.799 1.00 87.38 528 ASN A C 1
ATOM 4170 O O . ASN A 1 528 ? 9.327 29.069 -5.725 1.00 87.38 528 ASN A O 1
ATOM 4174 N N . SER A 1 529 ? 8.895 26.960 -5.093 1.00 82.25 529 SER A N 1
ATOM 4175 C CA . SER A 1 529 ? 10.041 26.827 -4.191 1.00 82.25 529 SER A CA 1
ATOM 4176 C C . SER A 1 529 ? 11.353 26.514 -4.907 1.00 82.25 529 SER A C 1
ATOM 4178 O O . SER A 1 529 ? 12.403 26.607 -4.279 1.00 82.25 529 SER A O 1
ATOM 4180 N N . THR A 1 530 ? 11.321 26.137 -6.190 1.00 70.56 530 THR A N 1
ATOM 4181 C CA . THR A 1 530 ? 12.530 25.792 -6.947 1.00 70.56 530 THR A CA 1
ATOM 4182 C C . THR A 1 530 ? 13.205 27.075 -7.456 1.00 70.56 530 THR A C 1
ATOM 4184 O O . THR A 1 530 ? 12.659 27.745 -8.338 1.00 70.56 530 THR A O 1
ATOM 4187 N N . PRO A 1 531 ? 14.376 27.471 -6.919 1.00 56.84 531 PRO A N 1
ATOM 4188 C CA . PRO A 1 531 ? 15.018 28.733 -7.270 1.00 56.84 531 PRO A CA 1
ATOM 4189 C C . PRO A 1 531 ? 15.608 28.658 -8.685 1.00 56.84 531 PRO A C 1
ATOM 4191 O O . PRO A 1 531 ? 16.705 28.150 -8.913 1.00 56.84 531 PRO A O 1
ATOM 4194 N N . GLY A 1 532 ? 14.864 29.168 -9.664 1.00 58.44 532 GLY A N 1
ATOM 4195 C CA . GLY A 1 532 ? 15.312 29.183 -11.059 1.00 58.44 532 GLY A CA 1
ATOM 4196 C C . GLY A 1 532 ? 14.365 29.828 -12.067 1.00 58.44 532 GLY A C 1
ATOM 4197 O O . GLY A 1 532 ? 14.615 29.716 -13.262 1.00 58.44 532 GLY A O 1
ATOM 4198 N N . GLN A 1 533 ? 13.295 30.491 -11.624 1.00 45.56 533 GLN A N 1
ATOM 4199 C CA . GLN A 1 533 ? 12.448 31.305 -12.497 1.00 45.56 533 GLN A CA 1
ATOM 4200 C C . GLN A 1 533 ? 12.662 32.791 -12.200 1.00 45.56 533 GLN A C 1
ATOM 4202 O O . GLN A 1 533 ? 11.875 33.398 -11.483 1.00 45.56 533 GLN A O 1
ATOM 4207 N N . PHE A 1 534 ? 13.757 33.331 -12.739 1.00 39.16 534 PHE A N 1
ATOM 4208 C CA . PHE A 1 534 ? 13.791 34.588 -13.493 1.00 39.16 534 PHE A CA 1
ATOM 4209 C C . PHE A 1 534 ? 14.894 34.496 -14.543 1.00 39.16 534 PHE A C 1
ATOM 4211 O O . PHE A 1 534 ? 16.015 34.078 -14.170 1.00 39.16 534 PHE A O 1
#

Foldseek 3Di:
DVVLLVVLVVLVPDDPPVVVVVVVVVVVPPDDDDDDDDDDDDDDDDDDDDDDDDDDDDDDDDDDDDDDDDDDDDDDDDDDDDPDPLVCLLPDDDDPDDPLCVVCVVLSVCLNVCVLLVDPVNLLVVLVSCQLVDLVSDDPVSLVSSLCSQVNPDDDPDDSVVSNVVSVVSNVVVVVPPPCPPLPDLPAFDALQLLCVLQQVDSCQVVCCQFFQKGWGAQSQCSCVSLVNQVLLLVVLVPDDPVCNVQLLVLSVVLVVLLLLQQLSNLSNQLSSDPVSFSQKAWFQDFDAFPPPPQDQQKKAFPAQLVVVVCCLPVVDFFWKKKKAFGHDPDFKAKWKWQGAHDCLLSVVCVVVDDPDDDSVDRIDGDDVVVCVRGNDIDIDTGGHNMMMIGGRSIMTRVVSQPPSRMDMIIMFHDDPVLFATPVNQQGGLSNSLPLVCCPPCVCPRNHVSVDPRPRPRCNRDDPLLDQDNPALCSCSRSSVHGCSDSRNSVLSSQCRHPDSPSNVVSSVVRSSSSSVVSVVSSVVSVVPRPDDD

Secondary structure (DSSP, 8-state):
-HHHHHHHHHHTTS--HHHHHHHHHHTTTT----------------------PPP------------------------------GGGTTSS------TTHHHHHHHHHHHHTSHHHH-HHHHHHHHHHHHHH-GGGS-HHHHHHHHHHHH-S--SS--HHHHHHHHHHHHHHHHTTS----PPPPPSBPPHHHHHHHHHS-THHHHHHHHHSEEEETTTTHHHHHTTHHHHHHHHHHHS-HHHHHHHHHHHHHHHHHHHHT-HHHHHHHHHH-TT----EEEPPPBPPPTT----TTEEEESS-HHHHHHHHHS-----EEEEEEPP-S-SEEEEEEE---TTHHHHHHHHH--S---TT--EEE--HHHHHHH-SPEEEEEETT-EEEE-TT-EE-HHHH-STTEEEEEEEEB-TTSSBBTTSSS-BHHHHT-GGGHHHHHHHHS-GGGTT----B-----GGG----SSHHHHHHTTSS-TTSHHHHHHHHHHHBS-HHHHHHHHHHHHHHHHHHHHHHHHHHHHHSS---

Radius of gyration: 28.59 Å; Cα contacts (8 Å, |Δi|>4): 612; chains: 1; bounding box: 76×63×98 Å

Organism: NCBI:txid911720